Protein 1L3W (pdb70)

B-factor: mean 65.39, std 27.81, range [5.0, 100.0]

Radius of gyration: 65.73 Å; Cα contacts (8 Å, |Δi|>4): 1291; chains: 1; bounding box: 173×69×125 Å

Structure (mmCIF, N/CA/C/O backbone):
data_1L3W
#
_entry.id   1L3W
#
_cell.length_a   127.166
_cell.length_b   75.135
_cell.length_c   129.813
_cell.angle_alpha   90.00
_cell.angle_beta   105.50
_cell.angle_gamma   90.00
#
_symmetry.space_group_name_H-M   'C 1 2 1'
#
loop_
_entity.id
_entity.type
_entity.pdbx_description
1 polymer EP-cadherin
2 non-polymer 2-acetamido-2-deoxy-beta-D-glucopyranose
3 non-polymer 2-acetamido-2-deoxy-alpha-D-glucopyranose
4 non-polymer 'CALCIUM ION'
5 water water
#
loop_
_atom_site.group_PDB
_atom_site.id
_atom_site.type_symbol
_atom_site.label_atom_id
_atom_site.label_alt_id
_atom_site.label_comp_id
_atom_site.label_asym_id
_atom_site.label_entity_id
_atom_site.label_seq_id
_atom_site.pdbx_PDB_ins_code
_atom_site.Cartn_x
_atom_site.Cartn_y
_atom_site.Cartn_z
_atom_site.occupancy
_atom_site.B_iso_or_equiv
_atom_site.auth_seq_id
_atom_site.auth_comp_id
_atom_site.auth_asym_id
_atom_site.auth_atom_id
_atom_site.pdbx_PDB_model_num
ATOM 1 N N . ASP A 1 7 ? 6.064 -27.499 0.065 1.00 19.44 1 ASP A N 1
ATOM 2 C CA . ASP A 1 7 ? 4.953 -26.703 -0.529 1.00 19.44 1 ASP A CA 1
ATOM 3 C C . ASP A 1 7 ? 5.373 -25.398 -1.185 1.00 19.44 1 ASP A C 1
ATOM 4 O O . ASP A 1 7 ? 6.548 -25.091 -1.415 1.00 19.44 1 ASP A O 1
ATOM 9 N N . TRP A 1 8 ? 4.318 -24.647 -1.439 1.00 36.37 2 TRP A N 1
ATOM 10 C CA . TRP A 1 8 ? 4.266 -23.319 -1.986 1.00 36.37 2 TRP A CA 1
ATOM 11 C C . TRP A 1 8 ? 4.037 -22.640 -0.645 1.00 36.37 2 TRP A C 1
ATOM 12 O O . TRP A 1 8 ? 2.896 -22.517 -0.209 1.00 36.37 2 TRP A O 1
ATOM 23 N N . VAL A 1 9 ? 5.088 -22.230 0.047 1.00 65.65 3 VAL A N 1
ATOM 24 C CA . VAL A 1 9 ? 4.822 -21.621 1.331 1.00 65.65 3 VAL A CA 1
ATOM 25 C C . VAL A 1 9 ? 4.377 -20.197 1.264 1.00 65.65 3 VAL A C 1
ATOM 26 O O . VAL A 1 9 ? 3.686 -19.805 0.346 1.00 65.65 3 VAL A O 1
ATOM 30 N N . ILE A 1 10 ? 4.813 -19.414 2.226 1.00 39.28 4 ILE A N 1
ATOM 31 C CA . ILE A 1 10 ? 4.370 -18.057 2.300 1.00 39.28 4 ILE A CA 1
ATOM 32 C C . ILE A 1 10 ? 5.515 -17.252 2.883 1.00 39.28 4 ILE A C 1
ATOM 33 O O . ILE A 1 10 ? 5.880 -17.426 4.046 1.00 39.28 4 ILE A O 1
ATOM 38 N N . PRO A 1 11 ? 6.080 -16.335 2.080 1.00 5.93 5 PRO A N 1
ATOM 39 C CA . PRO A 1 11 ? 7.214 -15.473 2.423 1.00 5.93 5 PRO A CA 1
ATOM 40 C C . PRO A 1 11 ? 7.109 -14.689 3.715 1.00 5.93 5 PRO A C 1
ATOM 41 O O . PRO A 1 11 ? 6.034 -14.320 4.147 1.00 5.93 5 PRO A O 1
ATOM 45 N N . PRO A 1 12 ? 8.245 -14.424 4.348 1.00 23.74 6 PRO A N 1
ATOM 46 C CA . PRO A 1 12 ? 8.295 -13.668 5.594 1.00 23.74 6 PRO A CA 1
ATOM 47 C C . PRO A 1 12 ? 7.789 -12.281 5.281 1.00 23.74 6 PRO A C 1
ATOM 48 O O . PRO A 1 12 ? 7.904 -11.813 4.147 1.00 23.74 6 PRO A O 1
ATOM 52 N N . ILE A 1 13 ? 7.239 -11.614 6.280 1.00 16.38 7 ILE A N 1
ATOM 53 C CA . ILE A 1 13 ? 6.722 -10.292 6.041 1.00 16.38 7 ILE A CA 1
ATOM 54 C C . ILE A 1 13 ? 7.502 -9.211 6.749 1.00 16.38 7 ILE A C 1
ATOM 55 O O . ILE A 1 13 ? 7.480 -9.107 7.979 1.00 16.38 7 ILE A O 1
ATOM 60 N N . LYS A 1 14 ? 8.198 -8.416 5.943 1.00 13.93 8 LYS A N 1
ATOM 61 C CA . LYS A 1 14 ? 8.978 -7.276 6.410 1.00 13.93 8 LYS A CA 1
ATOM 62 C C . LYS A 1 14 ? 7.985 -6.162 6.786 1.00 13.93 8 LYS A C 1
ATOM 63 O O . LYS A 1 14 ? 6.990 -5.918 6.083 1.00 13.93 8 LYS A O 1
ATOM 69 N N . VAL A 1 15 ? 8.266 -5.506 7.907 1.00 14.38 9 VAL A N 1
ATOM 70 C CA . VAL A 1 15 ? 7.423 -4.429 8.436 1.00 14.38 9 VAL A CA 1
ATOM 71 C C . VAL A 1 15 ? 8.341 -3.363 8.988 1.00 14.38 9 VAL A C 1
ATOM 72 O O . VAL A 1 15 ? 9.315 -3.697 9.654 1.00 14.38 9 VAL A O 1
ATOM 76 N N . SER A 1 16 ? 8.055 -2.090 8.733 1.00 38.64 10 SER A N 1
ATOM 77 C CA . SER A 1 16 ? 8.944 -1.067 9.278 1.00 38.64 10 SER A CA 1
ATOM 78 C C . SER A 1 16 ? 8.663 -0.820 10.755 1.00 38.64 10 SER A C 1
ATOM 79 O O . SER A 1 16 ? 7.631 -1.199 11.281 1.00 38.64 10 SER A O 1
ATOM 82 N N . GLU A 1 17 ? 9.598 -0.170 11.415 1.00 30.09 11 GLU A N 1
ATOM 83 C CA . GLU A 1 17 ? 9.491 0.095 12.827 1.00 30.09 11 GLU A CA 1
ATOM 84 C C . GLU A 1 17 ? 8.992 1.497 13.037 1.00 30.09 11 GLU A C 1
ATOM 85 O O . GLU A 1 17 ? 9.212 2.365 12.202 1.00 30.09 11 GLU A O 1
ATOM 91 N N . ASN A 1 18 ? 8.309 1.724 14.150 1.00 34.69 12 ASN A N 1
ATOM 92 C CA . ASN A 1 18 ? 7.829 3.063 14.442 1.00 34.69 12 ASN A CA 1
ATOM 93 C C . ASN A 1 18 ? 7.063 3.518 13.229 1.00 34.69 12 ASN A C 1
ATOM 94 O O . ASN A 1 18 ? 7.289 4.601 12.676 1.00 34.69 12 ASN A O 1
ATOM 99 N N . GLU A 1 19 ? 6.169 2.640 12.802 1.00 53.14 13 GLU A N 1
ATOM 100 C CA . GLU A 1 19 ? 5.300 2.903 11.680 1.00 53.14 13 GLU A CA 1
ATOM 101 C C . GLU A 1 19 ? 4.231 3.863 12.213 1.00 53.14 13 GLU A C 1
ATOM 102 O O . GLU A 1 19 ? 3.992 3.932 13.419 1.00 53.14 13 GLU A O 1
ATOM 108 N N . ARG A 1 20 ? 3.585 4.608 11.331 1.00 49.80 14 ARG A N 1
ATOM 109 C CA . ARG A 1 20 ? 2.584 5.542 11.808 1.00 49.80 14 ARG A CA 1
ATOM 110 C C . ARG A 1 20 ? 1.664 6.088 10.725 1.00 49.80 14 ARG A C 1
ATOM 111 O O . ARG A 1 20 ? 2.091 6.773 9.789 1.00 49.80 14 ARG A O 1
ATOM 119 N N . GLY A 1 21 ? 0.389 5.771 10.880 1.00 75.77 15 GLY A N 1
ATOM 120 C CA . GLY A 1 21 ? -0.627 6.208 9.951 1.00 75.77 15 GLY A CA 1
ATOM 121 C C . GLY A 1 21 ? -1.938 5.857 10.615 1.00 75.77 15 GLY A C 1
ATOM 122 O O . GLY A 1 21 ? -2.019 5.868 11.845 1.00 75.77 15 GLY A O 1
ATOM 123 N N . PRO A 1 22 ? -2.982 5.536 9.848 1.00 71.19 16 PRO A N 1
ATOM 124 C CA . PRO A 1 22 ? -4.261 5.191 10.479 1.00 71.19 16 PRO A CA 1
ATOM 125 C C . PRO A 1 22 ? -4.299 3.725 10.828 1.00 71.19 16 PRO A C 1
ATOM 126 O O . PRO A 1 22 ? -4.162 2.852 9.964 1.00 71.19 16 PRO A O 1
ATOM 130 N N . PHE A 1 23 ? -4.512 3.377 12.067 1.00 50.08 17 PHE A N 1
ATOM 131 C CA . PHE A 1 23 ? -4.433 1.907 12.174 1.00 50.08 17 PHE A CA 1
ATOM 132 C C . PHE A 1 23 ? -5.905 1.328 11.944 1.00 50.08 17 PHE A C 1
ATOM 133 O O . PHE A 1 23 ? -6.750 2.029 12.331 1.00 50.08 17 PHE A O 1
ATOM 141 N N . PRO A 1 24 ? -6.204 0.098 11.479 1.00 42.51 18 PRO A N 1
ATOM 142 C CA . PRO A 1 24 ? -5.331 -0.978 11.057 1.00 42.51 18 PRO A CA 1
ATOM 143 C C . PRO A 1 24 ? -4.516 -0.867 9.759 1.00 42.51 18 PRO A C 1
ATOM 144 O O . PRO A 1 24 ? -4.892 -0.090 8.877 1.00 42.51 18 PRO A O 1
ATOM 148 N N . LYS A 1 25 ? -3.801 -1.975 9.522 1.00 28.72 19 LYS A N 1
ATOM 149 C CA . LYS A 1 25 ? -3.019 -2.089 8.363 1.00 28.72 19 LYS A CA 1
ATOM 150 C C . LYS A 1 25 ? -3.051 -3.551 8.027 1.00 28.72 19 LYS A C 1
ATOM 151 O O . LYS A 1 25 ? -2.702 -4.424 8.840 1.00 28.72 19 LYS A O 1
ATOM 157 N N . ARG A 1 26 ? -3.589 -3.791 6.850 1.00 32.95 20 ARG A N 1
ATOM 158 C CA . ARG A 1 26 ? -3.701 -5.113 6.320 1.00 32.95 20 ARG A CA 1
ATOM 159 C C . ARG A 1 26 ? -2.305 -5.505 5.879 1.00 32.95 20 ARG A C 1
ATOM 160 O O . ARG A 1 26 ? -1.583 -4.726 5.232 1.00 32.95 20 ARG A O 1
ATOM 168 N N . LEU A 1 27 ? -1.924 -6.718 6.234 1.00 22.18 21 LEU A N 1
ATOM 169 C CA . LEU A 1 27 ? -0.642 -7.238 5.825 1.00 22.18 21 LEU A CA 1
ATOM 170 C C . LEU A 1 27 ? -0.869 -8.163 4.643 1.00 22.18 21 LEU A C 1
ATOM 171 O O . LEU A 1 27 ? -0.348 -7.927 3.542 1.00 22.18 21 LEU A O 1
ATOM 176 N N . VAL A 1 28 ? -1.652 -9.216 4.888 1.00 42.18 22 VAL A N 1
ATOM 177 C CA . VAL A 1 28 ? -1.972 -10.199 3.864 1.00 42.18 22 VAL A CA 1
ATOM 178 C C . VAL A 1 28 ? -3.285 -10.938 4.137 1.00 42.18 22 VAL A C 1
ATOM 179 O O . VAL A 1 28 ? -3.815 -10.898 5.246 1.00 42.18 22 VAL A O 1
ATOM 183 N N . GLN A 1 29 ? -3.781 -11.623 3.111 1.00 24.30 23 GLN A N 1
ATOM 184 C CA . GLN A 1 29 ? -5.022 -12.381 3.179 1.00 24.30 23 GLN A CA 1
ATOM 185 C C . GLN A 1 29 ? -4.843 -13.854 2.820 1.00 24.30 23 GLN A C 1
ATOM 186 O O . GLN A 1 29 ? -4.250 -14.195 1.787 1.00 24.30 23 GLN A O 1
ATOM 192 N N . ILE A 1 30 ? -5.385 -14.720 3.674 1.00 31.41 24 ILE A N 1
ATOM 193 C CA . ILE A 1 30 ? -5.290 -16.160 3.470 1.00 31.41 24 ILE A CA 1
ATOM 194 C C . ILE A 1 30 ? -6.632 -16.831 3.226 1.00 31.41 24 ILE A C 1
ATOM 195 O O . ILE A 1 30 ? -7.653 -16.416 3.778 1.00 31.41 24 ILE A O 1
ATOM 200 N N . LYS A 1 31 ? -6.622 -17.877 2.403 1.00 38.04 25 LYS A N 1
ATOM 201 C CA . LYS A 1 31 ? -7.845 -18.602 2.084 1.00 38.04 25 LYS A CA 1
ATOM 202 C C . LYS A 1 31 ? -7.664 -20.119 2.114 1.00 38.04 25 LYS A C 1
ATOM 203 O O . LYS A 1 31 ? -6.674 -20.638 1.609 1.00 38.04 25 LYS A O 1
ATOM 205 N N . SER A 1 32 ? -8.601 -20.825 2.739 1.00 46.03 26 SER A N 1
ATOM 206 C CA . SER A 1 32 ? -8.560 -22.277 2.744 1.00 46.03 26 SER A CA 1
ATOM 207 C C . SER A 1 32 ? -9.478 -22.555 1.567 1.00 46.03 26 SER A C 1
ATOM 208 O O . SER A 1 32 ? -10.481 -21.861 1.415 1.00 46.03 26 SER A O 1
ATOM 211 N N . ASN A 1 33 ? -9.153 -23.532 0.728 1.00 44.75 27 ASN A N 1
ATOM 212 C CA . ASN A 1 33 ? -10.002 -23.799 -0.434 1.00 44.75 27 ASN A CA 1
ATOM 213 C C . ASN A 1 33 ? -10.993 -24.899 -0.119 1.00 44.75 27 ASN A C 1
ATOM 214 O O . ASN A 1 33 ? -11.898 -25.224 -0.893 1.00 44.75 27 ASN A O 1
ATOM 219 N N . LYS A 1 34 ? -10.793 -25.479 1.045 1.00 31.28 28 LYS A N 1
ATOM 220 C CA . LYS A 1 34 ? -11.636 -26.550 1.501 1.00 31.28 28 LYS A CA 1
ATOM 221 C C . LYS A 1 34 ? -12.933 -25.931 2.009 1.00 31.28 28 LYS A C 1
ATOM 222 O O . LYS A 1 34 ? -13.637 -26.524 2.824 1.00 31.28 28 LYS A O 1
ATOM 228 N N . ASP A 1 35 ? -13.251 -24.738 1.516 1.00 39.31 29 ASP A N 1
ATOM 229 C CA . ASP A 1 35 ? -14.453 -24.036 1.953 1.00 39.31 29 ASP A CA 1
ATOM 230 C C . ASP A 1 35 ? -15.674 -24.325 1.094 1.00 39.31 29 ASP A C 1
ATOM 231 O O . ASP A 1 35 ? -16.742 -23.746 1.320 1.00 39.31 29 ASP A O 1
ATOM 236 N N . ARG A 1 36 ? -15.519 -25.192 0.096 1.00 42.34 30 ARG A N 1
ATOM 237 C CA . ARG A 1 36 ? -16.644 -25.544 -0.754 1.00 42.34 30 ARG A CA 1
ATOM 238 C C . ARG A 1 36 ? -17.751 -26.124 0.120 1.00 42.34 30 ARG A C 1
ATOM 239 O O . ARG A 1 36 ? -18.928 -25.926 -0.146 1.00 42.34 30 ARG A O 1
ATOM 241 N N . PHE A 1 37 ? -17.359 -26.822 1.184 1.00 71.55 31 PHE A N 1
ATOM 242 C CA . PHE A 1 37 ? -18.327 -27.476 2.051 1.00 71.55 31 PHE A CA 1
ATOM 243 C C . PHE A 1 37 ? -19.009 -26.724 3.174 1.00 71.55 31 PHE A C 1
ATOM 244 O O . PHE A 1 37 ? -20.217 -26.789 3.304 1.00 71.55 31 PHE A O 1
ATOM 246 N N . ASN A 1 38 ? -18.274 -26.043 4.023 1.00 78.95 32 ASN A N 1
ATOM 247 C CA . ASN A 1 38 ? -18.976 -25.309 5.063 1.00 78.95 32 ASN A CA 1
ATOM 248 C C . ASN A 1 38 ? -18.353 -23.953 5.219 1.00 78.95 32 ASN A C 1
ATOM 249 O O . ASN A 1 38 ? -17.557 -23.531 4.386 1.00 78.95 32 ASN A O 1
ATOM 251 N N . LYS A 1 39 ? -18.740 -23.248 6.267 1.00 85.86 33 LYS A N 1
ATOM 252 C CA . LYS A 1 39 ? -18.147 -21.955 6.464 1.00 85.86 33 LYS A CA 1
ATOM 253 C C . LYS A 1 39 ? -16.868 -22.255 7.240 1.00 85.86 33 LYS A C 1
ATOM 254 O O . LYS A 1 39 ? -16.856 -23.143 8.102 1.00 85.86 33 LYS A O 1
ATOM 256 N N . VAL A 1 40 ? -15.786 -21.560 6.894 1.00 29.39 34 VAL A N 1
ATOM 257 C CA . VAL A 1 40 ? -14.503 -21.745 7.568 1.00 29.39 34 VAL A CA 1
ATOM 258 C C . VAL A 1 40 ? -14.197 -20.570 8.507 1.00 29.39 34 VAL A C 1
ATOM 259 O O . VAL A 1 40 ? -14.394 -19.409 8.144 1.00 29.39 34 VAL A O 1
ATOM 263 N N . TYR A 1 41 ? -13.701 -20.870 9.705 1.00 24.20 35 TYR A N 1
ATOM 264 C CA . TYR A 1 41 ? -13.388 -19.830 10.681 1.00 24.20 35 TYR A CA 1
ATOM 265 C C . TYR A 1 41 ? -11.877 -19.611 10.872 1.00 24.20 35 TYR A C 1
ATOM 266 O O . TYR A 1 41 ? -11.174 -20.459 11.438 1.00 24.20 35 TYR A O 1
ATOM 275 N N . TYR A 1 42 ? -11.392 -18.456 10.417 1.00 35.76 36 TYR A N 1
ATOM 276 C CA . TYR A 1 42 ? -9.977 -18.121 10.519 1.00 35.76 36 TYR A CA 1
ATOM 277 C C . TYR A 1 42 ? -9.574 -17.490 11.839 1.00 35.76 36 TYR A C 1
ATOM 278 O O . TYR A 1 42 ? -10.144 -16.486 12.270 1.00 35.76 36 TYR A O 1
ATOM 287 N N . SER A 1 43 ? -8.570 -18.098 12.459 1.00 28.27 37 SER A N 1
ATOM 288 C CA . SER A 1 43 ? -8.023 -17.636 13.721 1.00 28.27 37 SER A CA 1
ATOM 289 C C . SER A 1 43 ? -6.500 -17.663 13.562 1.00 28.27 37 SER A C 1
ATOM 290 O O . SER A 1 43 ? -5.994 -17.980 12.487 1.00 28.27 37 SER A O 1
ATOM 293 N N . ILE A 1 44 ? -5.769 -17.334 14.624 1.00 62.77 38 ILE A N 1
ATOM 294 C CA . ILE A 1 44 ? -4.313 -17.339 14.562 1.00 62.77 38 ILE A CA 1
ATOM 295 C C . ILE A 1 44 ? -3.707 -17.281 15.970 1.00 62.77 38 ILE A C 1
ATOM 296 O O . ILE A 1 44 ? -4.262 -16.637 16.862 1.00 62.77 38 ILE A O 1
ATOM 301 N N . THR A 1 45 ? -2.562 -17.942 16.160 1.00 41.36 39 THR A N 1
ATOM 302 C CA . THR A 1 45 ? -1.922 -18.032 17.477 1.00 41.36 39 THR A CA 1
ATOM 303 C C . THR A 1 45 ? -0.411 -17.773 17.591 1.00 41.36 39 THR A C 1
ATOM 304 O O . THR A 1 45 ? 0.336 -17.946 16.628 1.00 41.36 39 THR A O 1
ATOM 308 N N . GLY A 1 46 ? 0.030 -17.392 18.792 1.00 20.31 40 GLY A N 1
ATOM 309 C CA . GLY A 1 46 ? 1.447 -17.147 19.039 1.00 20.31 40 GLY A CA 1
ATOM 310 C C . GLY A 1 46 ? 1.758 -15.932 19.905 1.00 20.31 40 GLY A C 1
ATOM 311 O O . GLY A 1 46 ? 0.849 -15.307 20.470 1.00 20.31 40 GLY A O 1
ATOM 312 N N . GLN A 1 47 ? 3.047 -15.610 20.045 1.00 33.34 41 GLN A N 1
ATOM 313 C CA . GLN A 1 47 ? 3.449 -14.431 20.805 1.00 33.34 41 GLN A CA 1
ATOM 314 C C . GLN A 1 47 ? 3.119 -13.248 19.910 1.00 33.34 41 GLN A C 1
ATOM 315 O O . GLN A 1 47 ? 3.430 -13.253 18.711 1.00 33.34 41 GLN A O 1
ATOM 321 N N . GLY A 1 48 ? 2.492 -12.227 20.479 1.00 32.62 42 GLY A N 1
ATOM 322 C CA . GLY A 1 48 ? 2.113 -11.086 19.664 1.00 32.62 42 GLY A CA 1
ATOM 323 C C . GLY A 1 48 ? 0.702 -11.320 19.182 1.00 32.62 42 GLY A C 1
ATOM 324 O O . GLY A 1 48 ? 0.025 -10.410 18.708 1.00 32.62 42 GLY A O 1
ATOM 325 N N . ALA A 1 49 ? 0.259 -12.567 19.313 1.00 29.43 43 ALA A N 1
ATOM 326 C CA . ALA A 1 49 ? -1.094 -12.960 18.919 1.00 29.43 43 ALA A CA 1
ATOM 327 C C . ALA A 1 49 ? -1.921 -13.091 20.174 1.00 29.43 43 ALA A C 1
ATOM 328 O O . ALA A 1 49 ? -2.376 -12.097 20.732 1.00 29.43 43 ALA A O 1
ATOM 330 N N . ASP A 1 50 ? -2.116 -14.330 20.610 1.00 44.96 44 ASP A N 1
ATOM 331 C CA . ASP A 1 50 ? -2.874 -14.590 21.825 1.00 44.96 44 ASP A CA 1
ATOM 332 C C . ASP A 1 50 ? -1.898 -14.686 22.991 1.00 44.96 44 ASP A C 1
ATOM 333 O O . ASP A 1 50 ? -2.277 -14.583 24.153 1.00 44.96 44 ASP A O 1
ATOM 338 N N . ASN A 1 51 ? -0.624 -14.882 22.659 1.00 49.76 45 ASN A N 1
ATOM 339 C CA . ASN A 1 51 ? 0.431 -14.981 23.670 1.00 49.76 45 ASN A CA 1
ATOM 340 C C . ASN A 1 51 ? 1.097 -13.623 23.842 1.00 49.76 45 ASN A C 1
ATOM 341 O O . ASN A 1 51 ? 1.148 -12.825 22.903 1.00 49.76 45 ASN A O 1
ATOM 346 N N . PRO A 1 52 ? 1.640 -13.355 25.034 1.00 38.79 46 PRO A N 1
ATOM 347 C CA . PRO A 1 52 ? 2.311 -12.079 25.363 1.00 38.79 46 PRO A CA 1
ATOM 348 C C . PRO A 1 52 ? 3.315 -11.652 24.284 1.00 38.79 46 PRO A C 1
ATOM 349 O O . PRO A 1 52 ? 4.218 -12.430 23.914 1.00 38.79 46 PRO A O 1
ATOM 353 N N . PRO A 1 53 ? 3.248 -10.436 23.732 1.00 52.69 47 PRO A N 1
ATOM 354 C CA . PRO A 1 53 ? 2.402 -9.247 23.635 1.00 52.69 47 PRO A CA 1
ATOM 355 C C . PRO A 1 53 ? 1.079 -9.670 23.019 1.00 52.69 47 PRO A C 1
ATOM 356 O O . PRO A 1 53 ? 0.997 -9.918 21.813 1.00 52.69 47 PRO A O 1
ATOM 360 N N . GLN A 1 54 ? 0.037 -9.742 23.816 1.00 43.68 48 GLN A N 1
ATOM 361 C CA . GLN A 1 54 ? -1.199 -10.083 23.189 1.00 43.68 48 GLN A CA 1
ATOM 362 C C . GLN A 1 54 ? -1.825 -8.927 22.374 1.00 43.68 48 GLN A C 1
ATOM 363 O O . GLN A 1 54 ? -1.754 -7.746 22.752 1.00 43.68 48 GLN A O 1
ATOM 369 N N . GLY A 1 55 ? -2.374 -9.293 21.215 1.00 35.82 49 GLY A N 1
ATOM 370 C CA . GLY A 1 55 ? -3.081 -8.344 20.372 1.00 35.82 49 GLY A CA 1
ATOM 371 C C . GLY A 1 55 ? -2.362 -7.394 19.440 1.00 35.82 49 GLY A C 1
ATOM 372 O O . GLY A 1 55 ? -2.901 -6.329 19.117 1.00 35.82 49 GLY A O 1
ATOM 373 N N . VAL A 1 56 ? -1.164 -7.753 18.994 1.00 19.02 50 VAL A N 1
ATOM 374 C CA . VAL A 1 56 ? -0.461 -6.877 18.075 1.00 19.02 50 VAL A CA 1
ATOM 375 C C . VAL A 1 56 ? -0.985 -7.175 16.691 1.00 19.02 50 VAL A C 1
ATOM 376 O O . VAL A 1 56 ? -1.070 -6.296 15.832 1.00 19.02 50 VAL A O 1
ATOM 380 N N . PHE A 1 57 ? -1.329 -8.438 16.483 1.00 39.40 51 PHE A N 1
ATOM 381 C CA . PHE A 1 57 ? -1.857 -8.876 15.209 1.00 39.40 51 PHE A CA 1
ATOM 382 C C . PHE A 1 57 ? -3.136 -9.644 15.467 1.00 39.40 51 PHE A C 1
ATOM 383 O O . PHE A 1 57 ? -3.258 -10.322 16.491 1.00 39.40 51 PHE A O 1
ATOM 391 N N . ARG A 1 58 ? -4.085 -9.525 14.541 1.00 44.85 52 ARG A N 1
ATOM 392 C CA . ARG A 1 58 ? -5.359 -10.225 14.634 1.00 44.85 52 ARG A CA 1
ATOM 393 C C . ARG A 1 58 ? -5.889 -10.464 13.235 1.00 44.85 52 ARG A C 1
ATOM 394 O O . ARG A 1 58 ? -5.580 -9.715 12.309 1.00 44.85 52 ARG A O 1
ATOM 402 N N . ILE A 1 59 ? -6.697 -11.507 13.090 1.00 54.69 53 ILE A N 1
ATOM 403 C CA . ILE A 1 59 ? -7.243 -11.844 11.796 1.00 54.69 53 ILE A CA 1
ATOM 404 C C . ILE A 1 59 ? -8.766 -11.853 11.782 1.00 54.69 53 ILE A C 1
ATOM 405 O O . ILE A 1 59 ? -9.407 -12.165 12.787 1.00 54.69 53 ILE A O 1
ATOM 410 N N . GLU A 1 60 ? -9.329 -11.498 10.629 1.00 37.90 54 GLU A N 1
ATOM 411 C CA . GLU A 1 60 ? -10.772 -11.445 10.434 1.00 37.90 54 GLU A CA 1
ATOM 412 C C . GLU A 1 60 ? -11.310 -12.829 10.103 1.00 37.90 54 GLU A C 1
ATOM 413 O O . GLU A 1 60 ? -11.294 -13.264 8.943 1.00 37.90 54 GLU A O 1
ATOM 419 N N . TRP A 1 61 ? -11.791 -13.510 11.138 1.00 60.58 55 TRP A N 1
ATOM 420 C CA . TRP A 1 61 ? -12.315 -14.855 11.016 1.00 60.58 55 TRP A CA 1
ATOM 421 C C . TRP A 1 61 ? -13.047 -15.163 9.734 1.00 60.58 55 TRP A C 1
ATOM 422 O O . TRP A 1 61 ? -13.021 -16.303 9.280 1.00 60.58 55 TRP A O 1
ATOM 433 N N . GLU A 1 62 ? -13.704 -14.176 9.138 1.00 49.68 56 GLU A N 1
ATOM 434 C CA . GLU A 1 62 ? -14.441 -14.479 7.921 1.00 49.68 56 GLU A CA 1
ATOM 435 C C . GLU A 1 62 ? -13.801 -14.121 6.584 1.00 49.68 56 GLU A C 1
ATOM 436 O O . GLU A 1 62 ? -14.149 -14.714 5.563 1.00 49.68 56 GLU A O 1
ATOM 442 N N . THR A 1 63 ? -12.876 -13.169 6.565 1.00 31.71 57 THR A N 1
ATOM 443 C CA . THR A 1 63 ? -12.242 -12.796 5.297 1.00 31.71 57 THR A CA 1
ATOM 444 C C . THR A 1 63 ? -10.894 -13.471 5.129 1.00 31.71 57 THR A C 1
ATOM 445 O O . THR A 1 63 ? -10.549 -13.973 4.051 1.00 31.71 57 THR A O 1
ATOM 449 N N . GLY A 1 64 ? -10.136 -13.481 6.216 1.00 61.83 58 GLY A N 1
ATOM 450 C CA . GLY A 1 64 ? -8.825 -14.087 6.183 1.00 61.83 58 GLY A CA 1
ATOM 451 C C . GLY A 1 64 ? -7.746 -13.031 6.076 1.00 61.83 58 GLY A C 1
ATOM 452 O O . GLY A 1 64 ? -6.645 -13.304 5.588 1.00 61.83 58 GLY A O 1
ATOM 453 N N . TRP A 1 65 ? -8.062 -11.819 6.524 1.00 34.79 59 TRP A N 1
ATOM 454 C CA . TRP A 1 65 ? -7.089 -10.739 6.493 1.00 34.79 59 TRP A CA 1
ATOM 455 C C . TRP A 1 65 ? -6.277 -10.683 7.780 1.00 34.79 59 TRP A C 1
ATOM 456 O O . TRP A 1 65 ? -6.785 -10.934 8.868 1.00 34.79 59 TRP A O 1
ATOM 467 N N . MET A 1 66 ? -5.000 -10.353 7.632 1.00 38.26 60 MET A N 1
ATOM 468 C CA . MET A 1 66 ? -4.114 -10.240 8.771 1.00 38.26 60 MET A CA 1
ATOM 469 C C . MET A 1 66 ? -3.707 -8.786 8.906 1.00 38.26 60 MET A C 1
ATOM 470 O O . MET A 1 66 ? -3.391 -8.121 7.921 1.00 38.26 60 MET A O 1
ATOM 475 N N . LEU A 1 67 ? -3.700 -8.301 10.138 1.00 33.91 61 LEU A N 1
ATOM 476 C CA . LEU A 1 67 ? -3.375 -6.914 10.375 1.00 33.91 61 LEU A CA 1
ATOM 477 C C . LEU A 1 67 ? -2.409 -6.661 11.513 1.00 33.91 61 LEU A C 1
ATOM 478 O O . LEU A 1 67 ? -2.254 -7.465 12.438 1.00 33.91 61 LEU A O 1
ATOM 483 N N . VAL A 1 68 ? -1.771 -5.503 11.431 1.00 38.42 62 VAL A N 1
ATOM 484 C CA . VAL A 1 68 ? -0.880 -5.038 12.469 1.00 38.42 62 VAL A CA 1
ATOM 485 C C . VAL A 1 68 ? -1.812 -4.003 13.096 1.00 38.42 62 VAL A C 1
ATOM 486 O O . VAL A 1 68 ? -2.443 -3.193 12.394 1.00 38.42 62 VAL A O 1
ATOM 490 N N . THR A 1 69 ? -1.935 -4.060 14.411 1.00 31.13 63 THR A N 1
ATOM 491 C CA . THR A 1 69 ? -2.826 -3.156 15.096 1.00 31.13 63 THR A CA 1
ATOM 492 C C . THR A 1 69 ? -2.175 -1.871 15.616 1.00 31.13 63 THR A C 1
ATOM 493 O O . THR A 1 69 ? -2.850 -0.856 15.753 1.00 31.13 63 THR A O 1
ATOM 497 N N . ARG A 1 70 ? -0.872 -1.895 15.888 1.00 61.46 64 ARG A N 1
ATOM 498 C CA . ARG A 1 70 ? -0.209 -0.698 16.401 1.00 61.46 64 ARG A CA 1
ATOM 499 C C . ARG A 1 70 ? 1.258 -0.652 16.022 1.00 61.46 64 ARG A C 1
ATOM 500 O O . ARG A 1 70 ? 1.804 -1.631 15.535 1.00 61.46 64 ARG A O 1
ATOM 508 N N . PRO A 1 71 ? 1.918 0.492 16.258 1.00 59.31 65 PRO A N 1
ATOM 509 C CA . PRO A 1 71 ? 3.341 0.689 15.950 1.00 59.31 65 PRO A CA 1
ATOM 510 C C . PRO A 1 71 ? 4.250 -0.296 16.703 1.00 59.31 65 PRO A C 1
ATOM 511 O O . PRO A 1 71 ? 3.859 -0.849 17.739 1.00 59.31 65 PRO A O 1
ATOM 515 N N . LEU A 1 72 ? 5.465 -0.496 16.190 1.00 41.57 66 LEU A N 1
ATOM 516 C CA . LEU A 1 72 ? 6.413 -1.416 16.817 1.00 41.57 66 LEU A CA 1
ATOM 517 C C . LEU A 1 72 ? 7.837 -0.863 16.919 1.00 41.57 66 LEU A C 1
ATOM 518 O O . LEU A 1 72 ? 8.204 0.070 16.210 1.00 41.57 66 LEU A O 1
ATOM 523 N N . ASP A 1 73 ? 8.625 -1.444 17.818 1.00 43.86 67 ASP A N 1
ATOM 524 C CA . ASP A 1 73 ? 10.024 -1.056 17.996 1.00 43.86 67 ASP A CA 1
ATOM 525 C C . ASP A 1 73 ? 10.860 -2.334 17.932 1.00 43.86 67 ASP A C 1
ATOM 526 O O . ASP A 1 73 ? 10.796 -3.168 18.839 1.00 43.86 67 ASP A O 1
ATOM 531 N N . ARG A 1 74 ? 11.640 -2.483 16.863 1.00 51.56 68 ARG A N 1
ATOM 532 C CA . ARG A 1 74 ? 12.478 -3.662 16.683 1.00 51.56 68 ARG A CA 1
ATOM 533 C C . ARG A 1 74 ? 13.389 -3.804 17.865 1.00 51.56 68 ARG A C 1
ATOM 534 O O . ARG A 1 74 ? 13.771 -4.911 18.235 1.00 51.56 68 ARG A O 1
ATOM 542 N N . GLU A 1 75 ? 13.756 -2.665 18.437 1.00 33.88 69 GLU A N 1
ATOM 543 C CA . GLU A 1 75 ? 14.635 -2.656 19.589 1.00 33.88 69 GLU A CA 1
ATOM 544 C C . GLU A 1 75 ? 14.044 -3.502 20.718 1.00 33.88 69 GLU A C 1
ATOM 545 O O . GLU A 1 75 ? 14.786 -4.083 21.509 1.00 33.88 69 GLU A O 1
ATOM 551 N N . GLU A 1 76 ? 12.711 -3.581 20.764 1.00 47.54 70 GLU A N 1
ATOM 552 C CA . GLU A 1 76 ? 11.978 -4.359 21.773 1.00 47.54 70 GLU A CA 1
ATOM 553 C C . GLU A 1 76 ? 11.911 -5.811 21.307 1.00 47.54 70 GLU A C 1
ATOM 554 O O . GLU A 1 76 ? 12.459 -6.702 21.952 1.00 47.54 70 GLU A O 1
ATOM 560 N N . TYR A 1 77 ? 11.224 -6.040 20.190 1.00 14.05 71 TYR A N 1
ATOM 561 C CA . TYR A 1 77 ? 11.120 -7.369 19.579 1.00 14.05 71 TYR A CA 1
ATOM 562 C C . TYR A 1 77 ? 11.415 -7.152 18.086 1.00 14.05 71 TYR A C 1
ATOM 563 O O . TYR A 1 77 ? 10.745 -6.367 17.432 1.00 14.05 71 TYR A O 1
ATOM 572 N N . ASP A 1 78 ? 12.426 -7.831 17.557 1.00 40.57 72 ASP A N 1
ATOM 573 C CA . ASP A 1 78 ? 12.795 -7.660 16.154 1.00 40.57 72 ASP A CA 1
ATOM 574 C C . ASP A 1 78 ? 12.199 -8.707 15.210 1.00 40.57 72 ASP A C 1
ATOM 575 O O . ASP A 1 78 ? 12.497 -8.708 14.009 1.00 40.57 72 ASP A O 1
ATOM 580 N N . LYS A 1 79 ? 11.359 -9.592 15.735 1.00 37.65 73 LYS A N 1
ATOM 581 C CA . LYS A 1 79 ? 10.774 -10.630 14.899 1.00 37.65 73 LYS A CA 1
ATOM 582 C C . LYS A 1 79 ? 9.663 -11.356 15.626 1.00 37.65 73 LYS A C 1
ATOM 583 O O . LYS A 1 79 ? 9.666 -11.430 16.855 1.00 37.65 73 LYS A O 1
ATOM 589 N N . TYR A 1 80 ? 8.726 -11.890 14.842 1.00 29.09 74 TYR A N 1
ATOM 590 C CA . TYR A 1 80 ? 7.577 -12.634 15.348 1.00 29.09 74 TYR A CA 1
ATOM 591 C C . TYR A 1 80 ? 7.320 -13.862 14.490 1.00 29.09 74 TYR A C 1
ATOM 592 O O . TYR A 1 80 ? 7.608 -13.880 13.302 1.00 29.09 74 TYR A O 1
ATOM 601 N N . VAL A 1 81 ? 6.770 -14.893 15.103 1.00 39.40 75 VAL A N 1
ATOM 602 C CA . VAL A 1 81 ? 6.453 -16.110 14.383 1.00 39.40 75 VAL A CA 1
ATOM 603 C C . VAL A 1 81 ? 5.054 -16.444 14.825 1.00 39.40 75 VAL A C 1
ATOM 604 O O . VAL A 1 81 ? 4.766 -16.429 16.026 1.00 39.40 75 VAL A O 1
ATOM 608 N N . LEU A 1 82 ? 4.193 -16.751 13.858 1.00 40.06 76 LEU A N 1
ATOM 609 C CA . LEU A 1 82 ? 2.805 -17.044 14.162 1.00 40.06 76 LEU A CA 1
ATOM 610 C C . LEU A 1 82 ? 2.242 -18.285 13.489 1.00 40.06 76 LEU A C 1
ATOM 611 O O . LEU A 1 82 ? 2.754 -18.736 12.468 1.00 40.06 76 LEU A O 1
ATOM 616 N N . SER A 1 83 ? 1.186 -18.830 14.084 1.00 20.88 77 SER A N 1
ATOM 617 C CA . SER A 1 83 ? 0.520 -20.015 13.550 1.00 20.88 77 SER A CA 1
ATOM 618 C C . SER A 1 83 ? -0.957 -19.715 13.209 1.00 20.88 77 SER A C 1
ATOM 619 O O . SER A 1 83 ? -1.731 -19.259 14.059 1.00 20.88 77 SER A O 1
ATOM 622 N N . SER A 1 84 ? -1.338 -19.996 11.963 1.00 36.94 78 SER A N 1
ATOM 623 C CA . SER A 1 84 ? -2.692 -19.734 11.465 1.00 36.94 78 SER A CA 1
ATOM 624 C C . SER A 1 84 ? -3.589 -20.970 11.341 1.00 36.94 78 SER A C 1
ATOM 625 O O . SER A 1 84 ? -3.135 -22.047 10.953 1.00 36.94 78 SER A O 1
ATOM 628 N N . HIS A 1 85 ? -4.877 -20.790 11.629 1.00 37.44 79 HIS A N 1
ATOM 629 C CA . HIS A 1 85 ? -5.835 -21.893 11.600 1.00 37.44 79 HIS A CA 1
ATOM 630 C C . HIS A 1 85 ? -7.128 -21.663 10.812 1.00 37.44 79 HIS A C 1
ATOM 631 O O . HIS A 1 85 ? -7.508 -20.532 10.498 1.00 37.44 79 HIS A O 1
ATOM 638 N N . ALA A 1 86 ? -7.813 -22.764 10.518 1.00 58.13 80 ALA A N 1
ATOM 639 C CA . ALA A 1 86 ? -9.079 -22.730 9.789 1.00 58.13 80 ALA A CA 1
ATOM 640 C C . ALA A 1 86 ? -9.964 -23.941 10.138 1.00 58.13 80 ALA A C 1
ATOM 641 O O . ALA A 1 86 ? -9.679 -25.072 9.734 1.00 58.13 80 ALA A O 1
ATOM 643 N N . VAL A 1 87 ? -11.029 -23.700 10.903 1.00 32.86 81 VAL A N 1
ATOM 644 C CA . VAL A 1 87 ? -11.961 -24.761 11.281 1.00 32.86 81 VAL A CA 1
ATOM 645 C C . VAL A 1 87 ? -13.309 -24.549 10.612 1.00 32.86 81 VAL A C 1
ATOM 646 O O . VAL A 1 87 ? -13.628 -23.450 10.163 1.00 32.86 81 VAL A O 1
ATOM 650 N N . SER A 1 88 ? -14.098 -25.619 10.576 1.00 47.13 82 SER A N 1
ATOM 651 C CA . SER A 1 88 ? -15.428 -25.617 9.981 1.00 47.13 82 SER A CA 1
ATOM 652 C C . SER A 1 88 ? -16.463 -25.203 11.009 1.00 47.13 82 SER A C 1
ATOM 653 O O . SER A 1 88 ? -16.212 -25.262 12.211 1.00 47.13 82 SER A O 1
ATOM 656 N N . GLU A 1 89 ? -17.635 -24.793 10.542 1.00 22.28 83 GLU A N 1
ATOM 657 C CA . GLU A 1 89 ? -18.673 -24.409 11.474 1.00 22.28 83 GLU A CA 1
ATOM 658 C C . GLU A 1 89 ? -18.994 -25.621 12.331 1.00 22.28 83 GLU A C 1
ATOM 659 O O . GLU A 1 89 ? -19.145 -25.516 13.548 1.00 22.28 83 GLU A O 1
ATOM 665 N N . ASN A 1 90 ? -19.080 -26.788 11.705 1.00 60.42 84 ASN A N 1
ATOM 666 C CA . ASN A 1 90 ? -19.382 -27.979 12.478 1.00 60.42 84 ASN A CA 1
ATOM 667 C C . ASN A 1 90 ? -18.381 -28.096 13.616 1.00 60.42 84 ASN A C 1
ATOM 668 O O . ASN A 1 90 ? -18.716 -28.590 14.690 1.00 60.42 84 ASN A O 1
ATOM 673 N N . GLY A 1 91 ? -17.157 -27.628 13.385 1.00 29.60 85 GLY A N 1
ATOM 674 C CA . GLY A 1 91 ? -16.141 -27.674 14.427 1.00 29.60 85 GLY A CA 1
ATOM 675 C C . GLY A 1 91 ? -14.837 -28.398 14.128 1.00 29.60 85 GLY A C 1
ATOM 676 O O . GLY A 1 91 ? -13.958 -28.483 14.984 1.00 29.60 85 GLY A O 1
ATOM 677 N N . SER A 1 92 ? -14.679 -28.926 12.925 1.00 46.48 86 SER A N 1
ATOM 678 C CA . SER A 1 92 ? -13.444 -29.625 12.631 1.00 46.48 86 SER A CA 1
ATOM 679 C C . SER A 1 92 ? -12.433 -28.806 11.854 1.00 46.48 86 SER A C 1
ATOM 680 O O . SER A 1 92 ? -12.782 -27.994 11.000 1.00 46.48 86 SER A O 1
ATOM 683 N N . PRO A 1 93 ? -11.155 -28.984 12.182 1.00 33.44 87 PRO A N 1
ATOM 684 C CA . PRO A 1 93 ? -10.056 -28.288 11.522 1.00 33.44 87 PRO A CA 1
ATOM 685 C C . PRO A 1 93 ? -10.011 -28.833 10.103 1.00 33.44 87 PRO A C 1
ATOM 686 O O . PRO A 1 93 ? -10.376 -29.991 9.871 1.00 33.44 87 PRO A O 1
ATOM 690 N N . VAL A 1 94 ? -9.565 -28.017 9.157 1.00 58.27 88 VAL A N 1
ATOM 691 C CA . VAL A 1 94 ? -9.527 -28.445 7.765 1.00 58.27 88 VAL A CA 1
ATOM 692 C C . VAL A 1 94 ? -8.129 -28.528 7.193 1.00 58.27 88 VAL A C 1
ATOM 693 O O . VAL A 1 94 ? -7.817 -29.432 6.424 1.00 58.27 88 VAL A O 1
ATOM 697 N N . GLU A 1 95 ? -7.295 -27.566 7.565 1.00 30.60 89 GLU A N 1
ATOM 698 C CA . GLU A 1 95 ? -5.926 -27.506 7.079 1.00 30.60 89 GLU A CA 1
ATOM 699 C C . GLU A 1 95 ? -4.924 -27.582 8.211 1.00 30.60 89 GLU A C 1
ATOM 700 O O . GLU A 1 95 ? -5.140 -27.033 9.295 1.00 30.60 89 GLU A O 1
ATOM 706 N N . GLU A 1 96 ? -3.829 -28.284 7.956 1.00 50.56 90 GLU A N 1
ATOM 707 C CA . GLU A 1 96 ? -2.774 -28.396 8.935 1.00 50.56 90 GLU A CA 1
ATOM 708 C C . GLU A 1 96 ? -2.428 -26.930 9.088 1.00 50.56 90 GLU A C 1
ATOM 709 O O . GLU A 1 96 ? -2.321 -26.221 8.090 1.00 50.56 90 GLU A O 1
ATOM 715 N N . PRO A 1 97 ? -2.284 -26.442 10.327 1.00 26.47 91 PRO A N 1
ATOM 716 C CA . PRO A 1 97 ? -1.950 -25.031 10.544 1.00 26.47 91 PRO A CA 1
ATOM 717 C C . PRO A 1 97 ? -0.858 -24.476 9.617 1.00 26.47 91 PRO A C 1
ATOM 718 O O . PRO A 1 97 ? -0.304 -25.203 8.793 1.00 26.47 91 PRO A O 1
ATOM 722 N N . MET A 1 98 ? -0.561 -23.186 9.733 1.00 50.62 92 MET A N 1
ATOM 723 C CA . MET A 1 98 ? 0.481 -22.605 8.900 1.00 50.62 92 MET A CA 1
ATOM 724 C C . MET A 1 98 ? 1.341 -21.566 9.610 1.00 50.62 92 MET A C 1
ATOM 725 O O . MET A 1 98 ? 0.841 -20.564 10.100 1.00 50.62 92 MET A O 1
ATOM 730 N N . GLU A 1 99 ? 2.643 -21.824 9.655 1.00 49.62 93 GLU A N 1
ATOM 731 C CA . GLU A 1 99 ? 3.611 -20.936 10.284 1.00 49.62 93 GLU A CA 1
ATOM 732 C C . GLU A 1 99 ? 3.661 -19.594 9.553 1.00 49.62 93 GLU A C 1
ATOM 733 O O . GLU A 1 99 ? 3.530 -19.543 8.331 1.00 49.62 93 GLU A O 1
ATOM 739 N N . ILE A 1 100 ? 3.861 -18.513 10.302 1.00 50.78 94 ILE A N 1
ATOM 740 C CA . ILE A 1 100 ? 3.927 -17.172 9.722 1.00 50.78 94 ILE A CA 1
ATOM 741 C C . ILE A 1 100 ? 5.022 -16.316 10.346 1.00 50.78 94 ILE A C 1
ATOM 742 O O . ILE A 1 100 ? 5.124 -16.217 11.569 1.00 50.78 94 ILE A O 1
ATOM 747 N N . THR A 1 101 ? 5.819 -15.667 9.502 1.00 30.52 95 THR A N 1
ATOM 748 C CA . THR A 1 101 ? 6.914 -14.856 10.008 1.00 30.52 95 THR A CA 1
ATOM 749 C C . THR A 1 101 ? 6.938 -13.393 9.609 1.00 30.52 95 THR A C 1
ATOM 750 O O . THR A 1 101 ? 6.617 -13.024 8.477 1.00 30.52 95 THR A O 1
ATOM 754 N N . ILE A 1 102 ? 7.356 -12.567 10.561 1.00 29.14 96 ILE A N 1
ATOM 755 C CA . ILE A 1 102 ? 7.455 -11.128 10.356 1.00 29.14 96 ILE A CA 1
ATOM 756 C C . ILE A 1 102 ? 8.778 -10.589 10.871 1.00 29.14 96 ILE A C 1
ATOM 757 O O . ILE A 1 102 ? 9.135 -10.807 12.028 1.00 29.14 96 ILE A O 1
ATOM 762 N N . ASN A 1 103 ? 9.493 -9.873 10.008 1.00 36.33 97 ASN A N 1
ATOM 763 C CA . ASN A 1 103 ? 10.772 -9.275 10.387 1.00 36.33 97 ASN A CA 1
ATOM 764 C C . ASN A 1 103 ? 10.603 -7.770 10.522 1.00 36.33 97 ASN A C 1
ATOM 765 O O . ASN A 1 103 ? 10.009 -7.124 9.647 1.00 36.33 97 ASN A O 1
ATOM 770 N N . VAL A 1 104 ? 11.126 -7.215 11.615 1.00 12.76 98 VAL A N 1
ATOM 771 C CA . VAL A 1 104 ? 11.009 -5.780 11.864 1.00 12.76 98 VAL A CA 1
ATOM 772 C C . VAL A 1 104 ? 12.277 -4.999 11.491 1.00 12.76 98 VAL A C 1
ATOM 773 O O . VAL A 1 104 ? 13.301 -5.065 12.183 1.00 12.76 98 VAL A O 1
ATOM 777 N N . ILE A 1 105 ? 12.177 -4.261 10.382 1.00 22.61 99 ILE A N 1
ATOM 778 C CA . ILE A 1 105 ? 13.270 -3.470 9.814 1.00 22.61 99 ILE A CA 1
ATOM 779 C C . ILE A 1 105 ? 13.645 -2.243 10.645 1.00 22.61 99 ILE A C 1
ATOM 780 O O . ILE A 1 105 ? 12.788 -1.439 11.018 1.00 22.61 99 ILE A O 1
ATOM 785 N N . ASP A 1 106 ? 14.939 -2.113 10.919 1.00 42.87 100 ASP A N 1
ATOM 786 C CA . ASP A 1 106 ? 15.464 -1.028 11.743 1.00 42.87 100 ASP A CA 1
ATOM 787 C C . ASP A 1 106 ? 15.286 0.372 11.195 1.00 42.87 100 ASP A C 1
ATOM 788 O O . ASP A 1 106 ? 15.246 0.593 9.978 1.00 42.87 100 ASP A O 1
ATOM 793 N N . GLN A 1 107 ? 15.175 1.309 12.133 1.00 43.44 101 GLN A N 1
ATOM 794 C CA . GLN A 1 107 ? 15.063 2.720 11.826 1.00 43.44 101 GLN A CA 1
ATOM 795 C C . GLN A 1 107 ? 15.909 3.488 12.823 1.00 43.44 101 GLN A C 1
ATOM 796 O O . GLN A 1 107 ? 16.025 3.111 13.993 1.00 43.44 101 GLN A O 1
ATOM 802 N N . ASN A 1 108 ? 16.516 4.559 12.332 1.00 33.54 102 ASN A N 1
ATOM 803 C CA . ASN A 1 108 ? 17.391 5.384 13.138 1.00 33.54 102 ASN A CA 1
ATOM 804 C C . ASN A 1 108 ? 16.664 6.120 14.262 1.00 33.54 102 ASN A C 1
ATOM 805 O O . ASN A 1 108 ? 16.450 7.327 14.199 1.00 33.54 102 ASN A O 1
ATOM 810 N N . ASP A 1 109 ? 16.291 5.389 15.300 1.00 73.47 103 ASP A N 1
ATOM 811 C CA . ASP A 1 109 ? 15.577 5.989 16.413 1.00 73.47 103 ASP A CA 1
ATOM 812 C C . ASP A 1 109 ? 16.493 6.130 17.611 1.00 73.47 103 ASP A C 1
ATOM 813 O O . ASP A 1 109 ? 16.133 6.733 18.627 1.00 73.47 103 ASP A O 1
ATOM 818 N N . ASN A 1 110 ? 17.699 5.599 17.478 1.00 47.47 104 ASN A N 1
ATOM 819 C CA . ASN A 1 110 ? 18.630 5.637 18.588 1.00 47.47 104 ASN A CA 1
ATOM 820 C C . ASN A 1 110 ? 19.881 6.504 18.511 1.00 47.47 104 ASN A C 1
ATOM 821 O O . ASN A 1 110 ? 20.679 6.402 17.582 1.00 47.47 104 ASN A O 1
ATOM 826 N N . ARG A 1 111 ? 20.030 7.351 19.525 1.00 90.24 105 ARG A N 1
ATOM 827 C CA . ARG A 1 111 ? 21.179 8.232 19.656 1.00 90.24 105 ARG A CA 1
ATOM 828 C C . ARG A 1 111 ? 22.273 7.398 20.320 1.00 90.24 105 ARG A C 1
ATOM 829 O O . ARG A 1 111 ? 21.984 6.506 21.121 1.00 90.24 105 ARG A O 1
ATOM 837 N N . PRO A 1 112 ? 23.544 7.660 19.986 1.00 46.96 106 PRO A N 1
ATOM 838 C CA . PRO A 1 112 ? 24.611 6.869 20.611 1.00 46.96 106 PRO A CA 1
ATOM 839 C C . PRO A 1 112 ? 24.851 7.230 22.090 1.00 46.96 106 PRO A C 1
ATOM 840 O O . PRO A 1 112 ? 24.168 8.102 22.639 1.00 46.96 106 PRO A O 1
ATOM 844 N N . LYS A 1 113 ? 25.807 6.558 22.733 1.00 33.48 107 LYS A N 1
ATOM 845 C CA . LYS A 1 113 ? 26.124 6.827 24.144 1.00 33.48 107 LYS A CA 1
ATOM 846 C C . LYS A 1 113 ? 27.547 6.396 24.520 1.00 33.48 107 LYS A C 1
ATOM 847 O O . LYS A 1 113 ? 27.989 5.296 24.184 1.00 33.48 107 LYS A O 1
ATOM 849 N N . PHE A 1 114 ? 28.261 7.267 25.222 1.00 20.77 108 PHE A N 1
ATOM 850 C CA . PHE A 1 114 ? 29.627 6.949 25.613 1.00 20.77 108 PHE A CA 1
ATOM 851 C C . PHE A 1 114 ? 29.735 5.823 26.651 1.00 20.77 108 PHE A C 1
ATOM 852 O O . PHE A 1 114 ? 28.930 5.728 27.578 1.00 20.77 108 PHE A O 1
ATOM 860 N N . THR A 1 115 ? 30.744 4.976 26.481 1.00 39.25 109 THR A N 1
ATOM 861 C CA . THR A 1 115 ? 30.985 3.864 27.389 1.00 39.25 109 THR A CA 1
ATOM 862 C C . THR A 1 115 ? 30.964 4.327 28.837 1.00 39.25 109 THR A C 1
ATOM 863 O O . THR A 1 115 ? 30.248 3.759 29.663 1.00 39.25 109 THR A O 1
ATOM 867 N N . GLN A 1 116 ? 31.758 5.352 29.138 1.00 43.40 110 GLN A N 1
ATOM 868 C CA . GLN A 1 116 ? 31.825 5.913 30.482 1.00 43.40 110 GLN A CA 1
ATOM 869 C C . GLN A 1 116 ? 31.281 7.330 30.413 1.00 43.40 110 GLN A C 1
ATOM 870 O O . GLN A 1 116 ? 30.994 7.838 29.332 1.00 43.40 110 GLN A O 1
ATOM 876 N N . ASP A 1 117 ? 31.142 7.978 31.560 1.00 61.72 111 ASP A N 1
ATOM 877 C CA . ASP A 1 117 ? 30.637 9.340 31.555 1.00 61.72 111 ASP A CA 1
ATOM 878 C C . ASP A 1 117 ? 31.827 10.298 31.465 1.00 61.72 111 ASP A C 1
ATOM 879 O O . ASP A 1 117 ? 31.676 11.467 31.092 1.00 61.72 111 ASP A O 1
ATOM 884 N N . VAL A 1 118 ? 33.009 9.773 31.794 1.00 55.83 112 VAL A N 1
ATOM 885 C CA . VAL A 1 118 ? 34.264 10.525 31.764 1.00 55.83 112 VAL A CA 1
ATOM 886 C C . VAL A 1 118 ? 35.468 9.589 31.704 1.00 55.83 112 VAL A C 1
ATOM 887 O O . VAL A 1 118 ? 35.586 8.655 32.502 1.00 55.83 112 VAL A O 1
ATOM 891 N N . PHE A 1 119 ? 36.360 9.852 30.757 1.00 29.70 113 PHE A N 1
ATOM 892 C CA . PHE A 1 119 ? 37.566 9.051 30.586 1.00 29.70 113 PHE A CA 1
ATOM 893 C C . PHE A 1 119 ? 38.750 9.898 31.044 1.00 29.70 113 PHE A C 1
ATOM 894 O O . PHE A 1 119 ? 38.736 11.11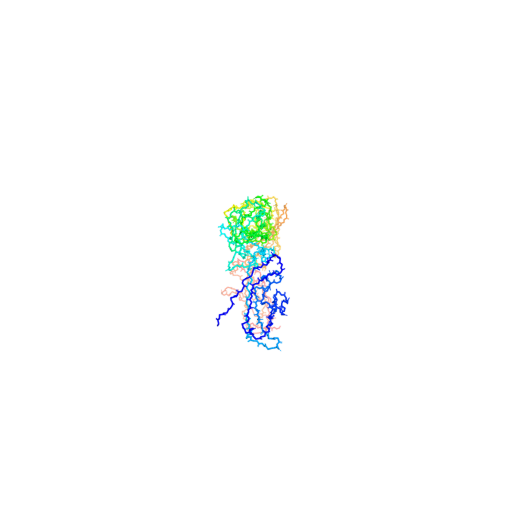8 30.889 1.00 29.70 113 PHE A O 1
ATOM 902 N N . ARG A 1 120 ? 39.773 9.267 31.612 1.00 37.80 114 ARG A N 1
ATOM 903 C CA . ARG A 1 120 ? 40.950 10.006 32.061 1.00 37.80 114 ARG A CA 1
ATOM 904 C C . ARG A 1 120 ? 42.220 9.518 31.356 1.00 37.80 114 ARG A C 1
ATOM 905 O O . ARG A 1 120 ? 42.291 8.384 30.875 1.00 37.80 114 ARG A O 1
ATOM 913 N N . GLY A 1 121 ? 43.222 10.388 31.286 1.00 74.20 115 GLY A N 1
ATOM 914 C CA . GLY A 1 121 ? 44.463 10.010 30.638 1.00 74.20 115 GLY A CA 1
ATOM 915 C C . GLY A 1 121 ? 45.677 10.746 31.167 1.00 74.20 115 GLY A C 1
ATOM 916 O O . GLY A 1 121 ? 45.546 11.707 31.929 1.00 74.20 115 GLY A O 1
ATOM 917 N N . SER A 1 122 ? 46.861 10.287 30.760 1.00 44.58 116 SER A N 1
ATOM 918 C CA . SER A 1 122 ? 48.113 10.903 31.184 1.00 44.58 116 SER A CA 1
ATOM 919 C C . SER A 1 122 ? 49.271 10.590 30.241 1.00 44.58 116 SER A C 1
ATOM 920 O O . SER A 1 122 ? 49.360 9.491 29.677 1.00 44.58 116 SER A O 1
ATOM 923 N N . VAL A 1 123 ? 50.153 11.577 30.091 1.00 41.71 117 VAL A N 1
ATOM 924 C CA . VAL A 1 123 ? 51.334 11.474 29.239 1.00 41.71 117 VAL A CA 1
ATOM 925 C C . VAL A 1 123 ? 52.437 12.355 29.801 1.00 41.71 117 VAL A C 1
ATOM 926 O O . VAL A 1 123 ? 52.151 13.301 30.526 1.00 41.71 117 VAL A O 1
ATOM 930 N N . ARG A 1 124 ? 53.690 12.058 29.458 1.00 36.53 118 ARG A N 1
ATOM 931 C CA . ARG A 1 124 ? 54.806 12.863 29.944 1.00 36.53 118 ARG A CA 1
ATOM 932 C C . ARG A 1 124 ? 55.118 14.038 29.034 1.00 36.53 118 ARG A C 1
ATOM 933 O O . ARG A 1 124 ? 55.066 13.927 27.810 1.00 36.53 118 ARG A O 1
ATOM 941 N N . GLU A 1 125 ? 55.481 15.154 29.654 1.00 44.06 119 GLU A N 1
ATOM 942 C CA . GLU A 1 125 ? 55.761 16.394 28.943 1.00 44.06 119 GLU A CA 1
ATOM 943 C C . GLU A 1 125 ? 56.808 16.380 27.823 1.00 44.06 119 GLU A C 1
ATOM 944 O O . GLU A 1 125 ? 56.641 17.054 26.802 1.00 44.06 119 GLU A O 1
ATOM 950 N N . GLY A 1 126 ? 57.875 15.614 27.974 1.00 54.54 120 GLY A N 1
ATOM 951 C CA . GLY A 1 126 ? 58.887 15.647 26.933 1.00 54.54 120 GLY A CA 1
ATOM 952 C C . GLY A 1 126 ? 58.772 14.770 25.698 1.00 54.54 120 GLY A C 1
ATOM 953 O O . GLY A 1 126 ? 59.659 14.830 24.841 1.00 54.54 120 GLY A O 1
ATOM 954 N N . VAL A 1 127 ? 57.695 13.992 25.577 1.00 44.70 121 VAL A N 1
ATOM 955 C CA . VAL A 1 127 ? 57.539 13.065 24.449 1.00 44.70 121 VAL A CA 1
ATOM 956 C C . VAL A 1 127 ? 57.345 13.673 23.057 1.00 44.70 121 VAL A C 1
ATOM 957 O O . VAL A 1 127 ? 56.989 14.848 22.910 1.00 44.70 121 VAL A O 1
ATOM 961 N N . GLN A 1 128 ? 57.580 12.841 22.041 1.00 41.87 122 GLN A N 1
ATOM 962 C CA . GLN A 1 128 ? 57.494 13.245 20.640 1.00 41.87 122 GLN A CA 1
ATOM 963 C C . GLN A 1 128 ? 56.152 13.161 19.933 1.00 41.87 122 GLN A C 1
ATOM 964 O O . GLN A 1 128 ? 55.355 12.269 20.200 1.00 41.87 122 GLN A O 1
ATOM 970 N N . PRO A 1 129 ? 55.906 14.082 18.984 1.00 59.68 123 PRO A N 1
ATOM 971 C CA . PRO A 1 129 ? 54.654 14.114 18.224 1.00 59.68 123 PRO A CA 1
ATOM 972 C C . PRO A 1 129 ? 54.427 12.777 17.519 1.00 59.68 123 PRO A C 1
ATOM 973 O O . PRO A 1 129 ? 55.356 12.222 16.921 1.00 59.68 123 PRO A O 1
ATOM 977 N N . GLY A 1 130 ? 53.194 12.268 17.607 1.00 64.98 124 GLY A N 1
ATOM 978 C CA . 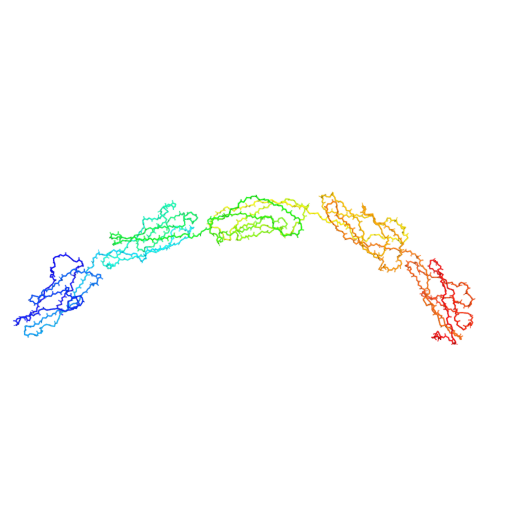GLY A 1 130 ? 52.839 10.990 17.001 1.00 64.98 124 GLY A CA 1
ATOM 979 C C . GLY A 1 130 ? 52.791 9.894 18.053 1.00 64.98 124 GLY A C 1
ATOM 980 O O . GLY A 1 130 ? 52.995 8.717 17.759 1.00 64.98 124 GLY A O 1
ATOM 981 N N . THR A 1 131 ? 52.505 10.292 19.286 1.00 55.29 125 THR A N 1
ATOM 982 C CA . THR A 1 131 ? 52.466 9.371 20.412 1.00 55.29 125 THR A CA 1
ATOM 983 C C . THR A 1 131 ? 51.065 9.114 20.953 1.00 55.29 125 THR A C 1
ATOM 984 O O . THR A 1 131 ? 50.347 10.045 21.331 1.00 55.29 125 THR A O 1
ATOM 988 N N . GLN A 1 132 ? 50.698 7.840 21.014 1.00 37.57 126 GLN A N 1
ATOM 989 C CA . GLN A 1 132 ? 49.381 7.435 21.490 1.00 37.57 126 GLN A CA 1
ATOM 990 C C . GLN A 1 132 ? 49.159 7.653 22.987 1.00 37.57 126 GLN A C 1
ATOM 991 O O . GLN A 1 132 ? 49.910 7.144 23.809 1.00 37.57 126 GLN A O 1
ATOM 997 N N . VAL A 1 133 ? 48.108 8.396 23.325 1.00 46.68 127 VAL A N 1
ATOM 998 C CA . VAL A 1 133 ? 47.775 8.692 24.719 1.00 46.68 127 VAL A CA 1
ATOM 999 C C . VAL A 1 133 ? 46.626 7.850 25.314 1.00 46.68 127 VAL A C 1
ATOM 1000 O O . VAL A 1 133 ? 46.861 6.800 25.922 1.00 46.68 127 VAL A O 1
ATOM 1004 N N . MET A 1 134 ? 45.392 8.323 25.130 1.00 47.71 128 MET A N 1
ATOM 1005 C CA . MET A 1 134 ? 44.196 7.665 25.645 1.00 47.71 128 MET A CA 1
ATOM 1006 C C . MET A 1 134 ? 43.478 6.754 24.661 1.00 47.71 128 MET A C 1
ATOM 1007 O O . MET A 1 134 ? 44.038 6.297 23.663 1.00 47.71 128 MET A O 1
ATOM 1012 N N . ALA A 1 135 ? 42.214 6.511 24.985 1.00 64.73 129 ALA A N 1
ATOM 1013 C CA . ALA A 1 135 ? 41.312 5.673 24.212 1.00 64.73 129 ALA A CA 1
ATOM 1014 C C . ALA A 1 135 ? 39.883 5.918 24.735 1.00 64.73 129 ALA A C 1
ATOM 1015 O O . ALA A 1 135 ? 39.640 5.934 25.947 1.00 64.73 129 ALA A O 1
ATOM 1017 N N . VAL A 1 136 ? 38.940 6.102 23.819 1.00 47.76 130 VAL A N 1
ATOM 1018 C CA . VAL A 1 136 ? 37.559 6.373 24.198 1.00 47.76 130 VAL A CA 1
ATOM 1019 C C . VAL A 1 136 ? 36.512 5.486 23.489 1.00 47.76 130 VAL A C 1
ATOM 1020 O O . VAL A 1 136 ? 36.688 5.119 22.324 1.00 47.76 130 VAL A O 1
ATOM 1024 N N . SER A 1 137 ? 35.426 5.156 24.205 1.00 49.85 131 SER A N 1
ATOM 1025 C CA . SER A 1 137 ? 34.354 4.299 23.680 1.00 49.85 131 SER A CA 1
ATOM 1026 C C . SER A 1 137 ? 32.940 4.903 23.741 1.00 49.85 131 SER A C 1
ATOM 1027 O O . SER A 1 137 ? 32.683 5.889 24.448 1.00 49.85 131 SER A O 1
ATOM 1030 N N . ALA A 1 138 ? 32.031 4.278 22.991 1.00 55.69 132 ALA A N 1
ATOM 1031 C CA . ALA A 1 138 ? 30.625 4.689 22.913 1.00 55.69 132 ALA A CA 1
ATOM 1032 C C . ALA A 1 138 ? 29.861 3.741 21.979 1.00 55.69 132 ALA A C 1
ATOM 1033 O O . ALA A 1 138 ? 30.479 3.026 21.187 1.00 55.69 132 ALA A O 1
ATOM 1035 N N . THR A 1 139 ? 28.528 3.741 22.068 1.00 87.05 133 THR A N 1
ATOM 1036 C CA . THR A 1 139 ? 27.690 2.859 21.237 1.00 87.05 133 THR A CA 1
ATOM 1037 C C . THR A 1 139 ? 26.318 3.386 20.806 1.00 87.05 133 THR A C 1
ATOM 1038 O O . THR A 1 139 ? 25.771 4.312 21.402 1.00 87.05 133 THR A O 1
ATOM 1042 N N . ASP A 1 140 ? 25.771 2.750 19.771 1.00 47.42 134 ASP A N 1
ATOM 1043 C CA . ASP A 1 140 ? 24.452 3.066 19.226 1.00 47.42 134 ASP A CA 1
ATOM 1044 C C . ASP A 1 140 ? 23.751 1.713 19.233 1.00 47.42 134 ASP A C 1
ATOM 1045 O O . ASP A 1 140 ? 24.393 0.709 18.912 1.00 47.42 134 ASP A O 1
ATOM 1050 N N . GLU A 1 141 ? 22.460 1.668 19.590 1.00 26.03 135 GLU A N 1
ATOM 1051 C CA . GLU A 1 141 ? 21.727 0.392 19.626 1.00 26.03 135 GLU A CA 1
ATOM 1052 C C . GLU A 1 141 ? 21.046 -0.051 18.327 1.00 26.03 135 GLU A C 1
ATOM 1053 O O . GLU A 1 141 ? 20.690 -1.229 18.198 1.00 26.03 135 GLU A O 1
ATOM 1059 N N . ASP A 1 142 ? 20.863 0.877 17.376 1.00 14.14 136 ASP A N 1
ATOM 1060 C CA . ASP A 1 142 ? 20.237 0.563 16.071 1.00 14.14 136 ASP A CA 1
ATOM 1061 C C . ASP A 1 142 ? 21.111 -0.396 15.271 1.00 14.14 136 ASP A C 1
ATOM 1062 O O . ASP A 1 142 ? 22.206 -0.738 15.698 1.00 14.14 136 ASP A O 1
ATOM 1067 N N . ASP A 1 143 ? 20.635 -0.840 14.115 1.00 49.52 137 ASP A N 1
ATOM 1068 C CA . ASP A 1 143 ? 21.438 -1.764 13.330 1.00 49.52 137 ASP A CA 1
ATOM 1069 C C . ASP A 1 143 ? 22.776 -1.148 12.949 1.00 49.52 137 ASP A C 1
ATOM 1070 O O . ASP A 1 143 ? 22.913 0.069 12.887 1.00 49.52 137 ASP A O 1
ATOM 1075 N N . ASN A 1 144 ? 23.745 -2.013 12.674 1.00 29.01 138 ASN A N 1
ATOM 1076 C CA . ASN A 1 144 ? 25.108 -1.625 12.298 1.00 29.01 138 ASN A CA 1
ATOM 1077 C C . ASN A 1 144 ? 25.725 -2.786 11.523 1.00 29.01 138 ASN A C 1
ATOM 1078 O O . ASN A 1 144 ? 26.915 -3.063 11.633 1.00 29.01 138 ASN A O 1
ATOM 1083 N N . ILE A 1 145 ? 24.893 -3.476 10.757 1.00 97.18 139 ILE A N 1
ATOM 1084 C CA . ILE A 1 145 ? 25.359 -4.618 9.996 1.00 97.18 139 ILE A CA 1
ATOM 1085 C C . ILE A 1 145 ? 24.744 -4.613 8.603 1.00 97.18 139 ILE A C 1
ATOM 1086 O O . ILE A 1 145 ? 25.064 -5.456 7.767 1.00 97.18 139 ILE A O 1
ATOM 1091 N N . ASP A 1 146 ? 23.861 -3.652 8.363 1.00 54.03 140 ASP A N 1
ATOM 1092 C CA . ASP A 1 146 ? 23.193 -3.513 7.075 1.00 54.03 140 ASP A CA 1
ATOM 1093 C C . ASP A 1 146 ? 22.863 -2.045 6.844 1.00 54.03 140 ASP A C 1
ATOM 1094 O O . ASP A 1 146 ? 22.435 -1.650 5.752 1.00 54.03 140 ASP A O 1
ATOM 1099 N N . SER A 1 147 ? 23.073 -1.245 7.890 1.00 53.09 141 SER A N 1
ATOM 1100 C CA . SER A 1 147 ? 22.827 0.196 7.852 1.00 53.09 141 SER A CA 1
ATOM 1101 C C . SER A 1 147 ? 23.984 0.893 8.547 1.00 53.09 141 SER A C 1
ATOM 1102 O O . SER A 1 147 ? 24.942 0.250 8.979 1.00 53.09 141 SER A O 1
ATOM 1105 N N . LEU A 1 148 ? 23.873 2.212 8.660 1.00 72.99 142 LEU A N 1
ATOM 1106 C CA . LEU A 1 148 ? 24.885 3.017 9.327 1.00 72.99 142 LEU A CA 1
ATOM 1107 C C . LEU A 1 148 ? 24.216 3.594 10.560 1.00 72.99 142 LEU A C 1
ATOM 1108 O O . LEU A 1 148 ? 24.795 4.418 11.268 1.00 72.99 142 LEU A O 1
ATOM 1113 N N . ASN A 1 149 ? 22.980 3.156 10.795 1.00 41.22 143 ASN A N 1
ATOM 1114 C CA . ASN A 1 149 ? 22.183 3.600 11.936 1.00 41.22 143 ASN A CA 1
ATOM 1115 C C . ASN A 1 149 ? 22.911 3.319 13.239 1.00 41.22 143 ASN A C 1
ATOM 1116 O O . ASN A 1 149 ? 22.508 3.803 14.293 1.00 41.22 143 ASN A O 1
ATOM 1121 N N . GLY A 1 150 ? 23.979 2.527 13.166 1.00 31.26 144 GLY A N 1
ATOM 1122 C CA . GLY A 1 150 ? 24.711 2.180 14.370 1.00 31.26 144 GLY A CA 1
ATOM 1123 C C . GLY A 1 150 ? 26.227 2.257 14.337 1.00 31.26 144 GLY A C 1
ATOM 1124 O O . GLY A 1 150 ? 26.878 1.696 15.226 1.00 31.26 144 GLY A O 1
ATOM 1125 N N . VAL A 1 151 ? 26.793 2.923 13.328 1.00 48.24 145 VAL A N 1
ATOM 1126 C CA . VAL A 1 151 ? 28.248 3.073 13.243 1.00 48.24 145 VAL A CA 1
ATOM 1127 C C . VAL A 1 151 ? 28.594 4.521 13.549 1.00 48.24 145 VAL A C 1
ATOM 1128 O O . VAL A 1 151 ? 28.002 5.459 13.005 1.00 48.24 145 VAL A O 1
ATOM 1132 N N . LEU A 1 152 ? 29.561 4.693 14.433 1.00 37.06 146 LEU A N 1
ATOM 1133 C CA . LEU A 1 152 ? 29.949 6.021 14.844 1.00 37.06 146 LEU A CA 1
ATOM 1134 C C . LEU A 1 152 ? 31.246 6.530 14.239 1.00 37.06 146 LEU A C 1
ATOM 1135 O O . LEU A 1 152 ? 32.048 5.784 13.665 1.00 37.06 146 LEU A O 1
ATOM 1140 N N . SER A 1 153 ? 31.423 7.835 14.380 1.00 34.80 147 SER A N 1
ATOM 1141 C CA . SER A 1 153 ? 32.610 8.512 13.909 1.00 34.80 147 SER A CA 1
ATOM 1142 C C . SER A 1 153 ? 32.981 9.443 15.052 1.00 34.80 147 SER A C 1
ATOM 1143 O O . SER A 1 153 ? 32.171 10.272 15.481 1.00 34.80 147 SER A O 1
ATOM 1146 N N . TYR A 1 154 ? 34.203 9.291 15.550 1.00 30.42 148 TYR A N 1
ATOM 1147 C CA . TYR A 1 154 ? 34.680 10.092 16.671 1.00 30.42 148 TYR A CA 1
ATOM 1148 C C . TYR A 1 154 ? 35.359 11.408 16.271 1.00 30.42 148 TYR A C 1
ATOM 1149 O O . TYR A 1 154 ? 35.900 11.535 15.168 1.00 30.42 148 TYR A O 1
ATOM 1158 N N . SER A 1 155 ? 35.335 12.380 17.187 1.00 54.80 149 SER A N 1
ATOM 1159 C CA . SER A 1 155 ? 35.940 13.691 16.957 1.00 54.80 149 SER A CA 1
ATOM 1160 C C . SER A 1 155 ? 36.166 14.476 18.247 1.00 54.80 149 SER A C 1
ATOM 1161 O O . SER A 1 155 ? 35.717 14.068 19.317 1.00 54.80 149 SER A O 1
ATOM 1164 N N . ILE A 1 156 ? 36.853 15.609 18.128 1.00 23.14 150 ILE A N 1
ATOM 1165 C CA . ILE A 1 156 ? 37.160 16.476 19.268 1.00 23.14 150 ILE A CA 1
ATOM 1166 C C . ILE A 1 156 ? 36.826 17.908 18.886 1.00 23.14 150 ILE A C 1
ATOM 1167 O O . ILE A 1 156 ? 37.011 18.295 17.733 1.00 23.14 150 ILE A O 1
ATOM 1172 N N . LEU A 1 157 ? 36.364 18.706 19.842 1.00 33.46 151 LEU A N 1
ATOM 1173 C CA . LEU A 1 157 ? 36.027 20.088 19.525 1.00 33.46 151 LEU A CA 1
ATOM 1174 C C . LEU A 1 157 ? 36.339 21.180 20.545 1.00 33.46 151 LEU A C 1
ATOM 1175 O O . LEU A 1 157 ? 35.850 22.303 20.405 1.00 33.46 151 LEU A O 1
ATOM 1180 N N . LYS A 1 158 ? 37.140 20.873 21.561 1.00 49.01 152 LYS A N 1
ATOM 1181 C CA . LYS A 1 158 ? 37.501 21.889 22.540 1.00 49.01 152 LYS A CA 1
ATOM 1182 C C . LYS A 1 158 ? 38.422 21.377 23.640 1.00 49.01 152 LYS A C 1
ATOM 1183 O O . LYS A 1 158 ? 37.976 20.685 24.548 1.00 49.01 152 LYS A O 1
ATOM 1189 N N . GLN A 1 159 ? 39.708 21.708 23.548 1.00 52.78 153 GLN A N 1
ATOM 1190 C CA . GLN A 1 159 ? 40.681 21.315 24.567 1.00 52.78 153 GLN A CA 1
ATOM 1191 C C . GLN A 1 159 ? 40.798 22.554 25.442 1.00 52.78 153 GLN A C 1
ATOM 1192 O O . GLN A 1 159 ? 40.940 23.652 24.902 1.00 52.78 153 GLN A O 1
ATOM 1198 N N . ASP A 1 160 ? 40.730 22.446 26.768 1.00 55.86 154 ASP A N 1
ATOM 1199 C CA . ASP A 1 160 ? 40.844 23.706 27.470 1.00 55.86 154 ASP A CA 1
ATOM 1200 C C . ASP A 1 160 ? 42.283 24.245 27.495 1.00 55.86 154 ASP A C 1
ATOM 1201 O O . ASP A 1 160 ? 43.142 23.654 26.829 1.00 55.86 154 ASP A O 1
ATOM 1206 N N . PRO A 1 161 ? 42.605 25.254 28.347 1.00 51.03 155 PRO A N 1
ATOM 1207 C CA . PRO A 1 161 ? 43.979 25.698 28.222 1.00 51.03 155 PRO A CA 1
ATOM 1208 C C . PRO A 1 161 ? 44.354 25.683 26.769 1.00 51.03 155 PRO A C 1
ATOM 1209 O O . PRO A 1 161 ? 45.217 24.945 26.297 1.00 51.03 155 PRO A O 1
ATOM 1213 N N . GLU A 1 162 ? 43.593 26.513 26.066 1.00 24.29 156 GLU A N 1
ATOM 1214 C CA . GLU A 1 162 ? 43.711 26.746 24.634 1.00 24.29 156 GLU A CA 1
ATOM 1215 C C . GLU A 1 162 ? 45.087 27.369 24.434 1.00 24.29 156 GLU A C 1
ATOM 1216 O O . GLU A 1 162 ? 45.321 28.127 23.483 1.00 24.29 156 GLU A O 1
ATOM 1222 N N . GLU A 1 163 ? 45.989 27.043 25.351 1.00 70.73 157 GLU A N 1
ATOM 1223 C CA . GLU A 1 163 ? 47.339 27.599 25.369 1.00 70.73 157 GLU A CA 1
ATOM 1224 C C . GLU A 1 163 ? 48.279 26.471 25.720 1.00 70.73 157 GLU A C 1
ATOM 1225 O O . GLU A 1 163 ? 47.906 25.548 26.438 1.00 70.73 157 GLU A O 1
ATOM 1231 N N . PRO A 1 164 ? 49.494 26.463 25.148 1.00 43.10 158 PRO A N 1
ATOM 1232 C CA . PRO A 1 164 ? 50.345 27.251 24.249 1.00 43.10 158 PRO A CA 1
ATOM 1233 C C . PRO A 1 164 ? 49.683 27.516 22.888 1.00 43.10 158 PRO A C 1
ATOM 1234 O O . PRO A 1 164 ? 49.696 28.626 22.358 1.00 43.10 158 PRO A O 1
ATOM 1238 N N . ILE A 1 165 ? 49.090 26.458 22.347 1.00 86.77 159 ILE A N 1
ATOM 1239 C CA . ILE A 1 165 ? 48.413 26.463 21.077 1.00 86.77 159 ILE A CA 1
ATOM 1240 C C . ILE A 1 165 ? 47.222 25.598 21.391 1.00 86.77 159 ILE A C 1
ATOM 1241 O O . ILE A 1 165 ? 47.136 24.993 22.459 1.00 86.77 159 ILE A O 1
ATOM 1246 N N . PRO A 1 166 ? 46.274 25.549 20.473 1.00 38.12 160 PRO A N 1
ATOM 1247 C CA . PRO A 1 166 ? 45.115 24.720 20.758 1.00 38.12 160 PRO A CA 1
ATOM 1248 C C . PRO A 1 166 ? 44.948 23.448 19.915 1.00 38.12 160 PRO A C 1
ATOM 1249 O O . PRO A 1 166 ? 43.818 23.021 19.708 1.00 38.12 160 PRO A O 1
ATOM 1253 N N . ASN A 1 167 ? 46.030 22.845 19.419 1.00 38.98 161 ASN A N 1
ATOM 1254 C CA . ASN A 1 167 ? 45.889 21.607 18.643 1.00 38.98 161 ASN A CA 1
ATOM 1255 C C . ASN A 1 167 ? 46.913 20.564 19.058 1.00 38.98 161 ASN A C 1
ATOM 1256 O O . ASN A 1 167 ? 47.630 20.006 18.217 1.00 38.98 161 ASN A O 1
ATOM 1261 N N . LEU A 1 168 ? 46.996 20.295 20.351 1.00 5.00 162 LEU A N 1
ATOM 1262 C CA . LEU A 1 168 ? 47.955 19.306 20.813 1.00 5.00 162 LEU A CA 1
ATOM 1263 C C . LEU A 1 168 ? 47.604 17.866 20.398 1.00 5.00 162 LEU A C 1
ATOM 1264 O O . LEU A 1 168 ? 48.496 17.008 20.282 1.00 5.00 162 LEU A O 1
ATOM 1269 N N . PHE A 1 169 ? 46.316 17.598 20.163 1.00 30.88 163 PHE A N 1
ATOM 1270 C CA . PHE A 1 169 ? 45.903 16.243 19.799 1.00 30.88 163 PHE A CA 1
ATOM 1271 C C . PHE A 1 169 ? 44.891 16.075 18.676 1.00 30.88 163 PHE A C 1
ATOM 1272 O O . PHE A 1 169 ? 44.313 17.033 18.160 1.00 30.88 163 PHE A O 1
ATOM 1280 N N . THR A 1 170 ? 44.700 14.807 18.320 1.00 33.71 164 THR A N 1
ATOM 1281 C CA . THR A 1 170 ? 43.764 14.385 17.292 1.00 33.71 164 THR A CA 1
ATOM 1282 C C . THR A 1 170 ? 43.236 13.049 17.782 1.00 33.71 164 THR A C 1
ATOM 1283 O O . THR A 1 170 ? 43.796 12.449 18.705 1.00 33.71 164 THR A O 1
ATOM 1287 N N . ILE A 1 171 ? 42.169 12.587 17.145 1.00 49.45 165 ILE A N 1
ATOM 1288 C CA . ILE A 1 171 ? 41.559 11.322 17.492 1.00 49.45 165 ILE A CA 1
ATOM 1289 C C . ILE A 1 171 ? 41.280 10.544 16.206 1.00 49.45 165 ILE A C 1
ATOM 1290 O O . ILE A 1 171 ? 40.950 11.131 15.178 1.00 49.45 165 ILE A O 1
ATOM 1295 N N . ASN A 1 172 ? 41.448 9.229 16.255 1.00 19.53 166 ASN A N 1
ATOM 1296 C CA . ASN A 1 172 ? 41.184 8.383 15.097 1.00 19.53 166 ASN A CA 1
ATOM 1297 C C . ASN A 1 172 ? 39.658 8.266 14.988 1.00 19.53 166 ASN A C 1
ATOM 1298 O O . ASN A 1 172 ? 39.019 7.660 15.849 1.00 19.53 166 ASN A O 1
ATOM 1303 N N . ARG A 1 173 ? 39.073 8.836 13.936 1.00 25.75 167 ARG 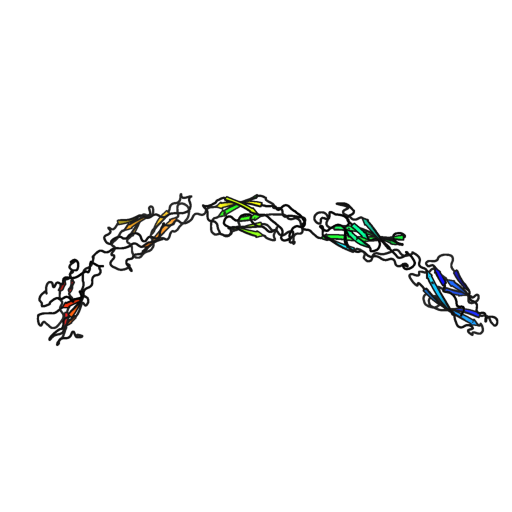A N 1
ATOM 1304 C CA . ARG A 1 173 ? 37.609 8.814 13.754 1.00 25.75 167 ARG A CA 1
ATOM 1305 C C . ARG A 1 173 ? 36.931 7.451 13.867 1.00 25.75 167 ARG A C 1
ATOM 1306 O O . ARG A 1 173 ? 35.828 7.351 14.400 1.00 25.75 167 ARG A O 1
ATOM 1308 N N . GLU A 1 174 ? 37.587 6.412 13.359 1.00 48.44 168 GLU A N 1
ATOM 1309 C CA . GLU A 1 174 ? 37.042 5.062 13.397 1.00 48.44 168 GLU A CA 1
ATOM 1310 C C . GLU A 1 174 ? 37.245 4.360 14.745 1.00 48.44 168 GLU A C 1
ATOM 1311 O O . GLU A 1 174 ? 36.302 3.791 15.303 1.00 48.44 168 GLU A O 1
ATOM 1317 N N . THR A 1 175 ? 38.464 4.415 15.280 1.00 16.05 169 THR A N 1
ATOM 1318 C CA . THR A 1 175 ? 38.769 3.754 16.553 1.00 16.05 169 THR A CA 1
ATOM 1319 C C . THR A 1 175 ? 38.571 4.585 17.818 1.00 16.05 169 THR A C 1
ATOM 1320 O O . THR A 1 175 ? 38.426 4.032 18.904 1.00 16.05 169 THR A O 1
ATOM 1324 N N . GLY A 1 176 ? 38.594 5.904 17.686 1.00 47.05 170 GLY A N 1
ATOM 1325 C CA . GLY A 1 176 ? 38.414 6.755 18.845 1.00 47.05 170 GLY A CA 1
ATOM 1326 C C . GLY A 1 176 ? 39.662 6.913 19.687 1.00 47.05 170 GLY A C 1
ATOM 1327 O O . GLY A 1 176 ? 39.570 7.389 20.815 1.00 47.05 170 GLY A O 1
ATOM 1328 N N . VAL A 1 177 ? 40.821 6.522 19.156 1.00 33.46 171 VAL A N 1
ATOM 1329 C CA . VAL A 1 177 ? 42.078 6.648 19.897 1.00 33.46 171 VAL A CA 1
ATOM 1330 C C . VAL A 1 177 ? 42.645 8.042 19.724 1.00 33.46 171 VAL A C 1
ATOM 1331 O O . VAL A 1 177 ? 42.550 8.629 18.644 1.00 33.46 171 VAL A O 1
ATOM 1335 N N . ILE A 1 178 ? 43.268 8.560 20.773 1.00 33.80 172 ILE A N 1
ATOM 1336 C CA . ILE A 1 178 ? 43.843 9.890 20.696 1.00 33.80 172 ILE A CA 1
ATOM 1337 C C . ILE A 1 178 ? 45.364 9.855 20.711 1.00 33.80 172 ILE A C 1
ATOM 1338 O O . ILE A 1 178 ? 45.973 8.975 21.328 1.00 33.80 172 ILE A O 1
ATOM 1343 N N . SER A 1 179 ? 45.973 10.806 20.011 1.00 20.85 173 SER A N 1
ATOM 1344 C CA . SER A 1 179 ? 47.425 10.890 19.968 1.00 20.85 173 SER A CA 1
ATOM 1345 C C . SER A 1 179 ? 47.937 12.333 20.048 1.00 20.85 173 SER A C 1
ATOM 1346 O O . SER A 1 179 ? 47.201 13.292 19.777 1.00 20.85 173 SER A O 1
ATOM 1349 N N . LEU A 1 180 ? 49.196 12.476 20.456 1.00 16.96 174 LEU A N 1
ATOM 1350 C CA . LEU A 1 180 ? 49.814 13.788 20.531 1.00 16.96 174 LEU A CA 1
ATOM 1351 C C . LEU A 1 180 ? 50.219 14.139 19.126 1.00 16.96 174 LEU A C 1
ATOM 1352 O O . LEU A 1 180 ? 50.938 13.385 18.465 1.00 16.96 174 LEU A O 1
ATOM 1357 N N . ILE A 1 181 ? 49.777 15.305 18.684 1.00 22.20 175 ILE A N 1
ATOM 1358 C CA . ILE A 1 181 ? 50.060 15.756 17.341 1.00 22.20 175 ILE A CA 1
ATOM 1359 C C . ILE A 1 181 ? 51.067 16.921 17.335 1.00 22.20 175 ILE A C 1
ATOM 1360 O O . ILE A 1 181 ? 51.994 16.952 16.516 1.00 22.20 175 ILE A O 1
ATOM 1365 N N . GLY A 1 182 ? 50.895 17.858 18.270 1.00 25.33 176 GLY A N 1
ATOM 1366 C CA . GLY A 1 182 ? 51.780 19.014 18.361 1.00 25.33 176 GLY A CA 1
ATOM 1367 C C . GLY A 1 182 ? 52.979 18.858 19.288 1.00 25.33 176 GLY A C 1
ATOM 1368 O O . GLY A 1 182 ? 53.348 17.734 19.629 1.00 25.33 176 GLY A O 1
ATOM 1369 N N . THR A 1 183 ? 53.575 19.987 19.687 1.00 44.66 177 THR A N 1
ATOM 1370 C CA . THR A 1 183 ? 54.754 20.019 20.574 1.00 44.66 177 THR A CA 1
ATOM 1371 C C . THR A 1 183 ? 54.795 21.248 21.491 1.00 44.66 177 THR A C 1
ATOM 1372 O O . THR A 1 183 ? 54.595 22.372 21.035 1.00 44.66 177 THR A O 1
ATOM 1376 N N . GLY A 1 184 ? 55.092 21.048 22.769 1.00 67.13 178 GLY A N 1
ATOM 1377 C CA . GLY A 1 184 ? 55.175 22.184 23.673 1.00 67.13 178 GLY A CA 1
ATOM 1378 C C . GLY A 1 184 ? 54.646 21.896 25.060 1.00 67.13 178 GLY A C 1
ATOM 1379 O O . GLY A 1 184 ? 54.362 22.807 25.829 1.00 67.13 178 GLY A O 1
ATOM 1380 N N . LEU A 1 185 ? 54.536 20.614 25.382 1.00 22.58 179 LEU A N 1
ATOM 1381 C CA . LEU A 1 185 ? 54.013 20.159 26.659 1.00 22.58 179 LEU A CA 1
ATOM 1382 C C . LEU A 1 185 ? 54.887 20.470 27.836 1.00 22.58 179 LEU A C 1
ATOM 1383 O O . LEU A 1 185 ? 56.066 20.126 27.855 1.00 22.58 179 LEU A O 1
ATOM 1388 N N . ASP A 1 186 ? 54.314 21.104 28.841 1.00 28.13 180 ASP A N 1
ATOM 1389 C CA . ASP A 1 186 ? 55.109 21.406 30.001 1.00 28.13 180 ASP A CA 1
ATOM 1390 C C . ASP A 1 186 ? 54.275 21.228 31.218 1.00 28.13 180 ASP A C 1
ATOM 1391 O O . ASP A 1 186 ? 53.241 21.877 31.356 1.00 28.13 180 ASP A O 1
ATOM 1396 N N . ARG A 1 187 ? 54.715 20.332 32.091 1.00 27.77 181 ARG A N 1
ATOM 1397 C CA . ARG A 1 187 ? 54.003 20.094 33.333 1.00 27.77 181 ARG A CA 1
ATOM 1398 C C . ARG A 1 187 ? 54.120 21.363 34.154 1.00 27.77 181 ARG A C 1
ATOM 1399 O O . ARG A 1 187 ? 53.168 21.813 34.792 1.00 27.77 181 ARG A O 1
ATOM 1407 N N . GLU A 1 188 ? 55.304 21.949 34.116 1.00 40.56 182 GLU A N 1
ATOM 1408 C CA . GLU A 1 188 ? 55.562 23.135 34.888 1.00 40.56 182 GLU A CA 1
ATOM 1409 C C . GLU A 1 188 ? 54.641 24.350 34.649 1.00 40.56 182 GLU A C 1
ATOM 1410 O O . GLU A 1 188 ? 54.441 25.138 35.569 1.00 40.56 182 GLU A O 1
ATOM 1416 N N . LYS A 1 189 ? 54.057 24.493 33.456 1.00 45.10 183 LYS A N 1
ATOM 1417 C CA . LYS A 1 189 ? 53.153 25.625 33.164 1.00 45.10 183 LYS A CA 1
ATOM 1418 C C . LYS A 1 189 ? 51.675 25.243 32.998 1.00 45.10 183 LYS A C 1
ATOM 1419 O O . LYS A 1 189 ? 50.790 25.937 33.502 1.00 45.10 183 LYS A O 1
ATOM 1425 N N . PHE A 1 190 ? 51.421 24.165 32.252 1.00 62.04 184 PHE A N 1
ATOM 1426 C CA . PHE A 1 190 ? 50.064 23.663 31.974 1.00 62.04 184 PHE A CA 1
ATOM 1427 C C . PHE A 1 190 ? 50.107 22.147 32.118 1.00 62.04 184 PHE A C 1
ATOM 1428 O O . PHE A 1 190 ? 50.460 21.444 31.172 1.00 62.04 184 PHE A O 1
ATOM 1436 N N . PRO A 1 191 ? 49.731 21.623 33.293 1.00 34.01 185 PRO A N 1
ATOM 1437 C CA . PRO A 1 191 ? 49.744 20.178 33.552 1.00 34.01 185 PRO A CA 1
ATOM 1438 C C . PRO A 1 191 ? 48.528 19.313 33.232 1.00 34.01 185 PRO A C 1
ATOM 1439 O O . PRO A 1 191 ? 48.665 18.091 33.166 1.00 34.01 185 PRO A O 1
ATOM 1443 N N . GLU A 1 192 ? 47.347 19.904 33.045 1.00 40.39 186 GLU A N 1
ATOM 1444 C CA . GLU A 1 192 ? 46.170 19.071 32.781 1.00 40.39 186 GLU A CA 1
ATOM 1445 C C . GLU A 1 192 ? 45.107 19.602 31.831 1.00 40.39 186 GLU A C 1
ATOM 1446 O O . GLU A 1 192 ? 44.390 20.528 32.178 1.00 40.39 186 GLU A O 1
ATOM 1452 N N . TYR A 1 193 ? 44.969 18.968 30.666 1.00 35.43 187 TYR A N 1
ATOM 1453 C CA . TYR A 1 193 ? 43.992 19.396 29.673 1.00 35.43 187 TYR A CA 1
ATOM 1454 C C . TYR A 1 193 ? 42.665 18.687 29.767 1.00 35.43 187 TYR A C 1
ATOM 1455 O O . TYR A 1 193 ? 42.583 17.520 30.142 1.00 35.43 187 TYR A O 1
ATOM 1464 N N . THR A 1 194 ? 41.620 19.404 29.392 1.00 41.53 188 THR A N 1
ATOM 1465 C CA . THR A 1 194 ? 40.285 18.879 29.441 1.00 41.53 188 THR A CA 1
ATOM 1466 C C . THR A 1 194 ? 39.661 19.140 28.073 1.00 41.53 188 THR A C 1
ATOM 1467 O O . THR A 1 194 ? 39.358 20.277 27.729 1.00 41.53 188 THR A O 1
ATOM 1471 N N . LEU A 1 195 ? 39.502 18.074 27.301 1.00 33.22 189 LEU A N 1
ATOM 1472 C CA . LEU A 1 195 ? 38.948 18.198 25.974 1.00 33.22 189 LEU A CA 1
ATOM 1473 C C . LEU A 1 195 ? 37.600 17.509 25.801 1.00 33.22 189 LEU A C 1
ATOM 1474 O O . LEU A 1 195 ? 37.335 16.460 26.393 1.00 33.22 189 LEU A O 1
ATOM 1479 N N . THR A 1 196 ? 36.764 18.110 24.959 1.00 35.61 190 THR A N 1
ATOM 1480 C CA . THR A 1 196 ? 35.423 17.617 24.693 1.00 35.61 190 THR A CA 1
ATOM 1481 C C . THR A 1 196 ? 35.331 16.808 23.397 1.00 35.61 190 THR A C 1
ATOM 1482 O O . THR A 1 196 ? 35.730 17.266 22.318 1.00 35.61 190 THR A O 1
ATOM 1486 N N . VAL A 1 197 ? 34.784 15.604 23.518 1.00 36.50 191 VAL A N 1
ATOM 1487 C CA . VAL A 1 197 ? 34.628 14.725 22.371 1.00 36.50 191 VAL A CA 1
ATOM 1488 C C . VAL A 1 197 ? 33.158 14.493 22.010 1.00 36.50 191 VAL A C 1
ATOM 1489 O O . VAL A 1 197 ? 32.254 14.696 22.829 1.00 36.50 191 VAL A O 1
ATOM 1493 N N . GLN A 1 198 ? 32.953 14.048 20.772 1.00 41.43 192 GLN A N 1
ATOM 1494 C CA . GLN A 1 198 ? 31.634 13.777 20.220 1.00 41.43 192 GLN A CA 1
ATOM 1495 C C . GLN A 1 198 ? 31.674 12.542 19.301 1.00 41.43 192 GLN A C 1
ATOM 1496 O O . GLN A 1 198 ? 32.684 12.267 18.645 1.00 41.43 192 GLN A O 1
ATOM 1502 N N . ALA A 1 199 ? 30.563 11.809 19.262 1.00 35.22 193 ALA A N 1
ATOM 1503 C CA . ALA A 1 199 ? 30.433 10.621 18.415 1.00 35.22 193 ALA A CA 1
ATOM 1504 C C . ALA A 1 199 ? 29.176 10.746 17.552 1.00 35.22 193 ALA A C 1
ATOM 1505 O O . ALA A 1 199 ? 28.141 11.260 18.005 1.00 35.22 193 ALA A O 1
ATOM 1507 N N . THR A 1 200 ? 29.246 10.275 16.312 1.00 40.89 194 THR A N 1
ATOM 1508 C CA . THR A 1 200 ? 28.082 10.427 15.462 1.00 40.89 194 THR A CA 1
ATOM 1509 C C . THR A 1 200 ? 27.578 9.259 14.623 1.00 40.89 194 THR A C 1
ATOM 1510 O O . THR A 1 200 ? 28.328 8.375 14.188 1.00 40.89 194 THR A O 1
ATOM 1514 N N . ASP A 1 201 ? 26.265 9.310 14.412 1.00 29.08 195 ASP A N 1
ATOM 1515 C CA . ASP A 1 201 ? 25.496 8.352 13.647 1.00 29.08 195 ASP A CA 1
ATOM 1516 C C . ASP A 1 201 ? 25.926 8.372 12.198 1.00 29.08 195 ASP A C 1
ATOM 1517 O O . ASP A 1 201 ? 26.367 9.399 11.696 1.00 29.08 195 ASP A O 1
ATOM 1522 N N . LEU A 1 202 ? 25.801 7.231 11.534 1.00 34.61 196 LEU A N 1
ATOM 1523 C CA . LEU A 1 202 ? 26.113 7.129 10.112 1.00 34.61 196 LEU A CA 1
ATOM 1524 C C . LEU A 1 202 ? 27.484 7.652 9.716 1.00 34.61 196 LEU A C 1
ATOM 1525 O O . LEU A 1 202 ? 27.610 8.369 8.720 1.00 34.61 196 LEU A O 1
ATOM 1530 N N . GLU A 1 203 ? 28.508 7.293 10.481 1.00 51.29 197 GLU A N 1
ATOM 1531 C CA . GLU A 1 203 ? 29.850 7.756 10.178 1.00 51.29 197 GLU A CA 1
ATOM 1532 C C . GLU A 1 203 ? 29.837 9.273 10.145 1.00 51.29 197 GLU A C 1
ATOM 1533 O O . GLU A 1 203 ? 29.999 9.891 9.088 1.00 51.29 197 GLU A O 1
ATOM 1539 N N . GLY A 1 204 ? 29.612 9.860 11.312 1.00 30.30 198 GLY A N 1
ATOM 1540 C CA . GLY A 1 204 ? 29.599 11.304 11.438 1.00 30.30 198 GLY A CA 1
ATOM 1541 C C . GLY A 1 204 ? 28.430 12.041 10.831 1.00 30.30 198 GLY A C 1
ATOM 1542 O O . GLY A 1 204 ? 28.354 13.259 10.962 1.00 30.30 198 GLY A O 1
ATOM 1543 N N . ALA A 1 205 ? 27.509 11.323 10.197 1.00 38.97 199 ALA A N 1
ATOM 1544 C CA . ALA A 1 205 ? 26.364 11.957 9.545 1.00 38.97 199 ALA A CA 1
ATOM 1545 C C . ALA A 1 205 ? 25.081 12.158 10.361 1.00 38.97 199 ALA A C 1
ATOM 1546 O O . ALA A 1 205 ? 24.431 13.202 10.261 1.00 38.97 199 ALA A O 1
ATOM 1548 N N . GLY A 1 206 ? 24.716 11.165 11.159 1.00 21.32 200 GLY A N 1
ATOM 1549 C CA . GLY A 1 206 ? 23.488 11.261 11.919 1.00 21.32 200 GLY A CA 1
ATOM 1550 C C . GLY A 1 206 ? 23.407 12.171 13.126 1.00 21.32 200 GLY A C 1
ATOM 1551 O O . GLY A 1 206 ? 23.477 13.398 13.029 1.00 21.32 200 GLY A O 1
ATOM 1552 N N . LEU A 1 207 ? 23.235 11.543 14.280 1.00 47.59 201 LEU A N 1
ATOM 1553 C CA . LEU A 1 207 ? 23.096 12.256 15.533 1.00 47.59 201 LEU A CA 1
ATOM 1554 C C . LEU A 1 207 ? 24.389 12.210 16.317 1.00 47.59 201 LEU A C 1
ATOM 1555 O O . LEU A 1 207 ? 25.204 11.315 16.128 1.00 47.59 201 LEU A O 1
ATOM 1560 N N . SER A 1 208 ? 24.562 13.164 17.219 1.00 45.81 202 SER A N 1
ATOM 1561 C CA . SER A 1 208 ? 25.791 13.248 17.984 1.00 45.81 202 SER A CA 1
ATOM 1562 C C . SER A 1 208 ? 25.592 13.451 19.480 1.00 45.81 202 SER A C 1
ATOM 1563 O O . SER A 1 208 ? 24.507 13.831 19.930 1.00 45.81 202 SER A O 1
ATOM 1566 N N . VAL A 1 209 ? 26.660 13.201 20.239 1.00 81.91 203 VAL A N 1
ATOM 1567 C CA . VAL A 1 209 ? 26.640 13.331 21.695 1.00 81.91 203 VAL A CA 1
ATOM 1568 C C . VAL A 1 209 ? 27.998 13.760 22.224 1.00 81.91 203 VAL A C 1
ATOM 1569 O O . VAL A 1 209 ? 28.964 13.803 21.472 1.00 81.91 203 VAL A O 1
ATOM 1573 N N . GLU A 1 210 ? 28.081 14.053 23.523 1.00 13.20 204 GLU A N 1
ATOM 1574 C CA . GLU A 1 210 ? 29.352 14.459 24.090 1.00 13.20 204 GLU A CA 1
ATOM 1575 C C . GLU A 1 210 ? 29.834 13.660 25.250 1.00 13.20 204 GLU A C 1
ATOM 1576 O O . GLU A 1 210 ? 29.088 12.962 25.949 1.00 13.20 204 GLU A O 1
ATOM 1582 N N . GLY A 1 211 ? 31.136 13.792 25.424 1.00 76.12 205 GLY A N 1
ATOM 1583 C CA . GLY A 1 211 ? 31.832 13.145 26.497 1.00 76.12 205 GLY A CA 1
ATOM 1584 C C . GLY A 1 211 ? 32.810 14.159 27.044 1.00 76.12 205 GLY A C 1
ATOM 1585 O O . GLY A 1 211 ? 32.687 15.368 26.821 1.00 76.12 205 GLY A O 1
ATOM 1586 N N . LYS A 1 212 ? 33.795 13.646 27.760 1.00 47.98 206 LYS A N 1
ATOM 1587 C CA . LYS A 1 212 ? 34.819 14.464 28.365 1.00 47.98 206 LYS A CA 1
ATOM 1588 C C . LYS A 1 212 ? 35.955 13.523 28.700 1.00 47.98 206 LYS A C 1
ATOM 1589 O O . LYS A 1 212 ? 35.738 12.465 29.303 1.00 47.98 206 LYS A O 1
ATOM 1595 N N . ALA A 1 213 ? 37.156 13.911 28.278 1.00 49.92 207 ALA A N 1
ATOM 1596 C CA . ALA A 1 213 ? 38.373 13.157 28.534 1.00 49.92 207 ALA A CA 1
ATOM 1597 C C . ALA A 1 213 ? 39.326 14.159 29.143 1.00 49.92 207 ALA A C 1
ATOM 1598 O O . ALA A 1 213 ? 39.412 15.294 28.678 1.00 49.92 207 ALA A O 1
ATOM 1600 N N . ILE A 1 214 ? 40.031 13.749 30.191 1.00 27.71 208 ILE A N 1
ATOM 1601 C CA . ILE A 1 214 ? 40.962 14.641 30.863 1.00 27.71 208 ILE A CA 1
ATOM 1602 C C . ILE A 1 214 ? 42.339 14.037 30.967 1.00 27.71 208 ILE A C 1
ATOM 1603 O O . ILE A 1 214 ? 42.525 12.932 31.483 1.00 27.71 208 ILE A O 1
ATOM 1608 N N . ILE A 1 215 ? 43.312 14.798 30.495 1.00 40.74 209 ILE A N 1
ATOM 1609 C CA . ILE A 1 215 ? 44.681 14.333 30.477 1.00 40.74 209 ILE A CA 1
ATOM 1610 C C . ILE A 1 215 ? 45.636 15.070 31.392 1.00 40.74 209 ILE A C 1
ATOM 1611 O O . ILE A 1 215 ? 45.756 16.290 31.353 1.00 40.74 209 ILE A O 1
ATOM 1616 N N . GLN A 1 216 ? 46.315 14.304 32.227 1.00 30.54 210 GLN A N 1
ATOM 1617 C CA . GLN A 1 216 ? 47.306 14.862 33.112 1.00 30.54 210 GLN A CA 1
ATOM 1618 C C . GLN A 1 216 ? 48.647 14.598 32.426 1.00 30.54 210 GLN A C 1
ATOM 1619 O O . GLN A 1 216 ? 48.803 13.633 31.669 1.00 30.54 210 GLN A O 1
ATOM 1622 N N . ILE A 1 217 ? 49.605 15.476 32.690 1.00 51.06 211 ILE A N 1
ATOM 1623 C CA . ILE A 1 217 ? 50.923 15.396 32.091 1.00 51.06 211 ILE A CA 1
ATOM 1624 C C . ILE A 1 217 ? 52.029 14.999 33.073 1.00 51.06 211 ILE A C 1
ATOM 1625 O O . ILE A 1 217 ? 52.361 15.770 33.968 1.00 51.06 211 ILE A O 1
ATOM 1630 N N . THR A 1 218 ? 52.589 13.799 32.897 1.00 55.33 212 THR A N 1
ATOM 1631 C CA . THR A 1 218 ? 53.673 13.294 33.749 1.00 55.33 212 THR A CA 1
ATOM 1632 C C . THR A 1 218 ? 54.790 14.348 33.805 1.00 55.33 212 THR A C 1
ATOM 1633 O O . THR A 1 218 ? 54.704 15.372 33.134 1.00 55.33 212 THR A O 1
ATOM 1637 N N . ASP A 1 219 ? 55.839 14.113 34.590 1.00 43.06 213 ASP A N 1
ATOM 1638 C CA . ASP A 1 219 ? 56.899 15.111 34.706 1.00 43.06 213 ASP A CA 1
ATOM 1639 C C . ASP A 1 219 ? 58.166 14.749 33.960 1.00 43.06 213 ASP A C 1
ATOM 1640 O O . ASP A 1 219 ? 58.416 13.583 33.660 1.00 43.06 213 ASP A O 1
ATOM 1645 N N . ALA A 1 220 ? 58.960 15.776 33.672 1.00 30.46 214 ALA A N 1
ATOM 1646 C CA . ALA A 1 220 ? 60.232 15.609 32.992 1.00 30.46 214 ALA A CA 1
ATOM 1647 C C . ALA A 1 220 ? 61.274 16.510 33.644 1.00 30.46 214 ALA A C 1
ATOM 1648 O O . ALA A 1 220 ? 60.938 17.505 34.287 1.00 30.46 214 ALA A O 1
ATOM 1650 N N . ASN A 1 221 ? 62.541 16.148 33.473 1.00 34.32 215 ASN A N 1
ATOM 1651 C CA . ASN A 1 221 ? 63.655 16.901 34.037 1.00 34.32 215 ASN A CA 1
ATOM 1652 C C . ASN A 1 221 ? 63.960 18.118 33.157 1.00 34.32 215 ASN A C 1
ATOM 1653 O O . ASN A 1 221 ? 65.101 18.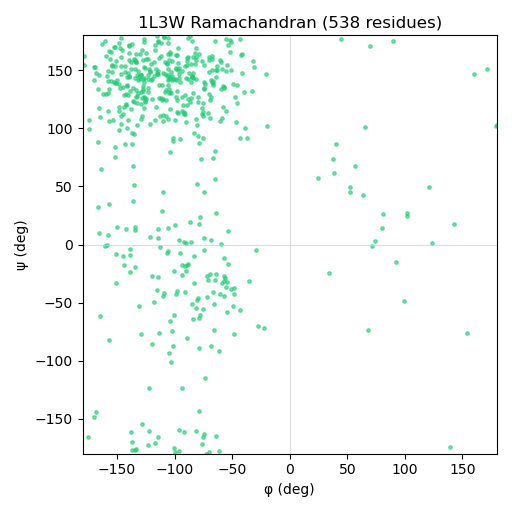346 32.740 1.00 34.32 215 ASN A O 1
ATOM 1658 N N . ASP A 1 222 ? 62.916 18.893 32.884 1.00 48.25 216 ASP A N 1
ATOM 1659 C CA . ASP A 1 222 ? 63.057 20.082 32.072 1.00 48.25 216 ASP A CA 1
ATOM 1660 C C . ASP A 1 222 ? 63.951 21.054 32.820 1.00 48.25 216 ASP A C 1
ATOM 1661 O O . ASP A 1 222 ? 64.680 21.818 32.211 1.00 48.25 216 ASP A O 1
ATOM 1666 N N . ASN A 1 223 ? 63.921 21.020 34.144 1.00 65.32 217 ASN A N 1
ATOM 1667 C CA . ASN A 1 223 ? 64.693 21.996 34.895 1.00 65.32 217 ASN A CA 1
ATOM 1668 C C . ASN A 1 223 ? 65.974 21.616 35.615 1.00 65.32 217 ASN A C 1
ATOM 1669 O O . ASN A 1 223 ? 66.168 20.485 36.050 1.00 65.32 217 ASN A O 1
ATOM 1674 N N . ALA A 1 224 ? 66.848 22.609 35.731 1.00 45.71 218 ALA A N 1
ATOM 1675 C CA . ALA A 1 224 ? 68.117 22.466 36.414 1.00 45.71 218 ALA A CA 1
ATOM 1676 C C . ALA A 1 224 ? 67.981 23.152 37.779 1.00 45.71 218 ALA A C 1
ATOM 1677 O O . ALA A 1 224 ? 67.051 23.928 38.006 1.00 45.71 218 ALA A O 1
ATOM 1679 N N . PRO A 1 225 ? 68.902 22.867 38.710 1.00 51.97 219 PRO A N 1
ATOM 1680 C CA . PRO A 1 225 ? 68.875 23.466 40.051 1.00 51.97 219 PRO A CA 1
ATOM 1681 C C . PRO A 1 225 ? 69.497 24.879 40.071 1.00 51.97 219 PRO A C 1
ATOM 1682 O O . PRO A 1 225 ? 70.495 25.125 39.386 1.00 51.97 219 PRO A O 1
ATOM 1686 N N . ILE A 1 226 ? 68.920 25.797 40.853 1.00 52.27 220 ILE A N 1
ATOM 1687 C CA . ILE A 1 226 ? 69.441 27.168 40.962 1.00 52.27 220 ILE A CA 1
ATOM 1688 C C . ILE A 1 226 ? 69.639 27.649 42.412 1.00 52.27 220 ILE A C 1
ATOM 1689 O O . ILE A 1 226 ? 68.685 27.718 43.176 1.00 52.27 220 ILE A O 1
ATOM 1694 N N . PHE A 1 227 ? 70.871 28.020 42.764 1.00 71.63 221 PHE A N 1
ATOM 1695 C CA . PHE A 1 227 ? 71.292 28.462 44.118 1.00 71.63 221 PHE A CA 1
ATOM 1696 C C . PHE A 1 227 ? 70.690 29.642 44.866 1.00 71.63 221 PHE A C 1
ATOM 1697 O O . PHE A 1 227 ? 70.921 30.731 44.315 1.00 71.63 221 PHE A O 1
ATOM 1705 N N . ASP A 1 228 ? 70.023 29.664 46.049 1.00 93.67 222 ASP A N 1
ATOM 1706 C CA . ASP A 1 228 ? 69.832 31.102 46.160 1.00 93.67 222 ASP A CA 1
ATOM 1707 C C . ASP A 1 228 ? 70.912 32.192 46.535 1.00 93.67 222 ASP A C 1
ATOM 1708 O O . ASP A 1 228 ? 70.524 33.253 46.915 1.00 93.67 222 ASP A O 1
ATOM 1713 N N . PRO A 1 229 ? 72.111 31.742 46.863 1.00 64.61 223 PRO A N 1
ATOM 1714 C CA . PRO A 1 229 ? 72.980 32.931 46.998 1.00 64.61 223 PRO A CA 1
ATOM 1715 C C . PRO A 1 229 ? 73.792 32.399 45.861 1.00 64.61 223 PRO A C 1
ATOM 1716 O O . PRO A 1 229 ? 73.567 31.248 45.505 1.00 64.61 223 PRO A O 1
ATOM 1720 N N . LYS A 1 230 ? 74.735 33.155 45.337 1.00 96.78 224 LYS A N 1
ATOM 1721 C CA . LYS A 1 230 ? 75.631 32.657 44.266 1.00 96.78 224 LYS A CA 1
ATOM 1722 C C . LYS A 1 230 ? 77.044 32.602 44.849 1.00 96.78 224 LYS A C 1
ATOM 1723 O O . LYS A 1 230 ? 77.887 31.794 44.439 1.00 96.78 224 LYS A O 1
ATOM 1725 N N . THR A 1 231 ? 77.276 33.484 45.822 1.00 79.04 225 THR A N 1
ATOM 1726 C CA . THR A 1 231 ? 78.551 33.609 46.547 1.00 79.04 225 THR A CA 1
ATOM 1727 C C . THR A 1 231 ? 78.350 33.811 48.076 1.00 79.04 225 THR A C 1
ATOM 1728 O O . THR A 1 231 ? 77.783 34.816 48.498 1.00 79.04 225 THR A O 1
ATOM 1732 N N . TYR A 1 232 ? 78.824 32.867 48.898 1.00 66.38 226 TYR A N 1
ATOM 1733 C CA . TYR A 1 232 ? 78.684 32.947 50.373 1.00 66.38 226 TYR A CA 1
ATOM 1734 C C . TYR A 1 232 ? 80.008 33.217 51.090 1.00 66.38 226 TYR A C 1
ATOM 1735 O O . TYR A 1 232 ? 81.058 33.312 50.452 1.00 66.38 226 TYR A O 1
ATOM 1744 N N . THR A 1 233 ? 79.943 33.326 52.427 1.00 92.05 227 THR A N 1
ATOM 1745 C CA . THR A 1 233 ? 81.146 33.458 53.271 1.00 92.05 227 THR A CA 1
ATOM 1746 C C . THR A 1 233 ? 80.927 32.954 54.695 1.00 92.05 227 THR A C 1
ATOM 1747 O O . THR A 1 233 ? 79.824 32.959 55.212 1.00 92.05 227 THR A O 1
ATOM 1751 N N . ALA A 1 234 ? 81.972 32.431 55.310 1.00 97.69 228 ALA A N 1
ATOM 1752 C CA . ALA A 1 234 ? 81.826 31.929 56.664 1.00 97.69 228 ALA A CA 1
ATOM 1753 C C . ALA A 1 234 ? 83.186 31.965 57.298 1.00 97.69 228 ALA A C 1
ATOM 1754 O O . ALA A 1 234 ? 84.197 32.024 56.601 1.00 97.69 228 ALA A O 1
ATOM 1756 N N . LEU A 1 235 ? 83.196 31.947 58.624 1.00 61.31 229 LEU A N 1
ATOM 1757 C CA . LEU A 1 235 ? 84.427 31.988 59.400 1.00 61.31 229 LEU A CA 1
ATOM 1758 C C . LEU A 1 235 ? 84.681 30.637 60.028 1.00 61.31 229 LEU A C 1
ATOM 1759 O O . LEU A 1 235 ? 83.751 29.871 60.243 1.00 61.31 229 LEU A O 1
ATOM 1764 N N . VAL A 1 236 ? 85.935 30.353 60.353 1.00 87.30 230 VAL A N 1
ATOM 1765 C CA . VAL A 1 236 ? 86.260 29.065 60.940 1.00 87.30 230 VAL A CA 1
ATOM 1766 C C . VAL A 1 236 ? 87.512 29.055 61.798 1.00 87.30 230 VAL A C 1
ATOM 1767 O O . VAL A 1 236 ? 88.373 29.910 61.668 1.00 87.30 230 VAL A O 1
ATOM 1771 N N . PRO A 1 237 ? 87.566 28.130 62.758 1.00 77.52 231 PRO A N 1
ATOM 1772 C CA . PRO A 1 237 ? 88.593 27.793 63.753 1.00 77.52 231 PRO A CA 1
ATOM 1773 C C . PRO A 1 237 ? 89.459 26.609 63.343 1.00 77.52 231 PRO A C 1
ATOM 1774 O O . PRO A 1 237 ? 88.981 25.604 62.812 1.00 77.52 231 PRO A O 1
ATOM 1778 N N . GLU A 1 238 ? 90.732 26.746 63.671 1.00 50.49 232 GLU A N 1
ATOM 1779 C CA . GLU A 1 238 ? 91.780 25.788 63.377 1.00 50.49 232 GLU A CA 1
ATOM 1780 C C . GLU A 1 238 ? 91.604 24.338 63.825 1.00 50.49 232 GLU A C 1
ATOM 1781 O O . GLU A 1 238 ? 91.607 23.427 62.994 1.00 50.49 232 GLU A O 1
ATOM 1787 N N . ASN A 1 239 ? 91.421 24.136 65.134 1.00 100.00 233 ASN A N 1
ATOM 1788 C CA . ASN A 1 239 ? 91.424 22.776 65.684 1.00 100.00 233 ASN A CA 1
ATOM 1789 C C . ASN A 1 239 ? 90.603 22.110 66.808 1.00 100.00 233 ASN A C 1
ATOM 1790 O O . ASN A 1 239 ? 91.091 22.048 67.932 1.00 100.00 233 ASN A O 1
ATOM 1795 N N . GLU A 1 240 ? 89.420 21.572 66.563 1.00 100.00 234 GLU A N 1
ATOM 1796 C CA . GLU A 1 240 ? 88.715 20.815 67.628 1.00 100.00 234 GLU A CA 1
ATOM 1797 C C . GLU A 1 240 ? 88.472 19.682 66.681 1.00 100.00 234 GLU A C 1
ATOM 1798 O O . GLU A 1 240 ? 88.841 18.496 66.850 1.00 100.00 234 GLU A O 1
ATOM 1804 N N . ILE A 1 241 ? 87.904 20.269 65.640 1.00 79.99 235 ILE A N 1
ATOM 1805 C CA . ILE A 1 241 ? 87.347 19.944 64.364 1.00 79.99 235 ILE A CA 1
ATOM 1806 C C . ILE A 1 241 ? 87.298 18.915 63.246 1.00 79.99 235 ILE A C 1
ATOM 1807 O O . ILE A 1 241 ? 88.248 18.259 62.784 1.00 79.99 235 ILE A O 1
ATOM 1812 N N . GLY A 1 242 ? 86.051 18.999 62.788 1.00 79.43 236 GLY A N 1
ATOM 1813 C CA . GLY A 1 242 ? 85.362 18.305 61.725 1.00 79.43 236 GLY A CA 1
ATOM 1814 C C . GLY A 1 242 ? 84.108 19.097 62.088 1.00 79.43 236 GLY A C 1
ATOM 1815 O O . GLY A 1 242 ? 83.473 18.792 63.092 1.00 79.43 236 GLY A O 1
ATOM 1816 N N . PHE A 1 243 ? 83.758 20.135 61.335 1.00 58.29 237 PHE A N 1
ATOM 1817 C CA . PHE A 1 243 ? 82.611 20.955 61.728 1.00 58.29 237 PHE A CA 1
ATOM 1818 C C . PHE A 1 243 ? 81.917 21.788 60.627 1.00 58.29 237 PHE A C 1
ATOM 1819 O O . PHE A 1 243 ? 82.551 22.235 59.665 1.00 58.29 237 PHE A O 1
ATOM 1827 N N . GLU A 1 244 ? 80.608 21.990 60.803 1.00 67.73 238 GLU A N 1
ATOM 1828 C CA . GLU A 1 244 ? 79.732 22.728 59.878 1.00 67.73 238 GLU A CA 1
ATOM 1829 C C . GLU A 1 244 ? 80.086 24.185 59.575 1.00 67.73 238 GLU A C 1
ATOM 1830 O O . GLU A 1 244 ? 79.890 25.066 60.411 1.00 67.73 238 GLU A O 1
ATOM 1836 N N . VAL A 1 245 ? 80.556 24.439 58.359 1.00 86.37 239 VAL A N 1
ATOM 1837 C CA . VAL A 1 245 ? 80.930 25.790 57.948 1.00 86.37 239 VAL A CA 1
ATOM 1838 C C . VAL A 1 245 ? 79.744 26.684 57.558 1.00 86.37 239 VAL A C 1
ATOM 1839 O O . VAL A 1 245 ? 79.487 27.704 58.206 1.00 86.37 239 VAL A O 1
ATOM 1843 N N . GLN A 1 246 ? 79.034 26.300 56.501 1.00 64.31 240 GLN A N 1
ATOM 1844 C CA . GLN A 1 246 ? 77.881 27.057 56.016 1.00 64.31 240 GLN A CA 1
ATOM 1845 C C . GLN A 1 246 ? 76.937 26.134 55.268 1.00 64.31 240 GLN A C 1
ATOM 1846 O O . GLN A 1 246 ? 77.360 25.107 54.729 1.00 64.31 240 GLN A O 1
ATOM 1852 N N . ARG A 1 247 ? 75.662 26.512 55.239 1.00 73.22 241 ARG A N 1
ATOM 1853 C CA . ARG A 1 247 ? 74.638 25.753 54.523 1.00 73.22 241 ARG A CA 1
ATOM 1854 C C . ARG A 1 247 ? 74.263 26.536 53.268 1.00 73.22 241 ARG A C 1
ATOM 1855 O O . ARG A 1 247 ? 74.429 27.757 53.228 1.00 73.22 241 ARG A O 1
ATOM 1863 N N . LEU A 1 248 ? 73.765 25.847 52.244 1.00 98.26 242 LEU A N 1
ATOM 1864 C CA . LEU A 1 248 ? 73.404 26.524 51.001 1.00 98.26 242 LEU A CA 1
ATOM 1865 C C . LEU A 1 248 ? 71.969 26.277 50.519 1.00 98.26 242 LEU A C 1
ATOM 1866 O O . LEU A 1 248 ? 71.384 25.231 50.793 1.00 98.26 242 LEU A O 1
ATOM 1871 N N . SER A 1 249 ? 71.419 27.248 49.786 1.00 99.56 243 SER A N 1
ATOM 1872 C CA . SER A 1 249 ? 70.043 27.180 49.292 1.00 99.56 243 SER A CA 1
ATOM 1873 C C . SER A 1 249 ? 69.940 27.101 47.773 1.00 99.56 243 SER A C 1
ATOM 1874 O O . SER A 1 249 ? 70.783 27.654 47.069 1.00 99.56 243 SER A O 1
ATOM 1877 N N . VAL A 1 250 ? 68.891 26.430 47.284 1.00 100.00 244 VAL A N 1
ATOM 1878 C CA . VAL A 1 250 ? 68.657 26.238 45.844 1.00 100.00 244 VAL A CA 1
ATOM 1879 C C . VAL A 1 250 ? 67.183 25.958 45.486 1.00 100.00 244 VAL A C 1
ATOM 1880 O O . VAL A 1 250 ? 66.372 25.665 46.365 1.00 100.00 244 VAL A O 1
ATOM 1884 N N . THR A 1 251 ? 66.849 26.044 44.194 1.00 71.24 245 THR A N 1
ATOM 1885 C CA . THR A 1 251 ? 65.492 25.748 43.737 1.00 71.24 245 THR A CA 1
ATOM 1886 C C . THR A 1 251 ? 65.344 25.143 42.333 1.00 71.24 245 THR A C 1
ATOM 1887 O O . THR A 1 251 ? 65.384 25.857 41.330 1.00 71.24 245 THR A O 1
ATOM 1891 N N . ASP A 1 252 ? 65.193 23.814 42.282 1.00 85.43 246 ASP A N 1
ATOM 1892 C CA . ASP A 1 252 ? 64.976 23.060 41.034 1.00 85.43 246 ASP A CA 1
ATOM 1893 C C . ASP A 1 252 ? 63.463 23.193 40.931 1.00 85.43 246 ASP A C 1
ATOM 1894 O O . ASP A 1 252 ? 62.798 23.382 41.950 1.00 85.43 246 ASP A O 1
ATOM 1899 N N . LEU A 1 253 ? 62.907 23.091 39.730 1.00 48.55 247 LEU A N 1
ATOM 1900 C CA . LEU A 1 253 ? 61.462 23.253 39.585 1.00 48.55 247 LEU A CA 1
ATOM 1901 C C . LEU A 1 253 ? 60.621 22.061 39.191 1.00 48.55 247 LEU A C 1
ATOM 1902 O O . LEU A 1 253 ? 59.404 22.179 39.085 1.00 48.55 247 LEU A O 1
ATOM 1907 N N . ASP A 1 254 ? 61.245 20.922 38.945 1.00 22.15 248 ASP A N 1
ATOM 1908 C CA . ASP A 1 254 ? 60.468 19.752 38.574 1.00 22.15 248 ASP A CA 1
ATOM 1909 C C . ASP A 1 254 ? 59.782 19.238 39.859 1.00 22.15 248 ASP A C 1
ATOM 1910 O O . ASP A 1 254 ? 59.706 19.980 40.842 1.00 22.15 248 ASP A O 1
ATOM 1915 N N . MET A 1 255 ? 59.293 17.997 39.867 1.00 41.84 249 MET A N 1
ATOM 1916 C CA . MET A 1 255 ? 58.556 17.435 41.023 1.00 41.84 249 MET A CA 1
ATOM 1917 C C . MET A 1 255 ? 59.301 16.979 42.304 1.00 41.84 249 MET A C 1
ATOM 1918 O O . MET A 1 255 ? 59.978 15.954 42.313 1.00 41.84 249 MET A O 1
ATOM 1923 N N . PRO A 1 256 ? 59.114 17.719 43.416 1.00 34.03 250 PRO A N 1
ATOM 1924 C CA . PRO A 1 256 ? 59.653 17.593 44.780 1.00 34.03 250 PRO A CA 1
ATOM 1925 C C . PRO A 1 256 ? 60.190 16.285 45.351 1.00 34.03 250 PRO A C 1
ATOM 1926 O O . PRO A 1 256 ? 61.385 16.161 45.557 1.00 34.03 250 PRO A O 1
ATOM 1930 N N . GLY A 1 257 ? 59.340 15.317 45.646 1.00 38.52 251 GLY A N 1
ATOM 1931 C CA . GLY A 1 257 ? 59.876 14.089 46.209 1.00 38.52 251 GLY A CA 1
ATOM 1932 C C . GLY A 1 257 ? 60.712 13.295 45.216 1.00 38.52 251 GLY A C 1
ATOM 1933 O O . GLY A 1 257 ? 61.218 12.204 45.529 1.00 38.52 251 GLY A O 1
ATOM 1934 N N . THR A 1 258 ? 60.885 13.871 44.026 1.00 38.93 252 THR A N 1
ATOM 1935 C CA . THR A 1 258 ? 61.587 13.223 42.918 1.00 38.93 252 THR A CA 1
ATOM 1936 C C . THR A 1 258 ? 63.060 13.545 42.676 1.00 38.93 252 THR A C 1
ATOM 1937 O O . THR A 1 258 ? 63.530 14.644 42.970 1.00 38.93 252 THR A O 1
ATOM 1941 N N . PRO A 1 259 ? 63.804 12.560 42.137 1.00 55.71 253 PRO A N 1
ATOM 1942 C CA . PRO A 1 259 ? 65.224 12.569 41.774 1.00 55.71 253 PRO A CA 1
ATOM 1943 C C . PRO A 1 259 ? 65.542 13.647 40.729 1.00 55.71 253 PRO A C 1
ATOM 1944 O O . PRO A 1 259 ? 66.681 13.785 40.277 1.00 55.71 253 PRO A O 1
ATOM 1948 N N . ALA A 1 260 ? 64.518 14.390 40.337 1.00 24.40 254 ALA A N 1
ATOM 1949 C CA . ALA A 1 260 ? 64.665 15.475 39.393 1.00 24.40 254 ALA A CA 1
ATOM 1950 C C . ALA A 1 260 ? 64.538 16.703 40.282 1.00 24.40 254 ALA A C 1
ATOM 1951 O O . ALA A 1 260 ? 64.354 17.821 39.803 1.00 24.40 254 ALA A O 1
ATOM 1953 N N . TRP A 1 261 ? 64.633 16.468 41.585 1.00 50.57 255 TRP A N 1
ATOM 1954 C CA . TRP A 1 261 ? 64.528 17.527 42.563 1.00 50.57 255 TRP A CA 1
ATOM 1955 C C . TRP A 1 261 ? 65.569 17.351 43.680 1.00 50.57 255 TRP A C 1
ATOM 1956 O O . TRP A 1 261 ? 65.756 18.244 44.511 1.00 50.57 255 TRP A O 1
ATOM 1967 N N . GLN A 1 262 ? 66.260 16.217 43.711 1.00 30.53 256 GLN A N 1
ATOM 1968 C CA . GLN A 1 262 ? 67.287 16.012 44.727 1.00 30.53 256 GLN A CA 1
ATOM 1969 C C . GLN A 1 262 ? 68.637 16.499 44.188 1.00 30.53 256 GLN A C 1
ATOM 1970 O O . GLN A 1 262 ? 69.063 16.120 43.085 1.00 30.53 256 GLN A O 1
ATOM 1972 N N . ALA A 1 263 ? 69.291 17.346 44.984 1.00 51.81 257 ALA A N 1
ATOM 1973 C CA . ALA A 1 263 ? 70.581 17.945 44.648 1.00 51.81 257 ALA A CA 1
ATOM 1974 C C . ALA A 1 263 ? 71.775 17.075 45.000 1.00 51.81 257 ALA A C 1
ATOM 1975 O O . ALA A 1 263 ? 71.765 16.353 45.998 1.00 51.81 257 ALA A O 1
ATOM 1977 N N . VAL A 1 264 ? 72.801 17.151 44.162 1.00 61.44 258 VAL A N 1
ATOM 1978 C CA . VAL A 1 264 ? 74.046 16.418 44.363 1.00 61.44 258 VAL A CA 1
ATOM 1979 C C . VAL A 1 264 ? 75.153 17.433 44.173 1.00 61.44 258 VAL A C 1
ATOM 1980 O O . VAL A 1 264 ? 75.162 18.168 43.184 1.00 61.44 258 VAL A O 1
ATOM 1984 N N . TYR A 1 265 ? 76.087 17.481 45.113 1.00 34.37 259 TYR A N 1
ATOM 1985 C CA . TYR A 1 265 ? 77.169 18.440 44.990 1.00 34.37 259 TYR A CA 1
ATOM 1986 C C . TYR A 1 265 ? 78.565 17.876 44.796 1.00 34.37 259 TYR A C 1
ATOM 1987 O O . TYR A 1 265 ? 78.764 16.694 44.479 1.00 34.37 259 TYR A O 1
ATOM 1996 N N . LYS A 1 266 ? 79.526 18.768 44.999 1.00 60.64 260 LYS A N 1
ATOM 1997 C CA . LYS A 1 266 ? 80.930 18.453 44.873 1.00 60.64 260 LYS A CA 1
ATOM 1998 C C . LYS A 1 266 ? 81.675 19.750 44.686 1.00 60.64 260 LYS A C 1
ATOM 1999 O O . LYS A 1 266 ? 81.160 20.692 44.080 1.00 60.64 260 LYS A O 1
ATOM 2005 N N . ILE A 1 267 ? 82.889 19.790 45.218 1.00 45.08 261 ILE A N 1
ATOM 2006 C CA . ILE A 1 267 ? 83.741 20.954 45.095 1.00 45.08 261 ILE A CA 1
ATOM 2007 C C . ILE A 1 267 ? 84.482 20.687 43.810 1.00 45.08 261 ILE A C 1
ATOM 2008 O O . ILE A 1 267 ? 84.550 19.544 43.366 1.00 45.08 261 ILE A O 1
ATOM 2012 N N . ARG A 1 268 ? 85.044 21.722 43.211 1.00 38.01 262 ARG A N 1
ATOM 2013 C CA . ARG A 1 268 ? 85.803 21.517 41.994 1.00 38.01 262 ARG A CA 1
ATOM 2014 C C . ARG A 1 268 ? 87.214 21.041 42.398 1.00 38.01 262 ARG A C 1
ATOM 2015 O O . ARG A 1 268 ? 87.685 19.975 41.980 1.00 38.01 262 ARG A O 1
ATOM 2023 N N . VAL A 1 269 ? 87.868 21.824 43.250 1.00 65.62 263 VAL A N 1
ATOM 2024 C CA . VAL A 1 269 ? 89.214 21.506 43.706 1.00 65.62 263 VAL A CA 1
ATOM 2025 C C . VAL A 1 269 ? 89.306 21.466 45.235 1.00 65.62 263 VAL A C 1
ATOM 2026 O O . VAL A 1 269 ? 88.977 22.440 45.908 1.00 65.62 263 VAL A O 1
ATOM 2030 N N . ASN A 1 270 ? 89.755 20.334 45.774 1.00 46.25 264 ASN A N 1
ATOM 2031 C CA . ASN A 1 270 ? 89.895 20.142 47.225 1.00 46.25 264 ASN A CA 1
ATOM 2032 C C . ASN A 1 270 ? 91.372 20.308 47.611 1.00 46.25 264 ASN A C 1
ATOM 2033 O O . ASN A 1 270 ? 92.122 19.334 47.634 1.00 46.25 264 ASN A O 1
ATOM 2038 N N . GLU A 1 271 ? 91.770 21.541 47.921 1.00 67.93 265 GLU A N 1
ATOM 2039 C CA . GLU A 1 271 ? 93.152 21.885 48.283 1.00 67.93 265 GLU A CA 1
ATOM 2040 C C . GLU A 1 271 ? 94.001 20.799 48.924 1.00 67.93 265 GLU A C 1
ATOM 2041 O O . GLU A 1 271 ? 94.961 20.332 48.330 1.00 67.93 265 GLU A O 1
ATOM 2047 N N . GLY A 1 272 ? 93.678 20.450 50.162 1.00 19.19 266 GLY A N 1
ATOM 2048 C CA . GLY A 1 272 ? 94.415 19.412 50.858 1.00 19.19 266 GLY A CA 1
ATOM 2049 C C . GLY A 1 272 ? 93.391 18.317 51.034 1.00 19.19 266 GLY A C 1
ATOM 2050 O O . GLY A 1 272 ? 93.555 17.364 51.794 1.00 19.19 266 GLY A O 1
ATOM 2051 N N . GLY A 1 273 ? 92.298 18.472 50.308 1.00 37.94 267 GLY A N 1
ATOM 2052 C CA . GLY A 1 273 ? 91.249 17.487 50.392 1.00 37.94 267 GLY A CA 1
ATOM 2053 C C . GLY A 1 273 ? 90.706 17.502 51.794 1.00 37.94 267 GLY A C 1
ATOM 2054 O O . GLY A 1 273 ? 90.465 16.463 52.399 1.00 37.94 267 GLY A O 1
ATOM 2055 N N . PHE A 1 274 ? 90.522 18.698 52.328 1.00 41.92 268 PHE A N 1
ATOM 2056 C CA . PHE A 1 274 ? 90.000 18.790 53.670 1.00 41.92 268 PHE A CA 1
ATOM 2057 C C . PHE A 1 274 ? 88.590 19.324 53.753 1.00 41.92 268 PHE A C 1
ATOM 2058 O O . PHE A 1 274 ? 88.282 20.160 54.607 1.00 41.92 268 PHE A O 1
ATOM 2066 N N . PHE A 1 275 ? 87.727 18.821 52.881 1.00 78.21 269 PHE A N 1
ATOM 2067 C CA . PHE A 1 275 ? 86.347 19.250 52.881 1.00 78.21 269 PHE A CA 1
ATOM 2068 C C . PHE A 1 275 ? 85.417 18.210 52.369 1.00 78.21 269 PHE A C 1
ATOM 2069 O O . PHE A 1 275 ? 85.703 17.502 51.401 1.00 78.21 269 PHE A O 1
ATOM 2077 N N . ASN A 1 276 ? 84.291 18.120 53.047 1.00 66.00 270 ASN A N 1
ATOM 2078 C CA . ASN A 1 276 ? 83.276 17.213 52.628 1.00 66.00 270 ASN A CA 1
ATOM 2079 C C . ASN A 1 276 ? 81.959 17.953 52.599 1.00 66.00 270 ASN A C 1
ATOM 2080 O O . ASN A 1 276 ? 81.759 18.878 53.376 1.00 66.00 270 ASN A O 1
ATOM 2085 N N . ILE A 1 277 ? 81.055 17.558 51.714 1.00 45.55 271 ILE A N 1
ATOM 2086 C CA . ILE A 1 277 ? 79.774 18.236 51.634 1.00 45.55 271 ILE A CA 1
ATOM 2087 C C . ILE A 1 277 ? 78.684 17.237 51.363 1.00 45.55 271 ILE A C 1
ATOM 2088 O O . ILE A 1 277 ? 78.780 16.414 50.451 1.00 45.55 271 ILE A O 1
ATOM 2093 N N . THR A 1 278 ? 77.643 17.303 52.172 1.00 82.57 272 THR A N 1
ATOM 2094 C CA . THR A 1 278 ? 76.551 16.395 51.986 1.00 82.57 272 THR A CA 1
ATOM 2095 C C . THR A 1 278 ? 75.335 17.194 51.573 1.00 82.57 272 THR A C 1
ATOM 2096 O O . THR A 1 278 ? 75.355 18.432 51.533 1.00 82.57 272 THR A O 1
ATOM 2100 N N . THR A 1 279 ? 74.277 16.461 51.268 1.00 98.63 273 THR A N 1
ATOM 2101 C CA . THR A 1 279 ? 73.029 16.995 50.795 1.00 98.63 273 THR A CA 1
ATOM 2102 C C . THR A 1 279 ? 71.947 16.627 51.822 1.00 98.63 273 THR A C 1
ATOM 2103 O O . THR A 1 279 ? 72.123 15.657 52.546 1.00 98.63 273 THR A O 1
ATOM 2107 N N . ASP A 1 280 ? 70.840 17.366 51.882 1.00 85.44 274 ASP A N 1
ATOM 2108 C CA . ASP A 1 280 ? 69.798 17.031 52.858 1.00 85.44 274 ASP A CA 1
ATOM 2109 C C . ASP A 1 280 ? 68.355 17.234 52.418 1.00 85.44 274 ASP A C 1
ATOM 2110 O O . ASP A 1 280 ? 67.988 18.319 51.985 1.00 85.44 274 ASP A O 1
ATOM 2115 N N . PRO A 1 281 ? 67.506 16.201 52.573 1.00 57.91 275 PRO A N 1
ATOM 2116 C CA . PRO A 1 281 ? 66.091 16.284 52.191 1.00 57.91 275 PRO A CA 1
ATOM 2117 C C . PRO A 1 281 ? 65.265 17.290 53.001 1.00 57.91 275 PRO A C 1
ATOM 2118 O O . PRO A 1 281 ? 64.265 16.927 53.624 1.00 57.91 275 PRO A O 1
ATOM 2122 N N . GLU A 1 282 ? 65.699 18.549 52.999 1.00 78.04 276 GLU A N 1
ATOM 2123 C CA . GLU A 1 282 ? 64.994 19.624 53.695 1.00 78.04 276 GLU A CA 1
ATOM 2124 C C . GLU A 1 282 ? 64.504 20.531 52.569 1.00 78.04 276 GLU A C 1
ATOM 2125 O O . GLU A 1 282 ? 63.324 20.537 52.227 1.00 78.04 276 GLU A O 1
ATOM 2131 N N . SER A 1 283 ? 65.415 21.308 52.008 1.00 84.78 277 SER A N 1
ATOM 2132 C CA . SER A 1 283 ? 65.127 22.140 50.850 1.00 84.78 277 SER A CA 1
ATOM 2133 C C . SER A 1 283 ? 66.430 21.746 50.191 1.00 84.78 277 SER A C 1
ATOM 2134 O O . SER A 1 283 ? 67.111 22.544 49.543 1.00 84.78 277 SER A O 1
ATOM 2137 N N . ASN A 1 284 ? 66.735 20.462 50.402 1.00 54.26 278 ASN A N 1
ATOM 2138 C CA . ASN A 1 284 ? 67.953 19.804 49.960 1.00 54.26 278 ASN A CA 1
ATOM 2139 C C . ASN A 1 284 ? 69.067 20.812 49.779 1.00 54.26 278 ASN A C 1
ATOM 2140 O O . ASN A 1 284 ? 69.663 20.974 48.708 1.00 54.26 278 ASN A O 1
ATOM 2145 N N . GLN A 1 285 ? 69.320 21.498 50.889 1.00 65.37 279 GLN A N 1
ATOM 2146 C CA . GLN A 1 285 ? 70.344 22.513 50.969 1.00 65.37 279 GLN A CA 1
ATOM 2147 C C . GLN A 1 285 ? 71.686 21.830 50.904 1.00 65.37 279 GLN A C 1
ATOM 2148 O O . GLN A 1 285 ? 71.795 20.622 51.144 1.00 65.37 279 GLN A O 1
ATOM 2154 N N . GLY A 1 286 ? 72.703 22.618 50.576 1.00 100.00 280 GLY A N 1
ATOM 2155 C CA . GLY A 1 286 ? 74.059 22.112 50.505 1.00 100.00 280 GLY A CA 1
ATOM 2156 C C . GLY A 1 286 ? 74.724 22.358 51.846 1.00 100.00 280 GLY A C 1
ATOM 2157 O O . GLY A 1 286 ? 74.939 23.503 52.252 1.00 100.00 280 GLY A O 1
ATOM 2158 N N . ILE A 1 287 ? 75.053 21.280 52.541 1.00 59.37 281 ILE A N 1
ATOM 2159 C CA . ILE A 1 287 ? 75.656 21.409 53.847 1.00 59.37 281 ILE A CA 1
ATOM 2160 C C . ILE A 1 287 ? 77.142 21.071 53.758 1.00 59.37 281 ILE A C 1
ATOM 2161 O O . ILE A 1 287 ? 77.521 19.917 53.566 1.00 59.37 281 ILE A O 1
ATOM 2166 N N . LEU A 1 288 ? 77.978 22.103 53.862 1.00 62.17 282 LEU A N 1
ATOM 2167 C CA . LEU A 1 288 ? 79.430 21.950 53.774 1.00 62.17 282 LEU A CA 1
ATOM 2168 C C . LEU A 1 288 ? 80.082 21.850 55.154 1.00 62.17 282 LEU A C 1
ATOM 2169 O O . LEU A 1 288 ? 79.629 22.475 56.113 1.00 62.17 282 LEU A O 1
ATOM 2174 N N . THR A 1 289 ? 81.159 21.072 55.241 1.00 68.38 283 THR A N 1
ATOM 2175 C CA . THR A 1 289 ? 81.888 20.895 56.493 1.00 68.38 283 THR A CA 1
ATOM 2176 C C . THR A 1 289 ? 83.387 20.711 56.291 1.00 68.38 283 THR A C 1
ATOM 2177 O O . THR A 1 289 ? 83.884 20.674 55.162 1.00 68.38 283 THR A O 1
ATOM 2181 N N . THR A 1 290 ? 84.095 20.595 57.412 1.00 66.80 284 THR A N 1
ATOM 2182 C CA . THR A 1 290 ? 85.543 20.404 57.427 1.00 66.80 284 THR A CA 1
ATOM 2183 C C . THR A 1 290 ? 85.889 18.939 57.486 1.00 66.80 284 THR A C 1
ATOM 2184 O O . THR A 1 290 ? 85.417 18.219 58.369 1.00 66.80 284 THR A O 1
ATOM 2188 N N . ALA A 1 291 ? 86.729 18.507 56.555 1.00 99.60 285 ALA A N 1
ATOM 2189 C CA . ALA A 1 291 ? 87.145 17.117 56.499 1.00 99.60 285 ALA A CA 1
ATOM 2190 C C . ALA A 1 291 ? 88.164 16.770 57.582 1.00 99.60 285 ALA A C 1
ATOM 2191 O O . ALA A 1 291 ? 87.947 15.847 58.366 1.00 99.60 285 ALA A O 1
ATOM 2193 N N . LYS A 1 292 ? 89.269 17.505 57.644 1.00 100.00 286 LYS A N 1
ATOM 2194 C CA . LYS A 1 292 ? 90.279 17.191 58.647 1.00 100.00 286 LYS A CA 1
ATOM 2195 C C . LYS A 1 292 ? 90.889 18.362 59.404 1.00 100.00 286 LYS A C 1
ATOM 2196 O O . LYS A 1 292 ? 92.080 18.639 59.269 1.00 100.00 286 LYS A O 1
ATOM 2202 N N . GLY A 1 293 ? 90.078 19.024 60.227 1.00 92.62 287 GLY A N 1
ATOM 2203 C CA . GLY A 1 293 ? 90.567 20.163 60.981 1.00 92.62 287 GLY A CA 1
ATOM 2204 C C . GLY A 1 293 ? 91.395 21.060 60.090 1.00 92.62 287 GLY A C 1
ATOM 2205 O O . GLY A 1 293 ? 91.582 20.764 58.918 1.00 92.62 287 GLY A O 1
ATOM 2206 N N . LEU A 1 294 ? 91.863 22.182 60.599 1.00 100.00 288 LEU A N 1
ATOM 2207 C CA . LEU A 1 294 ? 92.701 22.992 59.757 1.00 100.00 288 LEU A CA 1
ATOM 2208 C C . LEU A 1 294 ? 93.894 23.201 60.631 1.00 100.00 288 LEU A C 1
ATOM 2209 O O . LEU A 1 294 ? 94.164 22.415 61.538 1.00 100.00 288 LEU A O 1
ATOM 2214 N N . ASP A 1 295 ? 94.606 24.280 60.418 1.00 100.00 289 ASP A N 1
ATOM 2215 C CA . ASP A 1 295 ? 95.765 24.417 61.229 1.00 100.00 289 ASP A CA 1
ATOM 2216 C C . ASP A 1 295 ? 96.237 25.797 61.078 1.00 100.00 289 ASP A C 1
ATOM 2217 O O . ASP A 1 295 ? 97.435 26.003 61.182 1.00 100.00 289 ASP A O 1
ATOM 2222 N N . PHE A 1 296 ? 95.422 26.817 60.871 1.00 52.92 290 PHE A N 1
ATOM 2223 C CA . PHE A 1 296 ? 96.347 27.854 60.686 1.00 52.92 290 PHE A CA 1
ATOM 2224 C C . PHE A 1 296 ? 96.545 29.288 60.689 1.00 52.92 290 PHE A C 1
ATOM 2225 O O . PHE A 1 296 ? 95.721 30.200 60.817 1.00 52.92 290 PHE A O 1
ATOM 2233 N N . GLU A 1 297 ? 97.848 29.321 60.495 1.00 99.78 291 GLU A N 1
ATOM 2234 C CA . GLU A 1 297 ? 98.792 30.359 60.365 1.00 99.78 291 GLU A CA 1
ATOM 2235 C C . GLU A 1 297 ? 99.376 30.062 58.980 1.00 99.78 291 GLU A C 1
ATOM 2236 O O . GLU A 1 297 ? 100.346 30.686 58.582 1.00 99.78 291 GLU A O 1
ATOM 2242 N N . LEU A 1 298 ? 98.815 29.088 58.263 1.00 96.53 292 LEU A N 1
ATOM 2243 C CA . LEU A 1 298 ? 99.315 28.767 56.930 1.00 96.53 292 LEU A CA 1
ATOM 2244 C C . LEU A 1 298 ? 98.463 29.429 55.853 1.00 96.53 292 LEU A C 1
ATOM 2245 O O . LEU A 1 298 ? 98.992 29.944 54.868 1.00 96.53 292 LEU A O 1
ATOM 2250 N N . ARG A 1 299 ? 97.148 29.435 56.053 1.00 59.50 293 ARG A N 1
ATOM 2251 C CA . ARG A 1 299 ? 96.213 30.032 55.096 1.00 59.50 293 ARG A CA 1
ATOM 2252 C C . ARG A 1 299 ? 95.000 30.658 55.781 1.00 59.50 293 ARG A C 1
ATOM 2253 O O . ARG A 1 299 ? 94.529 30.187 56.812 1.00 59.50 293 ARG A O 1
ATOM 2261 N N . LYS A 1 300 ? 94.499 31.732 55.186 1.00 100.00 294 LYS A N 1
ATOM 2262 C CA . LYS A 1 300 ? 93.333 32.425 55.707 1.00 100.00 294 LYS A CA 1
ATOM 2263 C C . LYS A 1 300 ? 92.251 32.377 54.638 1.00 100.00 294 LYS A C 1
ATOM 2264 O O . LYS A 1 300 ? 91.056 32.405 54.937 1.00 100.00 294 LYS A O 1
ATOM 2266 N N . GLN A 1 301 ? 92.680 32.282 53.384 1.00 91.91 295 GLN A N 1
ATOM 2267 C CA . GLN A 1 301 ? 91.732 32.260 52.293 1.00 91.91 295 GLN A CA 1
ATOM 2268 C C . GLN A 1 301 ? 91.414 30.934 51.645 1.00 91.91 295 GLN A C 1
ATOM 2269 O O . GLN A 1 301 ? 92.264 30.050 51.498 1.00 91.91 295 GLN A O 1
ATOM 2275 N N . TYR A 1 302 ? 90.149 30.830 51.257 1.00 86.80 296 TYR A N 1
ATOM 2276 C CA . TYR A 1 302 ? 89.620 29.656 50.608 1.00 86.80 296 TYR A CA 1
ATOM 2277 C C . TYR A 1 302 ? 88.548 30.001 49.591 1.00 86.80 296 TYR A C 1
ATOM 2278 O O . TYR A 1 302 ? 87.416 30.331 49.938 1.00 86.80 296 TYR A O 1
ATOM 2287 N N . VAL A 1 303 ? 88.937 29.936 48.324 1.00 58.76 297 VAL A N 1
ATOM 2288 C CA . VAL A 1 303 ? 88.054 30.210 47.201 1.00 58.76 297 VAL A CA 1
ATOM 2289 C C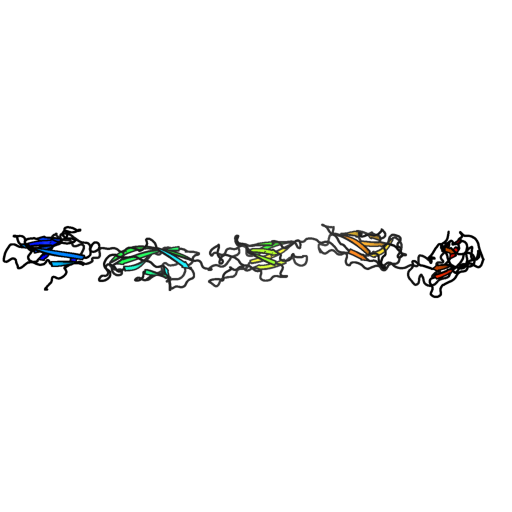 . VAL A 1 303 ? 87.812 28.877 46.513 1.00 58.76 297 VAL A C 1
ATOM 2290 O O . VAL A 1 303 ? 88.692 28.341 45.839 1.00 58.76 297 VAL A O 1
ATOM 2294 N N . LEU A 1 304 ? 86.619 28.336 46.704 1.00 69.50 298 LEU A N 1
ATOM 2295 C CA . LEU A 1 304 ? 86.256 27.062 46.107 1.00 69.50 298 LEU A CA 1
ATOM 2296 C C . LEU A 1 304 ? 84.861 27.160 45.500 1.00 69.50 298 LEU A C 1
ATOM 2297 O O . LEU A 1 304 ? 84.068 28.033 45.867 1.00 69.50 298 LEU A O 1
ATOM 2302 N N . GLN A 1 305 ? 84.569 26.268 44.562 1.00 46.46 299 GLN A N 1
ATOM 2303 C CA . GLN A 1 305 ? 83.275 26.274 43.887 1.00 46.46 299 GLN A CA 1
ATOM 2304 C C . GLN A 1 305 ? 82.568 24.916 43.910 1.00 46.46 299 GLN A C 1
ATOM 2305 O O . GLN A 1 305 ? 83.200 23.856 43.796 1.00 46.46 299 GLN A O 1
ATOM 2311 N N . ILE A 1 306 ? 81.247 24.958 44.067 1.00 55.07 300 ILE A N 1
ATOM 2312 C CA . ILE A 1 306 ? 80.452 23.741 44.085 1.00 55.07 300 ILE A CA 1
ATOM 2313 C C . ILE A 1 306 ? 79.339 23.791 43.058 1.00 55.07 300 ILE A C 1
ATOM 2314 O O . ILE A 1 306 ? 78.534 24.733 43.021 1.00 55.07 300 ILE A O 1
ATOM 2319 N N . THR A 1 307 ? 79.309 22.767 42.219 1.00 27.74 301 THR A N 1
ATOM 2320 C CA . THR A 1 307 ? 78.282 22.662 41.209 1.00 27.74 301 THR A CA 1
ATOM 2321 C C . THR A 1 307 ? 77.203 21.741 41.762 1.00 27.74 301 THR A C 1
ATOM 2322 O O . THR A 1 307 ? 77.473 20.912 42.638 1.00 27.74 301 THR A O 1
ATOM 2326 N N . VAL A 1 308 ? 75.988 21.889 41.246 1.00 32.60 302 VAL A N 1
ATOM 2327 C CA . VAL A 1 308 ? 74.869 21.083 41.697 1.00 32.60 302 VAL A CA 1
ATOM 2328 C C . VAL A 1 308 ? 74.110 20.435 40.550 1.00 32.60 302 VAL A C 1
ATOM 2329 O O . VAL A 1 308 ? 73.762 21.099 39.561 1.00 32.60 302 VAL A O 1
ATOM 2333 N N . GLU A 1 309 ? 73.865 19.136 40.698 1.00 54.58 303 GLU A N 1
ATOM 2334 C CA . GLU A 1 309 ? 73.128 18.356 39.715 1.00 54.58 303 GLU A CA 1
ATOM 2335 C C . GLU A 1 309 ? 71.933 17.723 40.401 1.00 54.58 303 GLU A C 1
ATOM 2336 O O . GLU A 1 309 ? 71.626 18.012 41.566 1.00 54.58 303 GLU A O 1
ATOM 2342 N N . ASN A 1 310 ? 71.260 16.856 39.653 1.00 49.53 304 ASN A N 1
ATOM 2343 C CA . ASN A 1 310 ? 70.110 16.106 40.142 1.00 49.53 304 ASN A CA 1
ATOM 2344 C C . ASN A 1 310 ? 70.675 14.698 40.172 1.00 49.53 304 ASN A C 1
ATOM 2345 O O . ASN A 1 310 ? 71.800 14.469 39.702 1.00 49.53 304 ASN A O 1
ATOM 2350 N N . ALA A 1 311 ? 69.911 13.759 40.713 1.00 99.82 305 ALA A N 1
ATOM 2351 C CA . ALA A 1 311 ? 70.359 12.372 40.774 1.00 99.82 305 ALA A CA 1
ATOM 2352 C C . ALA A 1 311 ? 70.326 11.740 39.376 1.00 99.82 305 ALA A C 1
ATOM 2353 O O . ALA A 1 311 ? 71.275 11.060 38.969 1.00 99.82 305 ALA A O 1
ATOM 2355 N N . GLU A 1 312 ? 69.232 11.980 38.651 1.00 62.16 306 GLU A N 1
ATOM 2356 C CA . GLU A 1 312 ? 69.048 11.454 37.302 1.00 62.16 306 GLU A CA 1
ATOM 2357 C C . GLU A 1 312 ? 69.448 12.503 36.253 1.00 62.16 306 GLU A C 1
ATOM 2358 O O . GLU A 1 312 ? 69.204 13.696 36.439 1.00 62.16 306 GLU A O 1
ATOM 2364 N N . PRO A 1 313 ? 70.052 12.064 35.129 1.00 34.16 307 PRO A N 1
ATOM 2365 C CA . PRO A 1 313 ? 70.507 12.940 34.037 1.00 34.16 307 PRO A CA 1
ATOM 2366 C C . PRO A 1 313 ? 69.425 13.897 33.571 1.00 34.16 307 PRO A C 1
ATOM 2367 O O . PRO A 1 313 ? 68.286 13.809 34.028 1.00 34.16 307 PRO A O 1
ATOM 2371 N N . PHE A 1 314 ? 69.773 14.809 32.663 1.00 66.74 308 PHE A N 1
ATOM 2372 C CA . PHE A 1 314 ? 68.784 15.754 32.163 1.00 66.74 308 PHE A CA 1
ATOM 2373 C C . PHE A 1 314 ? 68.219 15.422 30.810 1.00 66.74 308 PHE A C 1
ATOM 2374 O O . PHE A 1 314 ? 68.908 14.994 29.875 1.00 66.74 308 PHE A O 1
ATOM 2382 N N . SER A 1 315 ? 66.937 15.711 30.727 1.00 59.88 309 SER A N 1
ATOM 2383 C CA . SER A 1 315 ? 66.141 15.498 29.553 1.00 59.88 309 SER A CA 1
ATOM 2384 C C . SER A 1 315 ? 66.392 16.606 28.539 1.00 59.88 309 SER A C 1
ATOM 2385 O O . SER A 1 315 ? 65.608 16.778 27.621 1.00 59.88 309 SER A O 1
ATOM 2388 N N . VAL A 1 316 ? 67.488 17.345 28.696 1.00 53.92 310 VAL A N 1
ATOM 2389 C CA . VAL A 1 316 ? 67.805 18.462 27.797 1.00 53.92 310 VAL A CA 1
ATOM 2390 C C . VAL A 1 316 ? 69.138 19.110 28.179 1.00 53.92 310 VAL A C 1
ATOM 2391 O O . VAL A 1 316 ? 69.573 19.004 29.321 1.00 53.92 310 VAL A O 1
ATOM 2395 N N . PRO A 1 317 ? 69.827 19.749 27.218 1.00 64.44 311 PRO A N 1
ATOM 2396 C CA . PRO A 1 317 ? 71.088 20.390 27.601 1.00 64.44 311 PRO A CA 1
ATOM 2397 C C . PRO A 1 317 ? 70.680 21.517 28.516 1.00 64.44 311 PRO A C 1
ATOM 2398 O O . PRO A 1 317 ? 69.684 22.189 28.270 1.00 64.44 311 PRO A O 1
ATOM 2402 N N . LEU A 1 318 ? 71.440 21.747 29.564 1.00 45.86 312 LEU A N 1
ATOM 2403 C CA . LEU A 1 318 ? 71.057 22.797 30.479 1.00 45.86 312 LEU A CA 1
ATOM 2404 C C . LEU A 1 318 ? 72.283 23.432 31.054 1.00 45.86 312 LEU A C 1
ATOM 2405 O O . LEU A 1 318 ? 73.385 22.936 30.873 1.00 45.86 312 LEU A O 1
ATOM 2410 N N . PRO A 1 319 ? 72.111 24.560 31.739 1.00 49.58 313 PRO A N 1
ATOM 2411 C CA . PRO A 1 319 ? 73.273 25.219 32.328 1.00 49.58 313 PRO A CA 1
ATOM 2412 C C . PRO A 1 319 ? 73.571 24.704 33.746 1.00 49.58 313 PRO A C 1
ATOM 2413 O O . PRO A 1 319 ? 72.695 24.717 34.624 1.00 49.58 313 PRO A O 1
ATOM 2417 N N . THR A 1 320 ? 74.803 24.242 33.959 1.00 71.86 314 THR A N 1
ATOM 2418 C CA . THR A 1 320 ? 75.228 23.728 35.259 1.00 71.86 314 THR A CA 1
ATOM 2419 C C . THR A 1 320 ? 75.543 24.948 36.116 1.00 71.86 314 THR A C 1
ATOM 2420 O O . THR A 1 320 ? 76.362 25.769 35.710 1.00 71.86 314 THR A O 1
ATOM 2424 N N . SER A 1 321 ? 74.902 25.116 37.268 1.00 47.16 315 SER A N 1
ATOM 2425 C CA . SER A 1 321 ? 75.275 26.304 38.001 1.00 47.16 315 SER A CA 1
ATOM 2426 C C . SER A 1 321 ? 75.926 26.204 39.355 1.00 47.16 315 SER A C 1
ATOM 2427 O O . SER A 1 321 ? 75.354 25.698 40.302 1.00 47.16 315 SER A O 1
ATOM 2430 N N . THR A 1 322 ? 77.144 26.731 39.394 1.00 79.79 316 THR A N 1
ATOM 2431 C CA . THR A 1 322 ? 78.051 26.804 40.532 1.00 79.79 316 THR A CA 1
ATOM 2432 C C . THR A 1 322 ? 77.831 27.904 41.526 1.00 79.79 316 THR A C 1
ATOM 2433 O O . THR A 1 322 ? 77.260 28.962 41.251 1.00 79.79 316 THR A O 1
ATOM 2437 N N . ALA A 1 323 ? 78.383 27.635 42.689 1.00 65.82 317 ALA A N 1
ATOM 2438 C CA . ALA A 1 323 ? 78.317 28.560 43.776 1.00 65.82 317 ALA A CA 1
ATOM 2439 C C . ALA A 1 323 ? 79.775 28.778 44.176 1.00 65.82 317 ALA A C 1
ATOM 2440 O O . ALA A 1 323 ? 80.510 27.819 44.429 1.00 65.82 317 ALA A O 1
ATOM 2442 N N . THR A 1 324 ? 80.192 30.040 44.196 1.00 63.94 318 THR A N 1
ATOM 2443 C CA . THR A 1 324 ? 81.561 30.405 44.554 1.00 63.94 318 THR A CA 1
ATOM 2444 C C . THR A 1 324 ? 81.629 30.848 46.031 1.00 63.94 318 THR A C 1
ATOM 2445 O O . THR A 1 324 ? 80.917 31.770 46.432 1.00 63.94 318 THR A O 1
ATOM 2449 N N . VAL A 1 325 ? 82.490 30.211 46.832 1.00 48.08 319 VAL A N 1
ATOM 2450 C CA . VAL A 1 325 ? 82.571 30.543 48.266 1.00 48.08 319 VAL A CA 1
ATOM 2451 C C . VAL A 1 325 ? 83.902 30.796 48.977 1.00 48.08 319 VAL A C 1
ATOM 2452 O O . VAL A 1 325 ? 84.891 30.082 48.782 1.00 48.08 319 VAL A O 1
ATOM 2456 N N . THR A 1 326 ? 83.847 31.782 49.876 1.00 81.75 320 THR A N 1
ATOM 2457 C CA . THR A 1 326 ? 84.985 32.251 50.657 1.00 81.75 320 THR A CA 1
ATOM 2458 C C . THR A 1 326 ? 85.056 32.007 52.130 1.00 81.75 320 THR A C 1
ATOM 2459 O O . THR A 1 326 ? 84.194 32.436 52.891 1.00 81.75 320 THR A O 1
ATOM 2463 N N . VAL A 1 327 ? 86.154 31.383 52.529 1.00 100.00 321 VAL A N 1
ATOM 2464 C CA . VAL A 1 327 ? 86.351 31.038 53.916 1.00 100.00 321 VAL A CA 1
ATOM 2465 C C . VAL A 1 327 ? 87.510 31.731 54.611 1.00 100.00 321 VAL A C 1
ATOM 2466 O O . VAL A 1 327 ? 88.542 32.018 54.003 1.00 100.00 321 VAL A O 1
ATOM 2470 N N . THR A 1 328 ? 87.324 31.972 55.906 1.00 85.21 322 THR A N 1
ATOM 2471 C CA . THR A 1 328 ? 88.333 32.618 56.736 1.00 85.21 322 THR A CA 1
ATOM 2472 C C . THR A 1 328 ? 88.541 31.860 58.040 1.00 85.21 322 THR A C 1
ATOM 2473 O O . THR A 1 328 ? 87.589 31.602 58.783 1.00 85.21 322 THR A O 1
ATOM 2477 N N . VAL A 1 329 ? 89.799 31.536 58.322 1.00 100.00 323 VAL A N 1
ATOM 2478 C CA . VAL A 1 329 ? 90.162 30.779 59.513 1.00 100.00 323 VAL A CA 1
ATOM 2479 C C . VAL A 1 329 ? 90.517 31.634 60.732 1.00 100.00 323 VAL A C 1
ATOM 2480 O O . VAL A 1 329 ? 91.513 32.352 60.721 1.00 100.00 323 VAL A O 1
ATOM 2484 N N . GLU A 1 330 ? 89.696 31.548 61.779 1.00 100.00 324 GLU A N 1
ATOM 2485 C CA . GLU A 1 330 ? 89.917 32.278 63.029 1.00 100.00 324 GLU A CA 1
ATOM 2486 C C . GLU A 1 330 ? 91.123 31.644 63.710 1.00 100.00 324 GLU A C 1
ATOM 2487 O O . GLU A 1 330 ? 91.466 30.488 63.431 1.00 100.00 324 GLU A O 1
ATOM 2493 N N . ASP A 1 331 ? 91.764 32.379 64.612 1.00 100.00 325 ASP A N 1
ATOM 2494 C CA . ASP A 1 331 ? 92.930 31.821 65.267 1.00 100.00 325 ASP A CA 1
ATOM 2495 C C . ASP A 1 331 ? 92.763 31.385 66.713 1.00 100.00 325 ASP A C 1
ATOM 2496 O O . ASP A 1 331 ? 92.053 32.010 67.504 1.00 100.00 325 ASP A O 1
ATOM 2501 N N . VAL A 1 332 ? 93.413 30.268 67.015 1.00 100.00 326 VAL A N 1
ATOM 2502 C CA . VAL A 1 332 ? 93.456 29.723 68.353 1.00 100.00 326 VAL A CA 1
ATOM 2503 C C . VAL A 1 332 ? 94.934 29.668 68.564 1.00 100.00 326 VAL A C 1
ATOM 2504 O O . VAL A 1 332 ? 95.708 29.385 67.650 1.00 100.00 326 VAL A O 1
ATOM 2508 N N . ASN A 1 333 ? 95.319 29.904 69.797 1.00 100.00 327 ASN A N 1
ATOM 2509 C CA . ASN A 1 333 ? 96.708 30.015 70.135 1.00 100.00 327 ASN A CA 1
ATOM 2510 C C . ASN A 1 333 ? 97.209 28.794 70.912 1.00 100.00 327 ASN A C 1
ATOM 2511 O O . ASN A 1 333 ? 96.649 28.443 71.952 1.00 100.00 327 ASN A O 1
ATOM 2516 N N . GLU A 1 334 ? 98.263 28.151 70.401 1.00 100.00 328 GLU A N 1
ATOM 2517 C CA . GLU A 1 334 ? 98.809 26.951 71.030 1.00 100.00 328 GLU A CA 1
ATOM 2518 C C . GLU A 1 334 ? 100.033 27.048 71.937 1.00 100.00 328 GLU A C 1
ATOM 2519 O O . GLU A 1 334 ? 100.780 28.031 71.923 1.00 100.00 328 GLU A O 1
ATOM 2525 N N . ALA A 1 335 ? 100.210 25.985 72.709 1.00 93.54 329 ALA A N 1
ATOM 2526 C CA . ALA A 1 335 ? 101.294 25.857 73.657 1.00 93.54 329 ALA A CA 1
ATOM 2527 C C . ALA A 1 335 ? 102.684 25.945 73.042 1.00 93.54 329 ALA A C 1
ATOM 2528 O O . ALA A 1 335 ? 102.888 25.590 71.881 1.00 93.54 329 ALA A O 1
ATOM 2530 N N . PRO A 1 336 ? 103.658 26.425 73.826 1.00 43.89 330 PRO A N 1
ATOM 2531 C CA . PRO A 1 336 ? 105.045 26.563 73.391 1.00 43.89 330 PRO A CA 1
ATOM 2532 C C . PRO A 1 336 ? 105.743 25.223 73.617 1.00 43.89 330 PRO A C 1
ATOM 2533 O O . PRO A 1 336 ? 105.170 24.299 74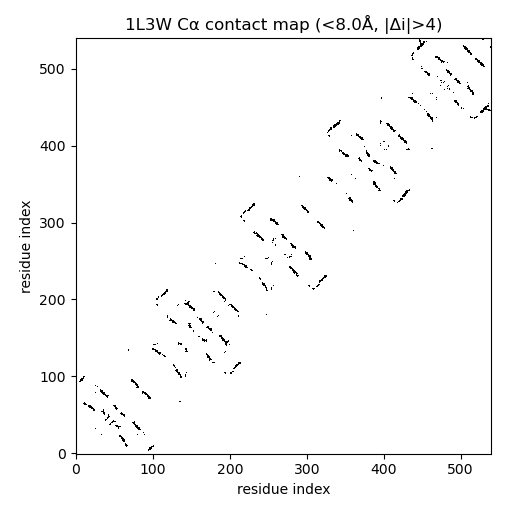.197 1.00 43.89 330 PRO A O 1
ATOM 2537 N N . PHE A 1 337 ? 106.992 25.130 73.188 1.00 76.28 331 PHE A N 1
ATOM 2538 C CA . PHE A 1 337 ? 107.737 23.893 73.349 1.00 76.28 331 PHE A CA 1
ATOM 2539 C C . PHE A 1 337 ? 109.226 24.168 73.474 1.00 76.28 331 PHE A C 1
ATOM 2540 O O . PHE A 1 337 ? 109.755 25.038 72.780 1.00 76.28 331 PHE A O 1
ATOM 2548 N N . PHE A 1 338 ? 109.902 23.456 74.374 1.00 100.00 332 PHE A N 1
ATOM 2549 C CA . PHE A 1 338 ? 111.345 23.637 74.479 1.00 100.00 332 PHE A CA 1
ATOM 2550 C C . PHE A 1 338 ? 111.712 23.054 73.139 1.00 100.00 332 PHE A C 1
ATOM 2551 O O . PHE A 1 338 ? 110.928 22.298 72.566 1.00 100.00 332 PHE A O 1
ATOM 2559 N N . VAL A 1 339 ? 112.879 23.370 72.615 1.00 82.62 333 VAL A N 1
ATOM 2560 C CA . VAL A 1 339 ? 113.186 22.765 71.348 1.00 82.62 333 VAL A CA 1
ATOM 2561 C C . VAL A 1 339 ? 113.397 21.270 71.570 1.00 82.62 333 VAL A C 1
ATOM 2562 O O . VAL A 1 339 ? 112.434 20.500 71.505 1.00 82.62 333 VAL A O 1
ATOM 2566 N N . PRO A 1 340 ? 114.626 20.836 71.903 1.00 53.31 334 PRO A N 1
ATOM 2567 C CA . PRO A 1 340 ? 114.719 19.394 72.078 1.00 53.31 334 PRO A CA 1
ATOM 2568 C C . PRO A 1 340 ? 114.264 18.860 73.408 1.00 53.31 334 PRO A C 1
ATOM 2569 O O . PRO A 1 340 ? 113.553 19.485 74.199 1.00 53.31 334 PRO A O 1
ATOM 2573 N N . ALA A 1 341 ? 114.761 17.665 73.623 1.00 97.38 335 ALA A N 1
ATOM 2574 C CA . ALA A 1 341 ? 114.517 16.877 74.785 1.00 97.38 335 ALA A CA 1
ATOM 2575 C C . ALA A 1 341 ? 115.946 16.486 74.945 1.00 97.38 335 ALA A C 1
ATOM 2576 O O . ALA A 1 341 ? 116.425 15.517 74.362 1.00 97.38 335 ALA A O 1
ATOM 2578 N N . VAL A 1 342 ? 116.588 17.276 75.783 1.00 100.00 336 VAL A N 1
ATOM 2579 C CA . VAL A 1 342 ? 118.015 17.289 76.013 1.00 100.00 336 VAL A CA 1
ATOM 2580 C C . VAL A 1 342 ? 118.944 16.340 76.797 1.00 100.00 336 VAL A C 1
ATOM 2581 O O . VAL A 1 342 ? 118.868 16.207 78.016 1.00 100.00 336 VAL A O 1
ATOM 2585 N N . SER A 1 343 ? 119.857 15.729 76.041 1.00 100.00 337 SER A N 1
ATOM 2586 C CA . SER A 1 343 ? 120.922 14.855 76.540 1.00 100.00 337 SER A CA 1
ATOM 2587 C C . SER A 1 343 ? 121.957 15.933 76.345 1.00 100.00 337 SER A C 1
ATOM 2588 O O . SER A 1 343 ? 122.673 15.949 75.350 1.00 100.00 337 SER A O 1
ATOM 2591 N N . ARG A 1 344 ? 122.029 16.867 77.273 1.00 100.00 338 ARG A N 1
ATOM 2592 C CA . ARG A 1 344 ? 122.930 17.961 77.032 1.00 100.00 338 ARG A CA 1
ATOM 2593 C C . ARG A 1 344 ? 124.264 18.019 77.713 1.00 100.00 338 ARG A C 1
ATOM 2594 O O . ARG A 1 344 ? 125.311 17.786 77.110 1.00 100.00 338 ARG A O 1
ATOM 2596 N N . VAL A 1 345 ? 124.197 18.343 78.986 1.00 87.11 339 VAL A N 1
ATOM 2597 C CA . VAL A 1 345 ? 125.362 18.587 79.791 1.00 87.11 339 VAL A CA 1
ATOM 2598 C C . VAL A 1 345 ? 126.232 17.507 80.403 1.00 87.11 339 VAL A C 1
ATOM 2599 O O . VAL A 1 345 ? 125.965 17.035 81.502 1.00 87.11 339 VAL A O 1
ATOM 2603 N N . ASP A 1 346 ? 127.285 17.123 79.691 1.00 57.60 340 ASP A N 1
ATOM 2604 C CA . ASP A 1 346 ? 128.230 16.164 80.246 1.00 57.60 340 ASP A CA 1
ATOM 2605 C C . ASP A 1 346 ? 128.979 17.082 81.234 1.00 57.60 340 ASP A C 1
ATOM 2606 O O . ASP A 1 346 ? 129.942 17.761 80.868 1.00 57.60 340 ASP A O 1
ATOM 2611 N N . VAL A 1 347 ? 128.499 17.125 82.478 1.00 89.43 341 VAL A N 1
ATOM 2612 C CA . VAL A 1 347 ? 129.072 17.978 83.529 1.00 89.43 341 VAL A CA 1
ATOM 2613 C C . VAL A 1 347 ? 129.618 17.183 84.714 1.00 89.43 341 VAL A C 1
ATOM 2614 O O . VAL A 1 347 ? 129.048 16.165 85.097 1.00 89.43 341 VAL A O 1
ATOM 2618 N N . SER A 1 348 ? 130.706 17.666 85.308 1.00 72.54 342 SER A N 1
ATOM 2619 C CA . SER A 1 348 ? 131.324 16.975 86.441 1.00 72.54 342 SER A CA 1
ATOM 2620 C C . SER A 1 348 ? 130.703 17.279 87.801 1.00 72.54 342 SER A C 1
ATOM 2621 O O . SER A 1 348 ? 130.020 18.286 87.985 1.00 72.54 342 SER A O 1
ATOM 2624 N N . GLU A 1 349 ? 130.993 16.394 88.749 1.00 100.00 343 GLU A N 1
ATOM 2625 C CA . GLU A 1 349 ? 130.504 16.452 90.126 1.00 100.00 343 GLU A CA 1
ATOM 2626 C C . GLU A 1 349 ? 130.969 17.662 90.954 1.00 100.00 343 GLU A C 1
ATOM 2627 O O . GLU A 1 349 ? 130.294 18.067 91.907 1.00 100.00 343 GLU A O 1
ATOM 2633 N N . ASP A 1 350 ? 132.117 18.232 90.585 1.00 97.19 344 ASP A N 1
ATOM 2634 C CA . ASP A 1 350 ? 132.709 19.383 91.282 1.00 97.19 344 ASP A CA 1
ATOM 2635 C C . ASP A 1 350 ? 132.012 20.723 91.022 1.00 97.19 344 ASP A C 1
ATOM 2636 O O . ASP A 1 350 ? 132.478 21.766 91.482 1.00 97.19 344 ASP A O 1
ATOM 2641 N N . LEU A 1 351 ? 130.894 20.717 90.309 1.00 52.18 345 LEU A N 1
ATOM 2642 C CA . LEU A 1 351 ? 130.252 21.987 90.018 1.00 52.18 345 LEU A CA 1
ATOM 2643 C C . LEU A 1 351 ? 129.863 22.808 91.232 1.00 52.18 345 LEU A C 1
ATOM 2644 O O . LEU A 1 351 ? 129.338 22.303 92.231 1.00 52.18 345 LEU A O 1
ATOM 2649 N N . SER A 1 352 ? 130.156 24.098 91.100 1.00 73.67 346 SER A N 1
ATOM 2650 C CA . SER A 1 352 ? 129.905 25.120 92.101 1.00 73.67 346 SER A CA 1
ATOM 2651 C C . SER A 1 352 ? 128.436 25.524 92.195 1.00 73.67 346 SER A C 1
ATOM 2652 O O . SER A 1 352 ? 127.877 26.117 91.269 1.00 73.67 346 SER A O 1
ATOM 2655 N N . ARG A 1 353 ? 127.833 25.208 93.337 1.00 56.06 347 ARG A N 1
ATOM 2656 C CA . ARG A 1 353 ? 126.432 25.506 93.617 1.00 56.06 347 ARG A CA 1
ATOM 2657 C C . ARG A 1 353 ? 126.002 26.906 93.176 1.00 56.06 347 ARG A C 1
ATOM 2658 O O . ARG A 1 353 ? 126.102 27.877 93.932 1.00 56.06 347 ARG A O 1
ATOM 2666 N N . GLY A 1 354 ? 125.510 26.982 91.942 1.00 77.86 348 GLY A N 1
ATOM 2667 C CA . GLY A 1 354 ? 125.065 28.237 91.370 1.00 77.86 348 GLY A CA 1
ATOM 2668 C C . GLY A 1 354 ? 125.859 28.536 90.114 1.00 77.86 348 GLY A C 1
ATOM 2669 O O . GLY A 1 354 ? 126.390 29.634 89.952 1.00 77.86 348 GLY A O 1
ATOM 2670 N N . GLU A 1 355 ? 125.946 27.555 89.219 1.00 68.41 349 GLU A N 1
ATOM 2671 C CA . GLU A 1 355 ? 126.691 27.717 87.975 1.00 68.41 349 GLU A CA 1
ATOM 2672 C C . GLU A 1 355 ? 125.928 27.298 86.720 1.00 68.41 349 GLU A C 1
ATOM 2673 O O . GLU A 1 355 ? 125.168 26.328 86.726 1.00 68.41 349 GLU A O 1
ATOM 2679 N N . LYS A 1 356 ? 126.158 28.039 85.639 1.00 96.06 350 LYS A N 1
ATOM 2680 C CA . LYS A 1 356 ? 125.503 27.800 84.357 1.00 96.06 350 LYS A CA 1
ATOM 2681 C C . LYS A 1 356 ? 125.680 26.389 83.804 1.00 96.06 350 LYS A C 1
ATOM 2682 O O . LYS A 1 356 ? 126.792 25.975 83.473 1.00 96.06 350 LYS A O 1
ATOM 2684 N N . ILE A 1 357 ? 124.577 25.653 83.704 1.00 42.03 351 ILE A N 1
ATOM 2685 C CA . ILE A 1 357 ? 124.608 24.301 83.153 1.00 42.03 351 ILE A CA 1
ATOM 2686 C C . ILE A 1 357 ? 124.054 24.323 81.734 1.00 42.03 351 ILE A C 1
ATOM 2687 O O . ILE A 1 357 ? 124.759 24.064 80.756 1.00 42.03 351 ILE A O 1
ATOM 2692 N N . ILE A 1 358 ? 122.768 24.633 81.642 1.00 76.49 352 ILE A N 1
ATOM 2693 C CA . ILE A 1 358 ? 122.092 24.671 80.362 1.00 76.49 352 ILE A CA 1
ATOM 2694 C C . ILE A 1 358 ? 121.260 25.908 80.148 1.00 76.49 352 ILE A C 1
ATOM 2695 O O . ILE A 1 358 ? 120.170 26.050 80.700 1.00 76.49 352 ILE A O 1
ATOM 2700 N N . SER A 1 359 ? 121.802 26.816 79.354 1.00 79.57 353 SER A N 1
ATOM 2701 C CA . SER A 1 359 ? 121.097 28.028 79.012 1.00 79.57 353 SER A CA 1
ATOM 2702 C C . SER A 1 359 ? 120.204 27.506 77.900 1.00 79.57 353 SER A C 1
ATOM 2703 O O . SER A 1 359 ? 120.689 27.181 76.821 1.00 79.57 353 SER A O 1
ATOM 2706 N N . LEU A 1 360 ? 118.910 27.388 78.175 1.00 62.92 354 LEU A N 1
ATOM 2707 C CA . LEU A 1 360 ? 117.976 26.861 77.182 1.00 62.92 354 LEU A CA 1
ATOM 2708 C C . LEU A 1 360 ? 116.900 27.831 76.723 1.00 62.92 354 LEU A C 1
ATOM 2709 O O . LEU A 1 360 ? 116.703 28.893 77.325 1.00 62.92 354 LEU A O 1
ATOM 2714 N N . VAL A 1 361 ? 116.215 27.443 75.643 1.00 83.74 355 VAL A N 1
ATOM 2715 C CA . VAL A 1 361 ? 115.122 28.220 75.059 1.00 83.74 355 VAL A CA 1
ATOM 2716 C C . VAL A 1 361 ? 114.030 27.307 74.534 1.00 83.74 355 VAL A C 1
ATOM 2717 O O . VAL A 1 361 ? 114.274 26.153 74.182 1.00 83.74 355 VAL A O 1
ATOM 2721 N N . ALA A 1 362 ? 112.823 27.847 74.490 1.00 52.51 356 ALA A N 1
ATOM 2722 C CA . ALA A 1 362 ? 111.662 27.132 73.995 1.00 52.51 356 ALA A CA 1
ATOM 2723 C C . ALA A 1 362 ? 111.019 28.024 72.936 1.00 52.51 356 ALA A C 1
ATOM 2724 O O . ALA A 1 362 ? 111.244 29.233 72.916 1.00 52.51 356 ALA A O 1
ATOM 2726 N N . GLN A 1 363 ? 110.226 27.431 72.053 1.00 67.68 357 GLN A N 1
ATOM 2727 C CA . GLN A 1 363 ? 109.554 28.198 71.012 1.00 67.68 357 GLN A CA 1
ATOM 2728 C C . GLN A 1 363 ? 108.032 28.018 71.080 1.00 67.68 357 GLN A C 1
ATOM 2729 O O . GLN A 1 363 ? 107.536 26.985 71.537 1.00 67.68 357 GLN A O 1
ATOM 2735 N N . ASP A 1 364 ? 107.302 29.042 70.637 1.00 99.71 358 ASP A N 1
ATOM 2736 C CA . ASP A 1 364 ? 105.841 29.013 70.605 1.00 99.71 358 ASP A CA 1
ATOM 2737 C C . ASP A 1 364 ? 105.376 29.373 69.195 1.00 99.71 358 ASP A C 1
ATOM 2738 O O . ASP A 1 364 ? 105.838 30.355 68.607 1.00 99.71 358 ASP A O 1
ATOM 2743 N N . PRO A 1 365 ? 104.444 28.573 68.646 1.00 92.66 359 PRO A N 1
ATOM 2744 C CA . PRO A 1 365 ? 103.822 28.665 67.318 1.00 92.66 359 PRO A CA 1
ATOM 2745 C C . PRO A 1 365 ? 103.262 30.002 66.816 1.00 92.66 359 PRO A C 1
ATOM 2746 O O . PRO A 1 365 ? 103.869 30.671 65.979 1.00 92.66 359 PRO A O 1
ATOM 2750 N N . ASP A 1 366 ? 102.093 30.369 67.322 1.00 65.53 360 ASP A N 1
ATOM 2751 C CA . ASP A 1 366 ? 101.391 31.583 66.918 1.00 65.53 360 ASP A CA 1
ATOM 2752 C C . ASP A 1 366 ? 102.177 32.863 66.647 1.00 65.53 360 ASP A C 1
ATOM 2753 O O . ASP A 1 366 ? 102.561 33.557 67.586 1.00 65.53 360 ASP A O 1
ATOM 2758 N N . LYS A 1 367 ? 102.424 33.180 65.373 1.00 71.19 361 LYS A N 1
ATOM 2759 C CA . LYS A 1 367 ? 103.087 34.443 65.074 1.00 71.19 361 LYS A CA 1
ATOM 2760 C C . LYS A 1 367 ? 101.930 35.418 65.208 1.00 71.19 361 LYS A C 1
ATOM 2761 O O . LYS A 1 367 ? 101.203 35.718 64.262 1.00 71.19 361 LYS A O 1
ATOM 2767 N N . GLN A 1 368 ? 101.763 35.854 66.438 1.00 100.00 362 GLN A N 1
ATOM 2768 C CA . GLN A 1 368 ? 100.745 36.777 66.898 1.00 100.00 362 GLN A CA 1
ATOM 2769 C C . GLN A 1 368 ? 101.566 37.077 68.127 1.00 100.00 362 GLN A C 1
ATOM 2770 O O . GLN A 1 368 ? 101.226 37.902 68.979 1.00 100.00 362 GLN A O 1
ATOM 2776 N N . GLN A 1 369 ? 102.691 36.359 68.144 1.00 100.00 363 GLN A N 1
ATOM 2777 C CA . GLN A 1 369 ? 103.694 36.368 69.192 1.00 100.00 363 GLN A CA 1
ATOM 2778 C C . GLN A 1 369 ? 103.943 37.722 69.829 1.00 100.00 363 GLN A C 1
ATOM 2779 O O . GLN A 1 369 ? 104.759 38.532 69.376 1.00 100.00 363 GLN A O 1
ATOM 2785 N N . ILE A 1 370 ? 103.180 37.916 70.895 1.00 100.00 364 ILE A N 1
ATOM 2786 C CA . ILE A 1 370 ? 103.163 39.078 71.765 1.00 100.00 364 ILE A CA 1
ATOM 2787 C C . ILE A 1 370 ? 102.404 38.392 72.889 1.00 100.00 364 ILE A C 1
ATOM 2788 O O . ILE A 1 370 ? 101.243 38.696 73.204 1.00 100.00 364 ILE A O 1
ATOM 2790 N N . GLN A 1 371 ? 103.103 37.408 73.440 1.00 100.00 365 GLN A N 1
ATOM 2791 C CA . GLN A 1 371 ? 102.617 36.537 74.480 1.00 100.00 365 GLN A CA 1
ATOM 2792 C C . GLN A 1 371 ? 103.881 35.873 75.019 1.00 100.00 365 GLN A C 1
ATOM 2793 O O . GLN A 1 371 ? 104.529 35.117 74.297 1.00 100.00 365 GLN A O 1
ATOM 2799 N N . LYS A 1 372 ? 104.313 36.182 76.227 1.00 87.39 366 LYS A N 1
ATOM 2800 C CA . LYS A 1 372 ? 105.417 35.382 76.644 1.00 87.39 366 LYS A CA 1
ATOM 2801 C C . LYS A 1 372 ? 104.995 34.379 77.667 1.00 87.39 366 LYS A C 1
ATOM 2802 O O . LYS A 1 372 ? 103.854 34.325 78.141 1.00 87.39 366 LYS A O 1
ATOM 2808 N N . LEU A 1 373 ? 105.981 33.597 78.036 1.00 89.36 367 LEU A N 1
ATOM 2809 C CA . LEU A 1 373 ? 105.798 32.514 78.940 1.00 89.36 367 LEU A CA 1
ATOM 2810 C C . LEU A 1 373 ? 106.746 32.535 80.123 1.00 89.36 367 LEU A C 1
ATOM 2811 O O . LEU A 1 373 ? 107.665 33.357 80.223 1.00 89.36 367 LEU A O 1
ATOM 2816 N N . SER A 1 374 ? 106.525 31.570 81.000 1.00 99.55 368 SER A N 1
ATOM 2817 C CA . SER A 1 374 ? 107.362 31.421 82.167 1.00 99.55 368 SER A CA 1
ATOM 2818 C C . SER A 1 374 ? 107.885 29.991 82.268 1.00 99.55 368 SER A C 1
ATOM 2819 O O . SER A 1 374 ? 107.141 29.021 82.097 1.00 99.55 368 SER A O 1
ATOM 2822 N N . TYR A 1 375 ? 109.182 29.882 82.535 1.00 77.20 369 TYR A N 1
ATOM 2823 C CA . TYR A 1 375 ? 109.843 28.594 82.654 1.00 77.20 369 TYR A CA 1
ATOM 2824 C C . TYR A 1 375 ? 109.805 28.042 84.077 1.00 77.20 369 TYR A C 1
ATOM 2825 O O . TYR A 1 375 ? 110.307 28.651 85.026 1.00 77.20 369 TYR A O 1
ATOM 2834 N N . PHE A 1 376 ? 109.197 26.872 84.203 1.00 63.17 370 PHE A N 1
ATOM 2835 C CA . PHE A 1 376 ? 109.064 26.191 85.480 1.00 63.17 370 PHE A CA 1
ATOM 2836 C C . PHE A 1 376 ? 109.724 24.834 85.346 1.00 63.17 370 PHE A C 1
ATOM 2837 O O . PHE A 1 376 ? 109.746 24.249 84.264 1.00 63.17 370 PHE A O 1
ATOM 2845 N N . ILE A 1 377 ? 110.268 24.319 86.436 1.00 92.82 371 ILE A N 1
ATOM 2846 C CA . ILE A 1 377 ? 110.858 23.000 86.352 1.00 92.82 371 ILE A CA 1
ATOM 2847 C C . ILE A 1 377 ? 109.793 22.060 86.836 1.00 92.82 371 ILE A C 1
ATOM 2848 O O . ILE A 1 377 ? 108.678 22.504 87.116 1.00 92.82 371 ILE A O 1
ATOM 2853 N N . GLY A 1 378 ? 110.096 20.772 86.913 1.00 100.00 372 GLY A N 1
ATOM 2854 C CA . GLY A 1 378 ? 109.070 19.853 87.342 1.00 100.00 372 GLY A CA 1
ATOM 2855 C C . GLY A 1 378 ? 109.436 18.454 87.772 1.00 100.00 372 GLY A C 1
ATOM 2856 O O . GLY A 1 378 ? 109.184 18.125 88.933 1.00 100.00 372 GLY A O 1
ATOM 2857 N N . ASN A 1 379 ? 110.014 17.614 86.905 1.00 100.00 373 ASN A N 1
ATOM 2858 C CA . ASN A 1 379 ? 110.267 16.266 87.406 1.00 100.00 373 ASN A CA 1
ATOM 2859 C C . ASN A 1 379 ? 111.201 16.207 88.580 1.00 100.00 373 ASN A C 1
ATOM 2860 O O . ASN A 1 379 ? 111.688 17.260 89.010 1.00 100.00 373 ASN A O 1
ATOM 2865 N N . ASP A 1 380 ? 111.549 15.020 89.090 1.00 100.00 374 ASP A N 1
ATOM 2866 C CA . ASP A 1 380 ? 112.261 15.195 90.334 1.00 100.00 374 ASP A CA 1
ATOM 2867 C C . ASP A 1 380 ? 113.144 14.452 91.340 1.00 100.00 374 ASP A C 1
ATOM 2868 O O . ASP A 1 380 ? 113.272 15.033 92.417 1.00 100.00 374 ASP A O 1
ATOM 2870 N N . PRO A 1 381 ? 113.683 13.219 91.132 1.00 100.00 375 PRO A N 1
ATOM 2871 C CA . PRO A 1 381 ? 114.412 13.090 92.407 1.00 100.00 375 PRO A CA 1
ATOM 2872 C C . PRO A 1 381 ? 115.157 14.352 92.895 1.00 100.00 375 PRO A C 1
ATOM 2873 O O . PRO A 1 381 ? 115.410 15.286 92.120 1.00 100.00 375 PRO A O 1
ATOM 2877 N N . ALA A 1 382 ? 115.520 14.374 94.168 1.00 81.92 376 ALA A N 1
ATOM 2878 C CA . ALA A 1 382 ? 115.931 15.639 94.759 1.00 81.92 376 ALA A CA 1
ATOM 2879 C C . ALA A 1 382 ? 116.877 16.777 94.408 1.00 81.92 376 ALA A C 1
ATOM 2880 O O . ALA A 1 382 ? 118.044 16.686 93.998 1.00 81.92 376 ALA A O 1
ATOM 2882 N N . ARG A 1 383 ? 116.201 17.878 94.724 1.00 100.00 377 ARG A N 1
ATOM 2883 C CA . ARG A 1 383 ? 116.521 19.282 94.658 1.00 100.00 377 ARG A CA 1
ATOM 2884 C C . ARG A 1 383 ? 117.957 19.751 94.585 1.00 100.00 377 ARG A C 1
ATOM 2885 O O . ARG A 1 383 ? 118.662 19.823 95.596 1.00 100.00 377 ARG A O 1
ATOM 2887 N N . TRP A 1 384 ? 118.355 20.111 93.369 1.00 99.93 378 TRP A N 1
ATOM 2888 C CA . TRP A 1 384 ? 119.690 20.619 93.082 1.00 99.93 378 TRP A CA 1
ATOM 2889 C C . TRP A 1 384 ? 119.541 21.897 92.299 1.00 99.93 378 TRP A C 1
ATOM 2890 O O . TRP A 1 384 ? 119.697 23.013 92.793 1.00 99.93 378 TRP A O 1
ATOM 2901 N N . LEU A 1 385 ? 119.236 21.647 91.038 1.00 83.68 379 LEU A N 1
ATOM 2902 C CA . LEU A 1 385 ? 119.054 22.599 89.969 1.00 83.68 379 LEU A CA 1
ATOM 2903 C C . LEU A 1 385 ? 118.065 23.727 90.136 1.00 83.68 379 LEU A C 1
ATOM 2904 O O . LEU A 1 385 ? 117.103 23.634 90.903 1.00 83.68 379 LEU A O 1
ATOM 2909 N N . THR A 1 386 ? 118.325 24.806 89.404 1.00 80.35 380 THR A N 1
ATOM 2910 C CA . THR A 1 386 ? 117.405 25.921 89.399 1.00 80.35 380 THR A CA 1
ATOM 2911 C C . THR A 1 386 ? 117.393 26.848 88.201 1.00 80.35 380 THR A C 1
ATOM 2912 O O . THR A 1 386 ? 118.410 27.246 87.618 1.00 80.35 380 THR A O 1
ATOM 2916 N N . VAL A 1 387 ? 116.152 27.195 87.905 1.00 87.99 381 VAL A N 1
ATOM 2917 C CA . VAL A 1 387 ? 115.714 27.997 86.794 1.00 87.99 381 VAL A CA 1
ATOM 2918 C C . VAL A 1 387 ? 115.283 29.431 87.023 1.00 87.99 381 VAL A C 1
ATOM 2919 O O . VAL A 1 387 ? 114.630 29.773 88.010 1.00 87.99 381 VAL A O 1
ATOM 2923 N N . ASN A 1 388 ? 115.643 30.258 86.060 1.00 65.22 382 ASN A N 1
ATOM 2924 C CA . ASN A 1 388 ? 115.235 31.640 86.046 1.00 65.22 382 ASN A CA 1
ATOM 2925 C C . ASN A 1 388 ? 113.991 31.410 85.194 1.00 65.22 382 ASN A C 1
ATOM 2926 O O . ASN A 1 388 ? 114.096 30.910 84.073 1.00 65.22 382 ASN A O 1
ATOM 2931 N N . LYS A 1 389 ? 112.820 31.734 85.729 1.00 100.00 383 LYS A N 1
ATOM 2932 C CA . LYS A 1 389 ? 111.566 31.518 85.006 1.00 100.00 383 LYS A CA 1
ATOM 2933 C C . LYS A 1 389 ? 111.283 32.453 83.823 1.00 100.00 383 LYS A C 1
ATOM 2934 O O . LYS A 1 389 ? 110.579 32.080 82.889 1.00 100.00 383 LYS A O 1
ATOM 2936 N N . ASP A 1 390 ? 111.827 33.665 83.858 1.00 76.51 384 ASP A N 1
ATOM 2937 C CA . ASP A 1 390 ? 111.588 34.633 82.793 1.00 76.51 384 ASP A CA 1
ATOM 2938 C C . ASP A 1 390 ? 112.730 34.695 81.803 1.00 76.51 384 ASP A C 1
ATOM 2939 O O . ASP A 1 390 ? 112.834 35.658 81.036 1.00 76.51 384 ASP A O 1
ATOM 2944 N N . ASN A 1 391 ? 113.583 33.675 81.821 1.00 70.80 385 ASN A N 1
ATOM 2945 C CA . ASN A 1 391 ? 114.728 33.641 80.922 1.00 70.80 385 ASN A CA 1
ATOM 2946 C C . ASN A 1 391 ? 115.250 32.234 80.711 1.00 70.80 385 ASN A C 1
ATOM 2947 O O . ASN A 1 391 ? 116.303 32.037 80.106 1.00 70.80 385 ASN A O 1
ATOM 2952 N N . GLY A 1 392 ? 114.503 31.258 81.211 1.00 57.78 386 GLY A N 1
ATOM 2953 C CA . GLY A 1 392 ? 114.897 29.873 81.057 1.00 57.78 386 GLY A CA 1
ATOM 2954 C C . GLY A 1 392 ? 116.392 29.643 81.156 1.00 57.78 386 GLY A C 1
ATOM 2955 O O . GLY A 1 392 ? 117.075 29.409 80.157 1.00 57.78 386 GLY A O 1
ATOM 2956 N N . ILE A 1 393 ? 116.913 29.729 82.371 1.00 60.09 387 ILE A N 1
ATOM 2957 C CA . ILE A 1 393 ? 118.326 29.490 82.590 1.00 60.09 387 ILE A CA 1
ATOM 2958 C C . ILE A 1 393 ? 118.458 28.433 83.671 1.00 60.09 387 ILE A C 1
ATOM 2959 O O . ILE A 1 393 ? 118.035 28.633 84.815 1.00 60.09 387 ILE A O 1
ATOM 2964 N N . VAL A 1 394 ? 119.035 27.299 83.305 1.00 60.02 388 VAL A N 1
ATOM 2965 C CA . VAL A 1 394 ? 119.201 26.234 84.264 1.00 60.02 388 VAL A CA 1
ATOM 2966 C C . VAL A 1 394 ? 120.597 26.286 84.835 1.00 60.02 388 VAL A C 1
ATOM 2967 O O . VAL A 1 394 ? 121.587 26.069 84.131 1.00 60.02 388 VAL A O 1
ATOM 2971 N N . THR A 1 395 ? 120.657 26.598 86.124 1.00 100.00 389 THR A N 1
ATOM 2972 C CA . THR A 1 395 ? 121.908 26.685 86.854 1.00 100.00 389 THR A CA 1
ATOM 2973 C C . THR A 1 395 ? 121.989 25.452 87.735 1.00 100.00 389 THR A C 1
ATOM 2974 O O . THR A 1 395 ? 121.033 24.682 87.825 1.00 100.00 389 THR A O 1
ATOM 2978 N N . GLY A 1 396 ? 123.123 25.266 88.394 1.00 68.61 390 GLY A N 1
ATOM 2979 C CA . GLY A 1 396 ? 123.268 24.104 89.240 1.00 68.61 390 GLY A CA 1
ATOM 2980 C C . GLY A 1 396 ? 123.569 24.445 90.676 1.00 68.61 390 GLY A C 1
ATOM 2981 O O . GLY A 1 396 ? 124.684 24.830 91.015 1.00 68.61 390 GLY A O 1
ATOM 2982 N N . ASN A 1 397 ? 122.562 24.325 91.524 1.00 85.32 391 ASN A N 1
ATOM 2983 C CA . ASN A 1 397 ? 122.754 24.587 92.934 1.00 85.32 391 ASN A CA 1
ATOM 2984 C C . ASN A 1 397 ? 122.960 23.207 93.555 1.00 85.32 391 ASN A C 1
ATOM 2985 O O . ASN A 1 397 ? 122.665 22.187 92.924 1.00 85.32 391 ASN A O 1
ATOM 2990 N N . GLY A 1 398 ? 123.502 23.173 94.767 1.00 81.63 392 GLY A N 1
ATOM 2991 C CA . GLY A 1 398 ? 123.686 21.909 95.449 1.00 81.63 392 GLY A CA 1
ATOM 2992 C C . GLY A 1 398 ? 124.951 21.093 95.300 1.00 81.63 392 GLY A C 1
ATOM 2993 O O . GLY A 1 398 ? 125.880 21.401 94.547 1.00 81.63 392 GLY A O 1
ATOM 2994 N N . ASN A 1 399 ? 124.957 20.022 96.080 1.00 81.78 393 ASN A N 1
ATOM 2995 C CA . ASN A 1 399 ? 126.045 19.076 96.108 1.00 81.78 393 ASN A CA 1
ATOM 2996 C C . ASN A 1 399 ? 125.506 17.896 95.352 1.00 81.78 393 ASN A C 1
ATOM 2997 O O . ASN A 1 399 ? 124.391 17.421 95.590 1.00 81.78 393 ASN A O 1
ATOM 2999 N N . LEU A 1 400 ? 126.304 17.451 94.407 1.00 71.78 394 LEU A N 1
ATOM 3000 C CA . LEU A 1 400 ? 125.939 16.330 93.591 1.00 71.78 394 LEU A CA 1
ATOM 3001 C C . LEU A 1 400 ? 126.973 15.295 93.972 1.00 71.78 394 LEU A C 1
ATOM 3002 O O . LEU A 1 400 ? 127.841 15.562 94.808 1.00 71.78 394 LEU A O 1
ATOM 3007 N N . ASP A 1 401 ? 126.877 14.119 93.375 1.00 76.48 395 ASP A N 1
ATOM 3008 C CA . ASP A 1 401 ? 127.812 13.048 93.664 1.00 76.48 395 ASP A CA 1
ATOM 3009 C C . ASP A 1 401 ? 127.495 11.918 92.704 1.00 76.48 395 ASP A C 1
ATOM 3010 O O . ASP A 1 401 ? 126.553 11.148 92.908 1.00 76.48 395 ASP A O 1
ATOM 3015 N N . ARG A 1 402 ? 128.280 11.849 91.635 1.00 89.68 396 ARG A N 1
ATOM 3016 C CA . ARG A 1 402 ? 128.100 10.832 90.611 1.00 89.68 396 ARG A CA 1
ATOM 3017 C C . ARG A 1 402 ? 127.970 9.497 91.293 1.00 89.68 396 ARG A C 1
ATOM 3018 O O . ARG A 1 402 ? 127.193 8.636 90.888 1.00 89.68 396 ARG A O 1
ATOM 3020 N N . GLU A 1 403 ? 128.739 9.356 92.353 1.00 100.00 397 GLU A N 1
ATOM 3021 C CA . GLU A 1 403 ? 128.777 8.119 93.061 1.00 100.00 397 GLU A CA 1
ATOM 3022 C C . GLU A 1 403 ? 127.561 7.435 93.571 1.00 100.00 397 GLU A C 1
ATOM 3023 O O . GLU A 1 403 ? 127.678 6.253 93.870 1.00 100.00 397 GLU A O 1
ATOM 3029 N N . SER A 1 404 ? 126.387 8.043 93.704 1.00 100.00 398 SER A N 1
ATOM 3030 C CA . SER A 1 404 ? 125.504 7.089 94.317 1.00 100.00 398 SER A CA 1
ATOM 3031 C C . SER A 1 404 ? 124.078 6.711 94.392 1.00 100.00 398 SER A C 1
ATOM 3032 O O . SER A 1 404 ? 123.822 5.523 94.523 1.00 100.00 398 SER A O 1
ATOM 3035 N N . GLU A 1 405 ? 123.088 7.548 94.319 1.00 97.00 399 GLU A N 1
ATOM 3036 C CA . GLU A 1 405 ? 121.923 6.779 94.613 1.00 97.00 399 GLU A CA 1
ATOM 3037 C C . GLU A 1 405 ? 120.855 6.603 93.636 1.00 97.00 399 GLU A C 1
ATOM 3038 O O . GLU A 1 405 ? 120.418 5.484 93.360 1.00 97.00 399 GLU A O 1
ATOM 3044 N N . TYR A 1 406 ? 120.465 7.728 93.096 1.00 100.00 400 TYR A N 1
ATOM 3045 C CA . TYR A 1 406 ? 119.434 7.811 92.114 1.00 100.00 400 TYR A CA 1
ATOM 3046 C C . TYR A 1 406 ? 120.129 7.421 90.838 1.00 100.00 400 TYR A C 1
ATOM 3047 O O . TYR A 1 406 ? 119.611 6.628 90.059 1.00 100.00 400 TYR A O 1
ATOM 3056 N N . VAL A 1 407 ? 121.313 7.991 90.633 1.00 83.48 401 VAL A N 1
ATOM 3057 C CA . VAL A 1 407 ? 122.063 7.702 89.436 1.00 83.48 401 VAL A CA 1
ATOM 3058 C C . VAL A 1 407 ? 122.026 6.198 89.221 1.00 83.48 401 VAL A C 1
ATOM 3059 O O . VAL A 1 407 ? 122.426 5.422 90.096 1.00 83.48 401 VAL A O 1
ATOM 3063 N N . LYS A 1 408 ? 121.505 5.804 88.058 1.00 100.00 402 LYS A N 1
ATOM 3064 C CA . LYS A 1 408 ? 121.363 4.393 87.679 1.00 100.00 402 LYS A CA 1
ATOM 3065 C C . LYS A 1 408 ? 122.432 4.053 86.666 1.00 100.00 402 LYS A C 1
ATOM 3066 O O . LYS A 1 408 ? 123.530 3.650 87.048 1.00 100.00 402 LYS A O 1
ATOM 3068 N N . ASN A 1 409 ? 122.139 4.159 85.372 1.00 100.00 403 ASN A N 1
ATOM 3069 C CA . ASN A 1 409 ? 123.244 3.922 84.471 1.00 100.00 403 ASN A CA 1
ATOM 3070 C C . ASN A 1 409 ? 123.918 5.255 84.702 1.00 100.00 403 ASN A C 1
ATOM 3071 O O . ASN A 1 409 ? 123.478 5.997 85.575 1.00 100.00 403 ASN A O 1
ATOM 3076 N N . ASN A 1 410 ? 124.945 5.604 83.943 1.00 100.00 404 ASN A N 1
ATOM 3077 C CA . ASN A 1 410 ? 125.608 6.879 84.207 1.00 100.00 404 ASN A CA 1
ATOM 3078 C C . ASN A 1 410 ? 124.696 8.128 84.235 1.00 100.00 404 ASN A C 1
ATOM 3079 O O . ASN A 1 410 ? 125.190 9.254 84.287 1.00 100.00 404 ASN A O 1
ATOM 3081 N N . THR A 1 411 ? 123.378 7.921 84.263 1.00 100.00 405 THR A N 1
ATOM 3082 C CA . THR A 1 411 ? 122.375 9.002 84.242 1.00 100.00 405 THR A CA 1
ATOM 3083 C C . THR A 1 411 ? 121.852 9.748 85.470 1.00 100.00 405 THR A C 1
ATOM 3084 O O . THR A 1 411 ? 122.202 9.510 86.626 1.00 100.00 405 THR A O 1
ATOM 3088 N N . TYR A 1 412 ? 120.967 10.669 85.110 1.00 96.09 406 TYR A N 1
ATOM 3089 C CA . TYR A 1 412 ? 120.156 11.504 85.966 1.00 96.09 406 TYR A CA 1
ATOM 3090 C C . TYR A 1 412 ? 119.273 12.222 84.963 1.00 96.09 406 TYR A C 1
ATOM 3091 O O . TYR A 1 412 ? 119.717 13.096 84.237 1.00 96.09 406 TYR A O 1
ATOM 3100 N N . THR A 1 413 ? 118.016 11.832 84.922 1.00 100.00 407 THR A N 1
ATOM 3101 C CA . THR A 1 413 ? 117.063 12.383 83.980 1.00 100.00 407 THR A CA 1
ATOM 3102 C C . THR A 1 413 ? 116.057 13.225 84.736 1.00 100.00 407 THR A C 1
ATOM 3103 O O . THR A 1 413 ? 115.556 12.841 85.817 1.00 100.00 407 THR A O 1
ATOM 3107 N N . VAL A 1 414 ? 115.760 14.368 84.142 1.00 98.96 408 VAL A N 1
ATOM 3108 C CA . VAL A 1 414 ? 114.843 15.309 84.740 1.00 98.96 408 VAL A CA 1
ATOM 3109 C C . VAL A 1 414 ? 113.988 15.936 83.659 1.00 98.96 408 VAL A C 1
ATOM 3110 O O . VAL A 1 414 ? 114.454 16.191 82.547 1.00 98.96 408 VAL A O 1
ATOM 3114 N N . ILE A 1 415 ? 112.733 16.196 83.994 1.00 99.54 409 ILE A N 1
ATOM 3115 C CA . ILE A 1 415 ? 111.819 16.814 83.051 1.00 99.54 409 ILE A CA 1
ATOM 3116 C C . ILE A 1 415 ? 111.398 18.171 83.597 1.00 99.54 409 ILE A C 1
ATOM 3117 O O . ILE A 1 415 ? 111.369 18.379 84.814 1.00 99.54 409 ILE A O 1
ATOM 3122 N N . MET A 1 416 ? 111.090 19.098 82.693 1.00 74.12 410 MET A N 1
ATOM 3123 C CA . MET A 1 416 ? 110.693 20.443 83.095 1.00 74.12 410 MET A CA 1
ATOM 3124 C C . MET A 1 416 ? 109.556 20.992 82.256 1.00 74.12 410 MET A C 1
ATOM 3125 O O . MET A 1 416 ? 109.178 20.400 81.247 1.00 74.12 410 MET A O 1
ATOM 3130 N N . LEU A 1 417 ? 109.031 22.141 82.668 1.00 61.86 411 LEU A N 1
ATOM 3131 C CA . LEU A 1 417 ? 107.920 22.763 81.956 1.00 61.86 411 LEU A CA 1
ATOM 3132 C C . LEU A 1 417 ? 108.111 24.220 81.528 1.00 61.86 411 LEU A C 1
ATOM 3133 O O . LEU A 1 417 ? 109.105 24.865 81.856 1.00 61.86 411 LEU A O 1
ATOM 3138 N N . VAL A 1 418 ? 107.129 24.718 80.785 1.00 100.00 412 VAL A N 1
ATOM 3139 C CA . VAL A 1 418 ? 107.108 26.091 80.287 1.00 100.00 412 VAL A CA 1
ATOM 3140 C C . VAL A 1 418 ? 105.640 26.427 79.981 1.00 100.00 412 VAL A C 1
ATOM 3141 O O . VAL A 1 418 ? 104.905 25.581 79.457 1.00 100.00 412 VAL A O 1
ATOM 3145 N N . THR A 1 419 ? 105.213 27.651 80.294 1.00 99.77 413 THR A N 1
ATOM 3146 C CA . THR A 1 419 ? 103.812 28.021 80.085 1.00 99.77 413 THR A CA 1
ATOM 3147 C C . THR A 1 419 ? 103.487 29.223 79.197 1.00 99.77 413 THR A C 1
ATOM 3148 O O . THR A 1 419 ? 104.075 30.298 79.325 1.00 99.77 413 THR A O 1
ATOM 3152 N N . ASP A 1 420 ? 102.505 29.016 78.322 1.00 82.58 414 ASP A N 1
ATOM 3153 C CA . ASP A 1 420 ? 102.027 30.026 77.387 1.00 82.58 414 ASP A CA 1
ATOM 3154 C C . ASP A 1 420 ? 101.065 31.011 78.038 1.00 82.58 414 ASP A C 1
ATOM 3155 O O . ASP A 1 420 ? 99.897 30.699 78.272 1.00 82.58 414 ASP A O 1
ATOM 3160 N N . ASP A 1 421 ? 101.571 32.201 78.334 1.00 66.84 415 ASP A N 1
ATOM 3161 C CA . ASP A 1 421 ? 100.764 33.255 78.932 1.00 66.84 415 ASP A CA 1
ATOM 3162 C C . ASP A 1 421 ? 100.846 34.433 77.974 1.00 66.84 415 ASP A C 1
ATOM 3163 O O . ASP A 1 421 ? 101.210 34.260 76.815 1.00 66.84 415 ASP A O 1
ATOM 3165 N N . GLY A 1 422 ? 100.533 35.629 78.451 1.00 99.46 416 GLY A N 1
ATOM 3166 C CA . GLY A 1 422 ? 100.585 36.780 77.574 1.00 99.46 416 GLY A CA 1
ATOM 3167 C C . GLY A 1 422 ? 99.163 37.022 77.141 1.00 99.46 416 GLY A C 1
ATOM 3168 O O . GLY A 1 422 ? 98.668 38.154 77.207 1.00 99.46 416 GLY A O 1
ATOM 3169 N N . VAL A 1 423 ? 98.503 35.951 76.697 1.00 100.00 417 VAL A N 1
ATOM 3170 C CA . VAL A 1 423 ? 97.107 36.059 76.291 1.00 100.00 417 VAL A CA 1
ATOM 3171 C C . VAL A 1 423 ? 96.155 34.861 76.602 1.00 100.00 417 VAL A C 1
ATOM 3172 O O . VAL A 1 423 ? 94.940 35.056 76.589 1.00 100.00 417 VAL A O 1
ATOM 3176 N N . SER A 1 424 ? 96.655 33.649 76.888 1.00 99.86 418 SER A N 1
ATOM 3177 C CA . SER A 1 424 ? 95.729 32.560 77.266 1.00 99.86 418 SER A CA 1
ATOM 3178 C C . SER A 1 424 ? 96.178 31.332 78.095 1.00 99.86 418 SER A C 1
ATOM 3179 O O . SER A 1 424 ? 95.944 31.318 79.299 1.00 99.86 418 SER A O 1
ATOM 3182 N N . VAL A 1 425 ? 96.784 30.303 77.496 1.00 100.00 419 VAL A N 1
ATOM 3183 C CA . VAL A 1 425 ? 97.212 29.098 78.266 1.00 100.00 419 VAL A CA 1
ATOM 3184 C C . VAL A 1 425 ? 98.294 28.241 77.581 1.00 100.00 419 VAL A C 1
ATOM 3185 O O . VAL A 1 425 ? 98.504 28.366 76.373 1.00 100.00 419 VAL A O 1
ATOM 3189 N N . GLY A 1 426 ? 98.982 27.383 78.349 1.00 93.43 420 GLY A N 1
ATOM 3190 C CA . GLY A 1 426 ? 99.989 26.521 77.742 1.00 93.43 420 GLY A CA 1
ATOM 3191 C C . GLY A 1 426 ? 100.935 25.677 78.588 1.00 93.43 420 GLY A C 1
ATOM 3192 O O . GLY A 1 426 ? 101.299 26.044 79.710 1.00 93.43 420 GLY A O 1
ATOM 3193 N N . THR A 1 427 ? 101.348 24.544 78.010 1.00 100.00 421 THR A N 1
ATOM 3194 C CA . THR A 1 427 ? 102.270 23.604 78.640 1.00 100.00 421 THR A CA 1
ATOM 3195 C C . THR A 1 427 ? 103.270 23.017 77.726 1.00 100.00 421 THR A C 1
ATOM 3196 O O . THR A 1 427 ? 102.992 22.800 76.554 1.00 100.00 421 THR A O 1
ATOM 3200 N N . GLY A 1 428 ? 104.443 22.740 78.276 1.00 72.49 422 GLY A N 1
ATOM 3201 C CA . GLY A 1 428 ? 105.493 22.178 77.463 1.00 72.49 422 GLY A CA 1
ATOM 3202 C C . GLY A 1 428 ? 106.321 21.135 78.156 1.00 72.49 422 GLY A C 1
ATOM 3203 O O . GLY A 1 428 ? 107.225 21.467 78.919 1.00 72.49 422 GLY A O 1
ATOM 3204 N N . THR A 1 429 ? 106.045 19.869 77.883 1.00 91.34 423 THR A N 1
ATOM 3205 C CA . THR A 1 429 ? 106.826 18.857 78.542 1.00 91.34 423 THR A CA 1
ATOM 3206 C C . THR A 1 429 ? 108.035 18.376 77.832 1.00 91.34 423 THR A C 1
ATOM 3207 O O . THR A 1 429 ? 107.981 17.693 76.805 1.00 91.34 423 THR A O 1
ATOM 3211 N N . GLY A 1 430 ? 109.144 18.727 78.462 1.00 56.92 424 GLY A N 1
ATOM 3212 C CA . GLY A 1 430 ? 110.439 18.388 77.932 1.00 56.92 424 GLY A CA 1
ATOM 3213 C C . GLY A 1 430 ? 111.360 17.693 78.902 1.00 56.92 424 GLY A C 1
ATOM 3214 O O . GLY A 1 430 ? 111.622 18.172 79.997 1.00 56.92 424 GLY A O 1
ATOM 3215 N N . THR A 1 431 ? 111.861 16.549 78.463 1.00 64.46 425 THR A N 1
ATOM 3216 C CA . THR A 1 431 ? 112.775 15.745 79.252 1.00 64.46 425 THR A CA 1
ATOM 3217 C C . THR A 1 431 ? 114.160 16.277 79.105 1.00 64.46 425 THR A C 1
ATOM 3218 O O . THR A 1 431 ? 114.523 16.874 78.087 1.00 64.46 425 THR A O 1
ATOM 3222 N N . LEU A 1 432 ? 114.950 15.976 80.121 1.00 100.00 426 LEU A N 1
ATOM 3223 C CA . LEU A 1 432 ? 116.319 16.410 80.172 1.00 100.00 426 LEU A CA 1
ATOM 3224 C C . LEU A 1 432 ? 117.248 15.421 80.864 1.00 100.00 426 LEU A C 1
ATOM 3225 O O . LEU A 1 432 ? 117.178 15.223 82.079 1.00 100.00 426 LEU A O 1
ATOM 3230 N N . ILE A 1 433 ? 118.117 14.805 80.072 1.00 100.00 427 ILE A N 1
ATOM 3231 C CA . ILE A 1 433 ? 119.104 13.873 80.592 1.00 100.00 427 ILE A CA 1
ATOM 3232 C C . ILE A 1 433 ? 120.425 14.644 80.608 1.00 100.00 427 ILE A C 1
ATOM 3233 O O . ILE A 1 433 ? 120.787 15.294 79.617 1.00 100.00 427 ILE A O 1
ATOM 3238 N N . LEU A 1 434 ? 121.125 14.599 81.740 1.00 100.00 428 LEU A N 1
ATOM 3239 C CA . LEU A 1 434 ? 122.404 15.292 81.870 1.00 100.00 428 LEU A CA 1
ATOM 3240 C C . LEU A 1 434 ? 123.487 14.316 82.315 1.00 100.00 428 LEU A C 1
ATOM 3241 O O . LEU A 1 434 ? 123.379 13.665 83.355 1.00 100.00 428 LEU A O 1
ATOM 3246 N N . HIS A 1 435 ? 124.531 14.218 81.503 1.00 100.00 429 HIS A N 1
ATOM 3247 C CA . HIS A 1 435 ? 125.639 13.318 81.772 1.00 100.00 429 HIS A CA 1
ATOM 3248 C C . HIS A 1 435 ? 126.472 13.754 82.979 1.00 100.00 429 HIS A C 1
ATOM 3249 O O . HIS A 1 435 ? 127.200 14.745 82.909 1.00 100.00 429 HIS A O 1
ATOM 3256 N N . VAL A 1 436 ? 126.371 13.018 84.083 1.00 100.00 430 VAL A N 1
ATOM 3257 C CA . VAL A 1 436 ? 127.150 13.350 85.274 1.00 100.00 430 VAL A CA 1
ATOM 3258 C C . VAL A 1 436 ? 128.544 12.768 85.057 1.00 100.00 430 VAL A C 1
ATOM 3259 O O . VAL A 1 436 ? 128.715 11.885 84.218 1.00 100.00 430 VAL A O 1
ATOM 3263 N N . LEU A 1 437 ? 129.539 13.242 85.806 1.00 100.00 431 LEU A N 1
ATOM 3264 C CA . LEU A 1 437 ? 130.908 12.769 85.603 1.00 100.00 431 LEU A CA 1
ATOM 3265 C C . LEU A 1 437 ? 131.696 12.277 86.792 1.00 100.00 431 LEU A C 1
ATOM 3266 O O . LEU A 1 437 ? 131.311 12.488 87.944 1.00 100.00 431 LEU A O 1
ATOM 3271 N N . ASP A 1 438 ? 132.825 11.628 86.517 1.00 100.00 432 ASP A N 1
ATOM 3272 C CA . ASP A 1 438 ? 133.584 11.165 87.647 1.00 100.00 432 ASP A CA 1
ATOM 3273 C C . ASP A 1 438 ? 134.821 11.869 88.130 1.00 100.00 432 ASP A C 1
ATOM 3274 O O . ASP A 1 438 ? 135.696 12.346 87.389 1.00 100.00 432 ASP A O 1
ATOM 3279 N N . VAL A 1 439 ? 134.829 11.838 89.454 1.00 100.00 433 VAL A N 1
ATOM 3280 C CA . VAL A 1 439 ? 135.782 12.409 90.378 1.00 100.00 433 VAL A CA 1
ATOM 3281 C C . VAL A 1 439 ? 136.183 11.217 91.261 1.00 100.00 433 VAL A C 1
ATOM 3282 O O . VAL A 1 439 ? 135.396 10.277 91.430 1.00 100.00 433 VAL A O 1
ATOM 3286 N N . ASN A 1 440 ? 137.390 11.238 91.818 1.00 100.00 434 ASN A N 1
ATOM 3287 C CA . ASN A 1 440 ? 137.794 10.152 92.699 1.00 100.00 434 ASN A CA 1
ATOM 3288 C C . ASN A 1 440 ? 137.484 10.618 94.119 1.00 100.00 434 ASN A C 1
ATOM 3289 O O . ASN A 1 440 ? 138.311 11.266 94.757 1.00 100.00 434 ASN A O 1
ATOM 3294 N N . ASP A 1 441 ? 136.277 10.310 94.596 1.00 99.64 435 ASP A N 1
ATOM 3295 C CA . ASP A 1 441 ? 135.860 10.701 95.940 1.00 99.64 435 ASP A CA 1
ATOM 3296 C C . ASP A 1 441 ? 136.474 9.739 96.944 1.00 99.64 435 ASP A C 1
ATOM 3297 O O . ASP A 1 441 ? 137.569 9.940 97.468 1.00 99.64 435 ASP A O 1
ATOM 3302 N N . ASN A 1 442 ? 135.725 8.674 97.187 1.00 56.77 436 ASN A N 1
ATOM 3303 C CA . ASN A 1 442 ? 136.083 7.643 98.138 1.00 56.77 436 ASN A CA 1
ATOM 3304 C C . ASN A 1 442 ? 137.448 6.997 97.914 1.00 56.77 436 ASN A C 1
ATOM 3305 O O . ASN A 1 442 ? 138.159 7.303 96.952 1.00 56.77 436 ASN A O 1
ATOM 3310 N N . GLY A 1 443 ? 137.787 6.102 98.838 1.00 93.13 437 GLY A N 1
ATOM 3311 C CA . GLY A 1 443 ? 139.031 5.363 98.791 1.00 93.13 437 GLY A CA 1
ATOM 3312 C C . GLY A 1 443 ? 138.763 3.925 99.213 1.00 93.13 437 GLY A C 1
ATOM 3313 O O . GLY A 1 443 ? 137.716 3.643 99.796 1.00 93.13 437 GLY A O 1
ATOM 3314 N N . PRO A 1 444 ? 139.696 2.995 98.942 1.00 75.93 438 PRO A N 1
ATOM 3315 C CA . PRO A 1 444 ? 139.656 1.554 99.249 1.00 75.93 438 PRO A CA 1
ATOM 3316 C C . PRO A 1 444 ? 139.111 1.086 100.615 1.00 75.93 438 PRO A C 1
ATOM 3317 O O . PRO A 1 444 ? 139.278 1.764 101.627 1.00 75.93 438 PRO A O 1
ATOM 3321 N N . VAL A 1 445 ? 138.479 -0.091 100.631 1.00 52.98 439 VAL A N 1
ATOM 3322 C CA . VAL A 1 445 ? 137.906 -0.663 101.855 1.00 52.98 439 VAL A CA 1
ATOM 3323 C C . VAL A 1 445 ? 137.823 -2.213 101.859 1.00 52.98 439 VAL A C 1
ATOM 3324 O O . VAL A 1 445 ? 137.477 -2.833 100.852 1.00 52.98 439 VAL A O 1
ATOM 3328 N N . PRO A 1 446 ? 138.130 -2.847 103.007 1.00 75.55 440 PRO A N 1
ATOM 3329 C CA . PRO A 1 446 ? 138.116 -4.300 103.241 1.00 75.55 440 PRO A CA 1
ATOM 3330 C C . PRO A 1 446 ? 136.729 -4.953 103.196 1.00 75.55 440 PRO A C 1
ATOM 3331 O O . PRO A 1 446 ? 135.754 -4.419 103.730 1.00 75.55 440 PRO A O 1
ATOM 3335 N N . SER A 1 447 ? 136.662 -6.131 102.583 1.00 100.00 441 SER A N 1
ATOM 3336 C CA . SER A 1 447 ? 135.405 -6.864 102.456 1.00 100.00 441 SER A CA 1
ATOM 3337 C C . SER A 1 447 ? 134.823 -7.356 103.782 1.00 100.00 441 SER A C 1
ATOM 3338 O O . SER A 1 447 ? 133.837 -6.804 104.271 1.00 100.00 441 SER A O 1
ATOM 3341 N N . PRO A 1 448 ? 135.415 -8.400 104.385 1.00 82.01 442 PRO A N 1
ATOM 3342 C CA . PRO A 1 448 ? 134.824 -8.830 105.648 1.00 82.01 442 PRO A CA 1
ATOM 3343 C C . PRO A 1 448 ? 135.378 -7.959 106.771 1.00 82.01 442 PRO A C 1
ATOM 3344 O O . PRO A 1 448 ? 136.545 -7.570 106.736 1.00 82.01 442 PRO A O 1
ATOM 3348 N N . ARG A 1 449 ? 134.547 -7.632 107.754 1.00 83.81 443 ARG A N 1
ATOM 3349 C CA . ARG A 1 449 ? 135.013 -6.804 108.858 1.00 83.81 443 ARG A CA 1
ATOM 3350 C C . ARG A 1 449 ? 135.212 -7.537 110.172 1.00 83.81 443 ARG A C 1
ATOM 3351 O O . ARG A 1 449 ? 135.716 -6.957 111.123 1.00 83.81 443 ARG A O 1
ATOM 3359 N N . VAL A 1 450 ? 134.815 -8.804 110.236 1.00 100.00 444 VAL A N 1
ATOM 3360 C CA . VAL A 1 450 ? 135.016 -9.582 111.457 1.00 100.00 444 VAL A CA 1
ATOM 3361 C C . VAL A 1 450 ? 135.431 -11.011 111.151 1.00 100.00 444 VAL A C 1
ATOM 3362 O O . VAL A 1 450 ? 134.783 -11.711 110.372 1.00 100.00 444 VAL A O 1
ATOM 3366 N N . PHE A 1 451 ? 136.520 -11.433 111.780 1.00 97.22 445 PHE A N 1
ATOM 3367 C CA . PHE A 1 451 ? 137.045 -12.767 111.570 1.00 97.22 445 PHE A CA 1
ATOM 3368 C C . PHE A 1 451 ? 136.661 -13.707 112.677 1.00 97.22 445 PHE A C 1
ATOM 3369 O O . PHE A 1 451 ? 135.942 -13.374 113.620 1.00 97.22 445 PHE A O 1
ATOM 3377 N N . THR A 1 452 ? 137.222 -14.894 112.531 1.00 100.00 446 THR A N 1
ATOM 3378 C CA . THR A 1 452 ? 137.078 -15.988 113.452 1.00 100.00 446 THR A CA 1
ATOM 3379 C C . THR A 1 452 ? 138.393 -16.707 113.209 1.00 100.00 446 THR A C 1
ATOM 3380 O O . THR A 1 452 ? 138.478 -17.615 112.384 1.00 100.00 446 THR A O 1
ATOM 3384 N N . MET A 1 453 ? 139.438 -16.253 113.885 1.00 86.82 447 MET A N 1
ATOM 3385 C CA . MET A 1 453 ? 140.744 -16.867 113.724 1.00 86.82 447 MET A CA 1
ATOM 3386 C C . MET A 1 453 ? 140.818 -18.085 114.600 1.00 86.82 447 MET A C 1
ATOM 3387 O O . MET A 1 453 ? 139.977 -18.277 115.481 1.00 86.82 447 MET A O 1
ATOM 3392 N N . CYS A 1 454 ? 141.808 -18.926 114.355 1.00 100.00 448 CYS A N 1
ATOM 3393 C CA . CYS A 1 454 ? 141.947 -20.056 115.221 1.00 100.00 448 CYS A CA 1
ATOM 3394 C C . CYS A 1 454 ? 143.179 -19.918 116.117 1.00 100.00 448 CYS A C 1
ATOM 3395 O O . CYS A 1 454 ? 143.885 -18.908 116.068 1.00 100.00 448 CYS A O 1
ATOM 3398 N N . ASP A 1 455 ? 143.391 -20.900 116.980 1.00 100.00 449 ASP A N 1
ATOM 3399 C CA . ASP A 1 455 ? 144.457 -20.869 117.973 1.00 100.00 449 ASP A CA 1
ATOM 3400 C C . ASP A 1 455 ? 145.817 -21.436 117.581 1.00 100.00 449 ASP A C 1
ATOM 3401 O O . ASP A 1 455 ? 146.735 -20.685 117.246 1.00 100.00 449 ASP A O 1
ATOM 3406 N N . GLN A 1 456 ? 145.945 -22.757 117.640 1.00 100.00 450 GLN A N 1
ATOM 3407 C CA . GLN A 1 456 ? 147.205 -23.422 117.313 1.00 100.00 450 GLN A CA 1
ATOM 3408 C C . GLN A 1 456 ? 147.917 -22.886 116.078 1.00 100.00 450 GLN A C 1
ATOM 3409 O O . GLN A 1 456 ? 149.069 -22.486 116.168 1.00 100.00 450 GLN A O 1
ATOM 3411 N N . ASN A 1 457 ? 147.242 -22.878 114.931 1.00 99.71 451 ASN A N 1
ATOM 3412 C CA . ASN A 1 457 ? 147.841 -22.411 113.677 1.00 99.71 451 ASN A CA 1
ATOM 3413 C C . ASN A 1 457 ? 146.832 -21.841 112.676 1.00 99.71 451 ASN A C 1
ATOM 3414 O O . ASN A 1 457 ? 146.528 -22.475 111.672 1.00 99.71 451 ASN A O 1
ATOM 3419 N N . PRO A 1 458 ? 146.333 -20.620 112.915 1.00 99.80 452 PRO A N 1
ATOM 3420 C CA . PRO A 1 458 ? 145.354 -19.953 112.041 1.00 99.80 452 PRO A CA 1
ATOM 3421 C C . PRO A 1 458 ? 145.842 -19.801 110.595 1.00 99.80 452 PRO A C 1
ATOM 3422 O O . PRO A 1 458 ? 146.990 -19.421 110.367 1.00 99.80 452 PRO A O 1
ATOM 3426 N N . GLU A 1 459 ? 144.982 -20.091 109.619 1.00 100.00 453 GLU A N 1
ATOM 3427 C CA . GLU A 1 459 ? 145.383 -19.932 108.226 1.00 100.00 453 GLU A CA 1
ATOM 3428 C C . GLU A 1 459 ? 145.034 -18.506 107.812 1.00 100.00 453 GLU A C 1
ATOM 3429 O O . GLU A 1 459 ? 144.173 -17.873 108.428 1.00 100.00 453 GLU A O 1
ATOM 3435 N N . PRO A 1 460 ? 145.700 -17.980 106.768 1.00 100.00 454 PRO A N 1
ATOM 3436 C CA . PRO A 1 460 ? 145.463 -16.621 106.272 1.00 100.00 454 PRO A CA 1
ATOM 3437 C C . PRO A 1 460 ? 144.003 -16.198 106.256 1.00 100.00 454 PRO A C 1
ATOM 3438 O O . PRO A 1 460 ? 143.140 -16.930 105.768 1.00 100.00 454 PRO A O 1
ATOM 3442 N N . GLN A 1 461 ? 143.733 -15.017 106.802 1.00 100.00 455 GLN A N 1
ATOM 3443 C CA . GLN A 1 461 ? 142.377 -14.492 106.819 1.00 100.00 455 GLN A CA 1
ATOM 3444 C C . GLN A 1 461 ? 142.216 -13.685 105.539 1.00 100.00 455 GLN A C 1
ATOM 3445 O O . GLN A 1 461 ? 142.753 -12.581 105.420 1.00 100.00 455 GLN A O 1
ATOM 3451 N N . VAL A 1 462 ? 141.491 -14.242 104.576 1.00 99.97 456 VAL A N 1
ATOM 3452 C CA . VAL A 1 462 ? 141.289 -13.549 103.316 1.00 99.97 456 VAL A CA 1
ATOM 3453 C C . VAL A 1 462 ? 140.446 -12.299 103.541 1.00 99.97 456 VAL A C 1
ATOM 3454 O O . VAL A 1 462 ? 139.467 -12.309 104.296 1.00 99.97 456 VAL A O 1
ATOM 3458 N N . LEU A 1 463 ? 140.856 -11.220 102.888 1.00 100.00 457 LEU A N 1
ATOM 3459 C CA . LEU A 1 463 ? 140.187 -9.929 102.978 1.00 100.00 457 LEU A CA 1
ATOM 3460 C C . LEU A 1 463 ? 140.380 -9.322 101.597 1.00 100.00 457 LEU A C 1
ATOM 3461 O O . LEU A 1 463 ? 141.342 -9.662 100.905 1.00 100.00 457 LEU A O 1
ATOM 3466 N N . THR A 1 464 ? 139.475 -8.440 101.182 1.00 88.99 458 THR A N 1
ATOM 3467 C CA . THR A 1 464 ? 139.610 -7.816 99.870 1.00 88.99 458 THR A CA 1
ATOM 3468 C C . THR A 1 464 ? 139.398 -6.310 99.894 1.00 88.99 458 THR A C 1
ATOM 3469 O O . THR A 1 464 ? 139.206 -5.713 100.955 1.00 88.99 458 THR A O 1
ATOM 3473 N N . ILE A 1 465 ? 139.432 -5.707 98.708 1.00 100.00 459 ILE A N 1
ATOM 3474 C CA . ILE A 1 465 ? 139.293 -4.263 98.567 1.00 100.00 459 ILE A CA 1
ATOM 3475 C C . ILE A 1 465 ? 138.241 -3.804 97.541 1.00 100.00 459 ILE A C 1
ATOM 3476 O O . ILE A 1 465 ? 138.051 -4.446 96.500 1.00 100.00 459 ILE A O 1
ATOM 3481 N N . SER A 1 466 ? 137.587 -2.675 97.842 1.00 80.14 460 SER A N 1
ATOM 3482 C CA . SER A 1 466 ? 136.541 -2.091 96.989 1.00 80.14 460 SER A CA 1
ATOM 3483 C C . SER A 1 466 ? 136.529 -0.555 96.974 1.00 80.14 460 SER A C 1
ATOM 3484 O O . SER A 1 466 ? 136.625 0.086 98.022 1.00 80.14 460 SER A O 1
ATOM 3487 N N . ASP A 1 467 ? 136.394 0.022 95.781 1.00 91.46 461 ASP A N 1
ATOM 3488 C CA . ASP A 1 467 ? 136.366 1.481 95.601 1.00 91.46 461 ASP A CA 1
ATOM 3489 C C . ASP A 1 467 ? 135.034 1.909 94.953 1.00 91.46 461 ASP A C 1
ATOM 3490 O O . ASP A 1 467 ? 134.512 1.227 94.071 1.00 91.46 461 ASP A O 1
ATOM 3495 N N . ALA A 1 468 ? 134.486 3.040 95.389 1.00 100.00 462 ALA A N 1
ATOM 3496 C CA . ALA A 1 468 ? 133.219 3.537 94.850 1.00 100.00 462 ALA A CA 1
ATOM 3497 C C . ALA A 1 468 ? 133.445 4.305 93.562 1.00 100.00 462 ALA A C 1
ATOM 3498 O O . ALA A 1 468 ? 132.501 4.655 92.851 1.00 100.00 462 ALA A O 1
ATOM 3500 N N . ASP A 1 469 ? 134.710 4.561 93.273 1.00 100.00 463 ASP A N 1
ATOM 3501 C CA . ASP A 1 469 ? 135.042 5.308 92.099 1.00 100.00 463 ASP A CA 1
ATOM 3502 C C . ASP A 1 469 ? 135.065 4.512 90.807 1.00 100.00 463 ASP A C 1
ATOM 3503 O O . ASP A 1 469 ? 134.978 3.291 90.803 1.00 100.00 463 ASP A O 1
ATOM 3508 N N . ILE A 1 470 ? 135.157 5.260 89.722 1.00 88.01 464 ILE A N 1
ATOM 3509 C CA . ILE A 1 470 ? 135.208 4.646 88.456 1.00 88.01 464 ILE A CA 1
ATOM 3510 C C . ILE A 1 470 ? 136.658 4.701 88.008 1.00 88.01 464 ILE A C 1
ATOM 3511 O O . ILE A 1 470 ? 137.405 5.598 88.440 1.00 88.01 464 ILE A O 1
ATOM 3513 N N . PRO A 1 471 ? 137.103 3.667 87.203 1.00 90.96 465 PRO A N 1
ATOM 3514 C CA . PRO A 1 471 ? 138.491 3.637 86.721 1.00 90.96 465 PRO A CA 1
ATOM 3515 C C . PRO A 1 471 ? 138.969 4.926 85.942 1.00 90.96 465 PRO A C 1
ATOM 3516 O O . PRO A 1 471 ? 138.183 5.768 85.371 1.00 90.96 465 PRO A O 1
ATOM 3520 N N . PRO A 1 472 ? 140.290 5.197 86.080 1.00 100.00 466 PRO A N 1
ATOM 3521 C CA . PRO A 1 472 ? 141.519 4.610 86.622 1.00 100.00 466 PRO A CA 1
ATOM 3522 C C . PRO A 1 472 ? 141.493 4.605 88.138 1.00 100.00 466 PRO A C 1
ATOM 3523 O O . PRO A 1 472 ? 142.056 3.710 88.775 1.00 100.00 466 PRO A O 1
ATOM 3527 N N . ASN A 1 473 ? 140.809 5.602 88.681 1.00 44.52 467 ASN A N 1
ATOM 3528 C CA . ASN A 1 473 ? 140.593 5.861 90.108 1.00 44.52 467 ASN A CA 1
ATOM 3529 C C . ASN A 1 473 ? 140.555 4.721 91.147 1.00 44.52 467 ASN A C 1
ATOM 3530 O O . ASN A 1 473 ? 140.439 4.965 92.349 1.00 44.52 467 ASN A O 1
ATOM 3535 N N . THR A 1 474 ? 140.632 3.476 90.697 1.00 100.00 468 THR A N 1
ATOM 3536 C CA . THR A 1 474 ? 140.628 2.358 91.628 1.00 100.00 468 THR A CA 1
ATOM 3537 C C . THR A 1 474 ? 141.716 1.399 91.214 1.00 100.00 468 THR A C 1
ATOM 3538 O O . THR A 1 474 ? 141.773 0.255 91.673 1.00 100.00 468 THR A O 1
ATOM 3542 N N . TYR A 1 475 ? 142.578 1.864 90.318 1.00 100.00 469 TYR A N 1
ATOM 3543 C CA . TYR A 1 475 ? 143.693 1.052 89.860 1.00 100.00 469 TYR A CA 1
ATOM 3544 C C . TYR A 1 475 ? 144.387 0.640 91.160 1.00 100.00 469 TYR A C 1
ATOM 3545 O O . TYR A 1 475 ? 144.015 1.095 92.249 1.00 100.00 469 TYR A O 1
ATOM 3547 N N . PRO A 1 476 ? 145.366 -0.262 91.065 1.00 100.00 470 PRO A N 1
ATOM 3548 C CA . PRO A 1 476 ? 146.170 -0.800 92.152 1.00 100.00 470 PRO A CA 1
ATOM 3549 C C . PRO A 1 476 ? 146.543 -0.045 93.427 1.00 100.00 470 PRO A C 1
ATOM 3550 O O . PRO A 1 476 ? 146.691 1.188 93.497 1.00 100.00 470 PRO A O 1
ATOM 3554 N N . TYR A 1 477 ? 146.747 -0.895 94.422 1.00 100.00 471 TYR A N 1
ATOM 3555 C CA . TYR A 1 477 ? 147.004 -0.529 95.784 1.00 100.00 471 TYR A CA 1
ATOM 3556 C C . TYR A 1 477 ? 148.342 -0.481 96.456 1.00 100.00 471 TYR A C 1
ATOM 3557 O O . TYR A 1 477 ? 149.403 -0.744 95.891 1.00 100.00 471 TYR A O 1
ATOM 3566 N N . LYS A 1 478 ? 148.212 -0.137 97.724 1.00 100.00 472 LYS A N 1
ATOM 3567 C CA . LYS A 1 478 ? 149.312 -0.003 98.636 1.00 100.00 472 LYS A CA 1
ATOM 3568 C C . LYS A 1 478 ? 148.666 -0.189 100.014 1.00 100.00 472 LYS A C 1
ATOM 3569 O O . LYS A 1 478 ? 147.931 0.684 100.491 1.00 100.00 472 LYS A O 1
ATOM 3571 N N . VAL A 1 479 ? 148.923 -1.351 100.618 1.00 100.00 473 VAL A N 1
ATOM 3572 C CA . VAL A 1 479 ? 148.404 -1.724 101.937 1.00 100.00 473 VAL A CA 1
ATOM 3573 C C . VAL A 1 479 ? 149.308 -1.168 103.050 1.00 100.00 473 VAL A C 1
ATOM 3574 O O . VAL A 1 479 ? 150.529 -1.130 102.888 1.00 100.00 473 VAL A O 1
ATOM 3578 N N . SER A 1 480 ? 148.716 -0.760 104.176 1.00 99.20 474 SER A N 1
ATOM 3579 C CA . SER A 1 480 ? 149.486 -0.185 105.291 1.00 99.20 474 SER A CA 1
ATOM 3580 C C . SER A 1 480 ? 148.855 -0.485 106.668 1.00 99.20 474 SER A C 1
ATOM 3581 O O . SER A 1 480 ? 147.632 -0.420 106.832 1.00 99.20 474 SER A O 1
ATOM 3584 N N . LEU A 1 481 ? 149.694 -0.815 107.645 1.00 100.00 475 LEU A N 1
ATOM 3585 C CA . LEU A 1 481 ? 149.223 -1.118 108.998 1.00 100.00 475 LEU A CA 1
ATOM 3586 C C . LEU A 1 481 ? 149.783 -0.107 110.038 1.00 100.00 475 LEU A C 1
ATOM 3587 O O . LEU A 1 481 ? 150.962 -0.136 110.396 1.00 100.00 475 LEU A O 1
ATOM 3592 N N . SER A 1 482 ? 148.878 0.775 110.498 1.00 99.39 476 SER A N 1
ATOM 3593 C CA . SER A 1 482 ? 149.111 1.898 111.436 1.00 99.39 476 SER A CA 1
ATOM 3594 C C . SER A 1 482 ? 149.616 1.850 112.892 1.00 99.39 476 SER A C 1
ATOM 3595 O O . SER A 1 482 ? 150.823 1.965 113.088 1.00 99.39 476 SER A O 1
ATOM 3598 N N . HIS A 1 483 ? 148.795 1.767 113.941 1.00 99.97 477 HIS A N 1
ATOM 3599 C CA . HIS A 1 483 ? 149.515 1.713 115.231 1.00 99.97 477 HIS A CA 1
ATOM 3600 C C . HIS A 1 483 ? 150.020 0.282 115.374 1.00 99.97 477 HIS A C 1
ATOM 3601 O O . HIS A 1 483 ? 151.228 0.073 115.403 1.00 99.97 477 HIS A O 1
ATOM 3608 N N . GLY A 1 484 ? 149.130 -0.704 115.399 1.00 99.24 478 GLY A N 1
ATOM 3609 C CA . GLY A 1 484 ? 149.601 -2.081 115.464 1.00 99.24 478 GLY A CA 1
ATOM 3610 C C . GLY A 1 484 ? 150.131 -2.642 114.135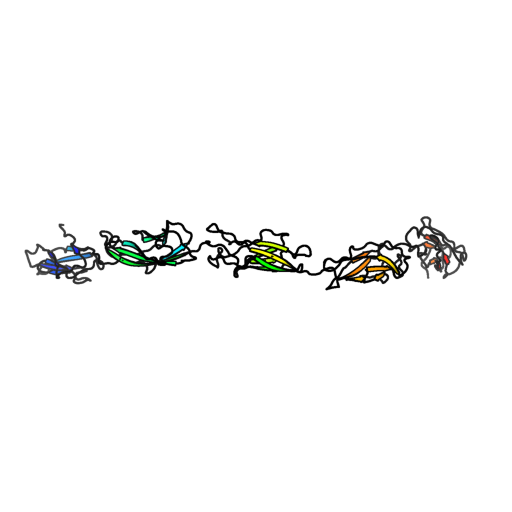 1.00 99.24 478 GLY A C 1
ATOM 3611 O O . GLY A 1 484 ? 149.450 -3.456 113.495 1.00 99.24 478 GLY A O 1
ATOM 3612 N N . SER A 1 485 ? 151.323 -2.205 113.706 1.00 82.94 479 SER A N 1
ATOM 3613 C CA . SER A 1 485 ? 151.946 -2.693 112.465 1.00 82.94 479 SER A CA 1
ATOM 3614 C C . SER A 1 485 ? 152.745 -3.872 112.965 1.00 82.94 479 SER A C 1
ATOM 3615 O O . SER A 1 485 ? 153.454 -4.544 112.211 1.00 82.94 479 SER A O 1
ATOM 3617 N N . ASP A 1 486 ? 152.603 -4.090 114.272 1.00 100.00 480 ASP A N 1
ATOM 3618 C CA . ASP A 1 486 ? 153.276 -5.145 114.988 1.00 100.00 480 ASP A CA 1
ATOM 3619 C C . ASP A 1 486 ? 152.644 -5.330 116.384 1.00 100.00 480 ASP A C 1
ATOM 3620 O O . ASP A 1 486 ? 153.031 -4.707 117.370 1.00 100.00 480 ASP A O 1
ATOM 3625 N N . LEU A 1 487 ? 151.611 -6.175 116.438 1.00 100.00 481 LEU A N 1
ATOM 3626 C CA . LEU A 1 487 ? 150.822 -6.622 117.648 1.00 100.00 481 LEU A CA 1
ATOM 3627 C C . LEU A 1 487 ? 150.617 -7.875 116.922 1.00 100.00 481 LEU A C 1
ATOM 3628 O O . LEU A 1 487 ? 149.697 -8.675 117.102 1.00 100.00 481 LEU A O 1
ATOM 3633 N N . THR A 1 488 ? 151.504 -7.841 115.935 1.00 100.00 482 THR A N 1
ATOM 3634 C CA . THR A 1 488 ? 151.725 -8.817 114.928 1.00 100.00 482 THR A CA 1
ATOM 3635 C C . THR A 1 488 ? 150.630 -9.056 113.950 1.00 100.00 482 THR A C 1
ATOM 3636 O O . THR A 1 488 ? 149.670 -9.796 114.168 1.00 100.00 482 THR A O 1
ATOM 3640 N N . TRP A 1 489 ? 150.892 -8.444 112.828 1.00 99.93 483 TRP A N 1
ATOM 3641 C CA . TRP A 1 489 ? 150.023 -8.481 111.737 1.00 99.93 483 TRP A CA 1
ATOM 3642 C C . TRP A 1 489 ? 150.860 -8.163 110.538 1.00 99.93 483 TRP A C 1
ATOM 3643 O O . TRP A 1 489 ? 151.661 -7.219 110.550 1.00 99.93 483 TRP A O 1
ATOM 3654 N N . LYS A 1 490 ? 150.715 -9.015 109.520 1.00 99.91 484 LYS A N 1
ATOM 3655 C CA . LYS A 1 490 ? 151.437 -8.850 108.282 1.00 99.91 484 LYS A CA 1
ATOM 3656 C C . LYS A 1 490 ? 150.553 -9.079 107.079 1.00 99.91 484 LYS A C 1
ATOM 3657 O O . LYS A 1 490 ? 149.864 -10.111 106.886 1.00 99.91 484 LYS A O 1
ATOM 3659 N N . ALA A 1 491 ? 150.602 -7.986 106.327 1.00 95.38 485 ALA A N 1
ATOM 3660 C CA . ALA A 1 491 ? 149.901 -7.626 105.106 1.00 95.38 485 ALA A CA 1
ATOM 3661 C C . ALA A 1 491 ? 150.228 -8.323 103.798 1.00 95.38 485 ALA A C 1
ATOM 3662 O O . ALA A 1 491 ? 151.368 -8.658 103.533 1.00 95.38 485 ALA A O 1
ATOM 3664 N N . GLU A 1 492 ? 149.233 -8.472 102.934 1.00 100.00 486 GLU A N 1
ATOM 3665 C CA . GLU A 1 492 ? 149.544 -9.069 101.651 1.00 100.00 486 GLU A CA 1
ATOM 3666 C C . GLU A 1 492 ? 148.502 -9.007 100.556 1.00 100.00 486 GLU A C 1
ATOM 3667 O O . GLU A 1 492 ? 147.307 -9.063 100.799 1.00 100.00 486 GLU A O 1
ATOM 3669 N N . LEU A 1 493 ? 148.989 -8.924 99.325 1.00 100.00 487 LEU A N 1
ATOM 3670 C CA . LEU A 1 493 ? 148.126 -8.836 98.164 1.00 100.00 487 LEU A CA 1
ATOM 3671 C C . LEU A 1 493 ? 148.065 -10.102 97.335 1.00 100.00 487 LEU A C 1
ATOM 3672 O O . LEU A 1 493 ? 149.050 -10.837 97.203 1.00 100.00 487 LEU A O 1
ATOM 3677 N N . ASP A 1 494 ? 146.880 -10.339 96.785 1.00 96.53 488 ASP A N 1
ATOM 3678 C CA . ASP A 1 494 ? 146.636 -11.471 95.913 1.00 96.53 488 ASP A CA 1
ATOM 3679 C C . ASP A 1 494 ? 147.330 -11.037 94.629 1.00 96.53 488 ASP A C 1
ATOM 3680 O O . ASP A 1 494 ? 147.489 -9.837 94.391 1.00 96.53 488 ASP A O 1
ATOM 3682 N N . SER A 1 495 ? 147.759 -11.997 93.818 1.00 100.00 489 SER A N 1
ATOM 3683 C CA . SER A 1 495 ? 148.433 -11.682 92.562 1.00 100.00 489 SER A CA 1
ATOM 3684 C C . SER A 1 495 ? 147.469 -10.979 91.606 1.00 100.00 489 SER A C 1
ATOM 3685 O O . SER A 1 495 ? 147.783 -9.915 91.070 1.00 100.00 489 SER A O 1
ATOM 3687 N N . LYS A 1 496 ? 146.295 -11.570 91.400 1.00 100.00 490 LYS A N 1
ATOM 3688 C CA . LYS A 1 496 ? 145.307 -10.974 90.512 1.00 100.00 490 LYS A CA 1
ATOM 3689 C C . LYS A 1 496 ? 144.637 -9.761 91.168 1.00 100.00 490 LYS A C 1
ATOM 3690 O O . LYS A 1 496 ? 143.415 -9.625 91.158 1.00 100.00 490 LYS A O 1
ATOM 3692 N N . GLY A 1 497 ? 145.467 -8.914 91.775 1.00 77.81 491 GLY A N 1
ATOM 3693 C CA . GLY A 1 497 ? 145.024 -7.673 92.395 1.00 77.81 491 GLY A CA 1
ATOM 3694 C C . GLY A 1 497 ? 144.159 -7.464 93.635 1.00 77.81 491 GLY A C 1
ATOM 3695 O O . GLY A 1 497 ? 144.670 -7.073 94.684 1.00 77.81 491 GLY A O 1
ATOM 3696 N N . THR A 1 498 ? 142.857 -7.717 93.514 1.00 100.00 492 THR A N 1
ATOM 3697 C CA . THR A 1 498 ? 141.872 -7.455 94.572 1.00 100.00 492 THR A CA 1
ATOM 3698 C C . THR A 1 498 ? 141.926 -7.819 96.063 1.00 100.00 492 THR A C 1
ATOM 3699 O O . THR A 1 498 ? 141.539 -6.987 96.884 1.00 100.00 492 THR A O 1
ATOM 3703 N N . SER A 1 499 ? 142.365 -9.010 96.452 1.00 86.34 493 SER A N 1
ATOM 3704 C CA . SER A 1 499 ? 142.357 -9.309 97.887 1.00 86.34 493 SER A CA 1
ATOM 3705 C C . SER A 1 499 ? 143.688 -9.099 98.592 1.00 86.34 493 SER A C 1
ATOM 3706 O O . SER A 1 499 ? 144.716 -8.876 97.952 1.00 86.34 493 SER A O 1
ATOM 3708 N N . MET A 1 500 ? 143.646 -9.148 99.920 1.00 91.82 494 MET A N 1
ATOM 3709 C CA . MET A 1 500 ? 144.846 -9.004 100.724 1.00 91.82 494 MET A CA 1
ATOM 3710 C C . MET A 1 500 ? 144.918 -10.149 101.750 1.00 91.82 494 MET A C 1
ATOM 3711 O O . MET A 1 500 ? 143.893 -10.573 102.284 1.00 91.82 494 MET A O 1
ATOM 3716 N N . LEU A 1 501 ? 146.128 -10.655 101.996 1.00 99.89 495 LEU A N 1
ATOM 3717 C CA . LEU A 1 501 ? 146.361 -11.762 102.928 1.00 99.89 495 LEU A CA 1
ATOM 3718 C C . LEU A 1 501 ? 146.804 -11.249 104.295 1.00 99.89 495 LEU A C 1
ATOM 3719 O O . LEU A 1 501 ? 147.889 -10.678 104.444 1.00 99.89 495 LEU A O 1
ATOM 3724 N N . LEU A 1 502 ? 145.953 -11.474 105.290 1.00 89.30 496 LEU A N 1
ATOM 3725 C CA . LEU A 1 502 ? 146.211 -11.019 106.650 1.00 89.30 496 LEU A CA 1
ATOM 3726 C C . LEU A 1 502 ? 146.657 -12.146 107.576 1.00 89.30 496 LEU A C 1
ATOM 3727 O O . LEU A 1 502 ? 145.895 -13.077 107.847 1.00 89.30 496 LEU A O 1
ATOM 3732 N N . SER A 1 503 ? 147.885 -12.044 108.078 1.00 99.77 497 SER A N 1
ATOM 3733 C CA . SER A 1 503 ? 148.431 -13.062 108.971 1.00 99.77 497 SER A CA 1
ATOM 3734 C C . SER A 1 503 ? 149.287 -12.504 110.112 1.00 99.77 497 SER A C 1
ATOM 3735 O O . SER A 1 503 ? 150.099 -11.596 109.913 1.00 99.77 497 SER A O 1
ATOM 3738 N N . PRO A 1 504 ? 149.091 -13.031 111.334 1.00 100.00 498 PRO A N 1
ATOM 3739 C CA . PRO A 1 504 ? 149.865 -12.587 112.498 1.00 100.00 498 PRO A CA 1
ATOM 3740 C C . PRO A 1 504 ? 151.353 -12.934 112.267 1.00 100.00 498 PRO A C 1
ATOM 3741 O O . PRO A 1 504 ? 151.777 -13.215 111.148 1.00 100.00 498 PRO A O 1
ATOM 3745 N N . THR A 1 505 ? 152.144 -12.891 113.331 1.00 100.00 499 THR A N 1
ATOM 3746 C CA . THR A 1 505 ? 153.576 -13.229 113.318 1.00 100.00 499 THR A CA 1
ATOM 3747 C C . THR A 1 505 ? 153.956 -13.568 114.779 1.00 100.00 499 THR A C 1
ATOM 3748 O O . THR A 1 505 ? 155.091 -13.950 115.067 1.00 100.00 499 THR A O 1
ATOM 3752 N N . GLN A 1 506 ? 152.962 -13.478 115.674 1.00 100.00 500 GLN A N 1
ATOM 3753 C CA . GLN A 1 506 ? 153.083 -13.818 117.105 1.00 100.00 500 GLN A CA 1
ATOM 3754 C C . GLN A 1 506 ? 152.005 -14.900 117.356 1.00 100.00 500 GLN A C 1
ATOM 3755 O O . GLN A 1 506 ? 151.065 -15.012 116.568 1.00 100.00 500 GLN A O 1
ATOM 3757 N N . GLN A 1 507 ? 152.133 -15.690 118.425 1.00 100.00 501 GLN A N 1
ATOM 3758 C CA . GLN A 1 507 ? 151.170 -16.769 118.740 1.00 100.00 501 GLN A CA 1
ATOM 3759 C C . GLN A 1 507 ? 149.963 -16.304 119.573 1.00 100.00 501 GLN A C 1
ATOM 3760 O O . GLN A 1 507 ? 149.250 -17.115 120.176 1.00 100.00 501 GLN A O 1
ATOM 3766 N N . LEU A 1 508 ? 149.723 -14.997 119.556 1.00 100.00 502 LEU A N 1
ATOM 3767 C CA . LEU A 1 508 ? 148.676 -14.341 120.342 1.00 100.00 502 LEU A CA 1
ATOM 3768 C C . LEU A 1 508 ? 147.314 -14.919 120.742 1.00 100.00 502 LEU A C 1
ATOM 3769 O O . LEU A 1 508 ? 146.723 -15.824 120.124 1.00 100.00 502 LEU A O 1
ATOM 3771 N N . LYS A 1 509 ? 146.865 -14.263 121.814 1.00 100.00 503 LYS A N 1
ATOM 3772 C CA . LYS A 1 509 ? 145.667 -14.448 122.630 1.00 100.00 503 LYS A CA 1
ATOM 3773 C C . LYS A 1 509 ? 144.238 -14.749 122.210 1.00 100.00 503 LYS A C 1
ATOM 3774 O O . LYS A 1 509 ? 143.796 -14.554 121.071 1.00 100.00 503 LYS A O 1
ATOM 3776 N N . LYS A 1 510 ? 143.536 -15.170 123.261 1.00 100.00 504 LYS A N 1
ATOM 3777 C CA . LYS A 1 510 ? 142.145 -15.588 123.303 1.00 100.00 504 LYS A CA 1
ATOM 3778 C C . LYS A 1 510 ? 141.046 -14.566 123.011 1.00 100.00 504 LYS A C 1
ATOM 3779 O O . LYS A 1 510 ? 140.425 -14.030 123.938 1.00 100.00 504 LYS A O 1
ATOM 3781 N N . GLY A 1 511 ? 140.817 -14.311 121.725 1.00 100.00 505 GLY A N 1
ATOM 3782 C CA . GLY A 1 511 ? 139.754 -13.419 121.286 1.00 100.00 505 GLY A CA 1
ATOM 3783 C C . GLY A 1 511 ? 139.700 -11.905 121.453 1.00 100.00 505 GLY A C 1
ATOM 3784 O O . GLY A 1 511 ? 140.504 -11.272 122.143 1.00 100.00 505 GLY A O 1
ATOM 3785 N N . ASP A 1 512 ? 138.696 -11.351 120.769 1.00 100.00 506 ASP A N 1
ATOM 3786 C CA . ASP A 1 512 ? 138.328 -9.927 120.720 1.00 100.00 506 ASP A CA 1
ATOM 3787 C C . ASP A 1 512 ? 139.387 -8.817 120.641 1.00 100.00 506 ASP A C 1
ATOM 3788 O O . ASP A 1 512 ? 139.774 -8.246 121.662 1.00 100.00 506 ASP A O 1
ATOM 3790 N N . TYR A 1 513 ? 139.817 -8.488 119.423 1.00 100.00 507 TYR A N 1
ATOM 3791 C CA . TYR A 1 513 ? 140.794 -7.421 119.205 1.00 100.00 507 TYR A CA 1
ATOM 3792 C C . TYR A 1 513 ? 140.961 -7.057 117.722 1.00 100.00 507 TYR A C 1
ATOM 3793 O O . TYR A 1 513 ? 140.956 -7.919 116.839 1.00 100.00 507 TYR A O 1
ATOM 3802 N N . SER A 1 514 ? 141.120 -5.764 117.474 1.00 100.00 508 SER A N 1
ATOM 3803 C CA . SER A 1 514 ? 141.241 -5.224 116.129 1.00 100.00 508 SER A CA 1
ATOM 3804 C C . SER A 1 514 ? 142.634 -5.136 115.509 1.00 100.00 508 SER A C 1
ATOM 3805 O O . SER A 1 514 ? 143.650 -5.461 116.132 1.00 100.00 508 SER A O 1
ATOM 3808 N N . ILE A 1 515 ? 142.641 -4.683 114.257 1.00 85.92 509 ILE A N 1
ATOM 3809 C CA . ILE A 1 515 ? 143.842 -4.480 113.457 1.00 85.92 509 ILE A CA 1
ATOM 3810 C C . ILE A 1 515 ? 143.569 -3.243 112.610 1.00 85.92 509 ILE A C 1
ATOM 3811 O O . ILE A 1 515 ? 142.632 -3.235 111.812 1.00 85.92 509 ILE A O 1
ATOM 3816 N N . TYR A 1 516 ? 144.368 -2.196 112.799 1.00 100.00 510 TYR A N 1
ATOM 3817 C CA . TYR A 1 516 ? 144.200 -0.953 112.042 1.00 100.00 510 TYR A CA 1
ATOM 3818 C C . TYR A 1 516 ? 144.724 -1.120 110.600 1.00 100.00 510 TYR A C 1
ATOM 3819 O O . TYR A 1 516 ? 145.897 -1.445 110.392 1.00 100.00 510 TYR A O 1
ATOM 3828 N N . VAL A 1 517 ? 143.850 -0.890 109.617 1.00 100.00 511 VAL A N 1
ATOM 3829 C CA . VAL A 1 517 ? 144.193 -1.027 108.198 1.00 100.00 511 VAL A CA 1
ATOM 3830 C C . VAL A 1 517 ? 144.325 0.346 107.513 1.00 100.00 511 VAL A C 1
ATOM 3831 O O . VAL A 1 517 ? 143.747 1.332 107.973 1.00 100.00 511 VAL A O 1
ATOM 3835 N N . LEU A 1 518 ? 145.080 0.404 106.414 1.00 39.87 512 LEU A N 1
ATOM 3836 C CA . LEU A 1 518 ? 145.299 1.655 105.675 1.00 39.87 512 LEU A CA 1
ATOM 3837 C C . LEU A 1 518 ? 145.722 1.416 104.215 1.00 39.87 512 LEU A C 1
ATOM 3838 O O . LEU A 1 518 ? 146.794 0.878 103.958 1.00 39.87 512 LEU A O 1
ATOM 3843 N N . LEU A 1 519 ? 144.877 1.824 103.263 1.00 100.00 513 LEU A N 1
ATOM 3844 C CA . LEU A 1 519 ? 145.144 1.622 101.824 1.00 100.00 513 LEU A CA 1
ATOM 3845 C C . LEU A 1 519 ? 145.302 2.903 101.014 1.00 100.00 513 LEU A C 1
ATOM 3846 O O . LEU A 1 519 ? 145.364 3.997 101.567 1.00 100.00 513 LEU A O 1
ATOM 3851 N N . SER A 1 520 ? 145.347 2.743 99.694 1.00 48.96 514 SER A N 1
ATOM 3852 C CA . SER A 1 520 ? 145.515 3.859 98.773 1.00 48.96 514 SER A CA 1
ATOM 3853 C C . SER A 1 520 ? 145.272 3.375 97.331 1.00 48.96 514 SER A C 1
ATOM 3854 O O . SER A 1 520 ? 145.507 2.200 97.026 1.00 48.96 514 SER A O 1
ATOM 3857 N N . ASP A 1 521 ? 144.835 4.273 96.440 1.00 99.77 515 ASP A N 1
ATOM 3858 C CA . ASP A 1 521 ? 144.551 3.891 95.046 1.00 99.77 515 ASP A CA 1
ATOM 3859 C C . ASP A 1 521 ? 145.062 4.787 93.906 1.00 99.77 515 ASP A C 1
ATOM 3860 O O . ASP A 1 521 ? 145.101 4.361 92.752 1.00 99.77 515 ASP A O 1
ATOM 3865 N N . ALA A 1 522 ? 145.377 6.038 94.218 1.00 99.70 516 ALA A N 1
ATOM 3866 C CA . ALA A 1 522 ? 145.930 7.041 93.281 1.00 99.70 516 ALA A CA 1
ATOM 3867 C C . ALA A 1 522 ? 146.861 7.483 94.368 1.00 99.70 516 ALA A C 1
ATOM 3868 O O . ALA A 1 522 ? 147.921 8.076 94.163 1.00 99.70 516 ALA A O 1
ATOM 3870 N N . GLN A 1 523 ? 146.346 7.156 95.553 1.00 100.00 517 GLN A N 1
ATOM 3871 C CA . GLN A 1 523 ? 146.882 7.364 96.875 1.00 100.00 517 GLN A CA 1
ATOM 3872 C C . GLN A 1 523 ? 145.631 7.409 97.703 1.00 100.00 517 GLN A C 1
ATOM 3873 O O . GLN A 1 523 ? 145.207 6.415 98.279 1.00 100.00 517 GLN A O 1
ATOM 3879 N N . ASN A 1 524 ? 144.974 8.553 97.594 1.00 100.00 518 ASN A N 1
ATOM 3880 C CA . ASN A 1 524 ? 143.883 8.923 98.454 1.00 100.00 518 ASN A CA 1
ATOM 3881 C C . ASN A 1 524 ? 144.007 8.453 99.850 1.00 100.00 518 ASN A C 1
ATOM 3882 O O . ASN A 1 524 ? 143.451 9.063 100.773 1.00 100.00 518 ASN A O 1
ATOM 3887 N N . ASN A 1 525 ? 144.767 7.384 100.012 1.00 100.00 519 ASN A N 1
ATOM 3888 C CA . ASN A 1 525 ? 145.183 6.967 101.330 1.00 100.00 519 ASN A CA 1
ATOM 3889 C C . ASN A 1 525 ? 144.313 6.313 102.341 1.00 100.00 519 ASN A C 1
ATOM 3890 O O . ASN A 1 525 ? 144.731 6.133 103.485 1.00 100.00 519 ASN A O 1
ATOM 3892 N N . PRO A 1 526 ? 143.072 6.038 101.978 1.00 95.23 520 PRO A N 1
ATOM 3893 C CA . PRO A 1 526 ? 142.497 5.446 103.133 1.00 95.23 520 PRO A CA 1
ATOM 3894 C C . PRO A 1 526 ? 142.889 4.423 104.104 1.00 95.23 520 PRO A C 1
ATOM 3895 O O . PRO A 1 526 ? 142.851 3.170 103.995 1.00 95.23 520 PRO A O 1
ATOM 3899 N N . GLN A 1 527 ? 142.417 5.206 105.050 1.00 100.00 521 GLN A N 1
ATOM 3900 C CA . GLN A 1 527 ? 142.327 5.119 106.432 1.00 100.00 521 GLN A CA 1
ATOM 3901 C C . GLN A 1 527 ? 141.337 4.135 106.475 1.00 100.00 521 GLN A C 1
ATOM 3902 O O . GLN A 1 527 ? 140.233 4.288 105.926 1.00 100.00 521 GLN A O 1
ATOM 3908 N N . LEU A 1 528 ? 141.733 3.013 106.954 1.00 100.00 522 LEU A N 1
ATOM 3909 C CA . LEU A 1 528 ? 140.595 2.321 107.097 1.00 100.00 522 LEU A CA 1
ATOM 3910 C C . LEU A 1 528 ? 140.714 2.069 108.467 1.00 100.00 522 LEU A C 1
ATOM 3911 O O . LEU A 1 528 ? 141.116 2.959 109.273 1.00 100.00 522 LEU A O 1
ATOM 3916 N N . THR A 1 529 ? 140.684 0.814 108.762 1.00 100.00 523 THR A N 1
ATOM 3917 C CA . THR A 1 529 ? 140.443 0.838 110.074 1.00 100.00 523 THR A CA 1
ATOM 3918 C C . THR A 1 529 ? 140.638 -0.450 110.678 1.00 100.00 523 THR A C 1
ATOM 3919 O O . THR A 1 529 ? 141.547 -1.237 110.402 1.00 100.00 523 THR A O 1
ATOM 3923 N N . VAL A 1 530 ? 139.737 -0.563 111.599 1.00 100.00 524 VAL A N 1
ATOM 3924 C CA . VAL A 1 530 ? 139.577 -1.655 112.429 1.00 100.00 524 VAL A CA 1
ATOM 3925 C C . VAL A 1 530 ? 138.742 -2.652 111.681 1.00 100.00 524 VAL A C 1
ATOM 3926 O O . VAL A 1 530 ? 137.699 -2.347 111.078 1.00 100.00 524 VAL A O 1
ATOM 3930 N N . VAL A 1 531 ? 139.265 -3.857 111.682 1.00 100.00 525 VAL A N 1
ATOM 3931 C CA . VAL A 1 531 ? 138.596 -4.992 111.117 1.00 100.00 525 VAL A CA 1
ATOM 3932 C C . VAL A 1 531 ? 138.975 -5.911 112.281 1.00 100.00 525 VAL A C 1
ATOM 3933 O O . VAL A 1 531 ? 140.017 -6.561 112.324 1.00 100.00 525 VAL A O 1
ATOM 3937 N N . ASN A 1 532 ? 138.126 -5.863 113.285 1.00 100.00 526 ASN A N 1
ATOM 3938 C CA . ASN A 1 532 ? 138.316 -6.628 114.478 1.00 100.00 526 ASN A CA 1
ATOM 3939 C C . ASN A 1 532 ? 138.560 -8.096 114.278 1.00 100.00 526 ASN A C 1
ATOM 3940 O O . ASN A 1 532 ? 138.274 -8.634 113.216 1.00 100.00 526 ASN A O 1
ATOM 394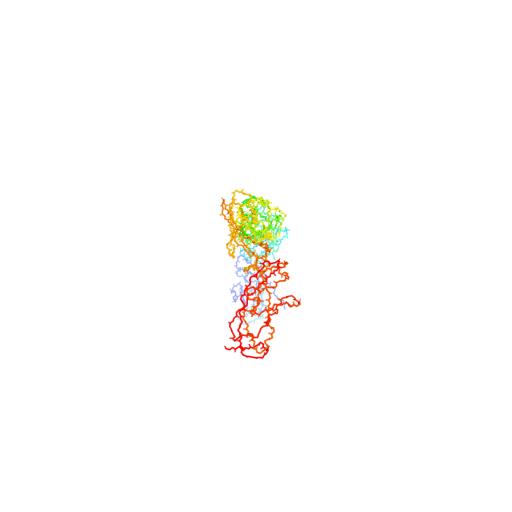5 N N . ALA A 1 533 ? 139.034 -8.772 115.319 1.00 90.44 527 ALA A N 1
ATOM 3946 C CA . ALA A 1 533 ? 139.337 -10.185 115.165 1.00 90.44 527 ALA A CA 1
ATOM 3947 C C . ALA A 1 533 ? 138.981 -11.101 116.332 1.00 90.44 527 ALA A C 1
ATOM 3948 O O . ALA A 1 533 ? 139.664 -11.091 117.354 1.00 90.44 527 ALA A O 1
ATOM 3950 N N . THR A 1 534 ? 137.938 -11.913 116.165 1.00 87.74 528 THR A N 1
ATOM 3951 C CA . THR A 1 534 ? 137.521 -12.839 117.222 1.00 87.74 528 THR A CA 1
ATOM 3952 C C . THR A 1 534 ? 138.191 -14.216 117.119 1.00 87.74 528 THR A C 1
ATOM 3953 O O . THR A 1 534 ? 137.928 -14.988 116.197 1.00 87.74 528 THR A O 1
ATOM 3957 N N . VAL A 1 535 ? 139.053 -14.507 118.093 1.00 100.00 529 VAL A N 1
ATOM 3958 C CA . VAL A 1 535 ? 139.798 -15.759 118.153 1.00 100.00 529 VAL A CA 1
ATOM 3959 C C . VAL A 1 535 ? 139.206 -16.665 119.243 1.00 100.00 529 VAL A C 1
ATOM 3960 O O . VAL A 1 535 ? 138.759 -16.195 120.292 1.00 100.00 529 VAL A O 1
ATOM 3964 N N . CYS A 1 536 ? 139.246 -17.971 118.974 1.00 100.00 530 CYS A N 1
ATOM 3965 C CA . CYS A 1 536 ? 138.683 -19.011 119.842 1.00 100.00 530 CYS A CA 1
ATOM 3966 C C . CYS A 1 536 ? 139.537 -20.316 119.633 1.00 100.00 530 CYS A C 1
ATOM 3967 O O . CYS A 1 536 ? 139.955 -20.566 118.516 1.00 100.00 530 CYS A O 1
ATOM 3970 N N . SER A 1 537 ? 139.813 -21.104 120.695 1.00 95.39 531 SER A N 1
ATOM 3971 C CA . SER A 1 537 ? 140.692 -22.333 120.686 1.00 95.39 531 SER A CA 1
ATOM 3972 C C . SER A 1 537 ? 140.837 -23.290 119.488 1.00 95.39 531 SER A C 1
ATOM 3973 O O . SER A 1 537 ? 139.854 -23.838 118.962 1.00 95.39 531 SER A O 1
ATOM 3976 N N . CYS A 1 538 ? 142.087 -23.620 119.155 1.00 100.00 532 CYS A N 1
ATOM 3977 C CA . CYS A 1 538 ? 142.232 -24.336 117.899 1.00 100.00 532 CYS A CA 1
ATOM 3978 C C . CYS A 1 538 ? 143.519 -24.933 117.287 1.00 100.00 532 CYS A C 1
ATOM 3979 O O . CYS A 1 538 ? 144.560 -25.069 117.936 1.00 100.00 532 CYS A O 1
ATOM 3982 N N . GLU A 1 539 ? 143.398 -25.265 115.993 1.00 100.00 533 GLU A N 1
ATOM 3983 C CA . GLU A 1 539 ? 144.512 -25.787 115.200 1.00 100.00 533 GLU A CA 1
ATOM 3984 C C . GLU A 1 539 ? 144.816 -24.871 114.020 1.00 100.00 533 GLU A C 1
ATOM 3985 O O . GLU A 1 539 ? 145.648 -23.994 114.149 1.00 100.00 533 GLU A O 1
ATOM 3991 N N . GLY A 1 540 ? 144.142 -25.010 112.880 1.00 99.93 534 GLY A N 1
ATOM 3992 C CA . GLY A 1 540 ? 144.517 -24.121 111.784 1.00 99.93 534 GLY A CA 1
ATOM 3993 C C . GLY A 1 540 ? 143.545 -23.557 110.770 1.00 99.93 534 GLY A C 1
ATOM 3994 O O . GLY A 1 540 ? 143.892 -22.658 109.987 1.00 99.93 534 GLY A O 1
ATOM 3995 N N . LYS A 1 541 ? 142.325 -24.063 110.787 1.00 99.96 535 LYS A N 1
ATOM 3996 C CA . LYS A 1 541 ? 141.336 -23.570 109.859 1.00 99.96 535 LYS A CA 1
ATOM 3997 C C . LYS A 1 541 ? 140.301 -22.661 110.464 1.00 99.96 535 LYS A C 1
ATOM 3998 O O . LYS A 1 541 ? 139.741 -22.927 111.541 1.00 99.96 535 LYS A O 1
ATOM 4004 N N . ALA A 1 542 ? 140.080 -21.563 109.753 1.00 100.00 536 ALA A N 1
ATOM 4005 C CA . ALA A 1 542 ? 139.100 -20.568 110.131 1.00 100.00 536 ALA A CA 1
ATOM 4006 C C . ALA A 1 542 ? 137.798 -21.284 110.495 1.00 100.00 536 ALA A C 1
ATOM 4007 O O . ALA A 1 542 ? 137.065 -21.740 109.610 1.00 100.00 536 ALA A O 1
ATOM 4009 N N . ILE A 1 543 ? 137.501 -21.366 111.788 1.00 100.00 537 ILE A N 1
ATOM 4010 C CA . ILE A 1 543 ? 136.299 -22.065 112.258 1.00 100.00 537 ILE A CA 1
ATOM 4011 C C . ILE A 1 543 ? 135.119 -21.196 112.741 1.00 100.00 537 ILE A C 1
ATOM 4012 O O . ILE A 1 543 ? 135.286 -20.001 112.963 1.00 100.00 537 ILE A O 1
ATOM 4017 N N . LYS A 1 544 ? 133.929 -21.804 112.848 1.00 100.00 538 LYS A N 1
ATOM 4018 C CA . LYS A 1 544 ? 132.724 -21.113 113.344 1.00 100.00 538 LYS A CA 1
ATOM 4019 C C . LYS A 1 544 ? 133.077 -20.864 114.814 1.00 100.00 538 LYS A C 1
ATOM 4020 O O . LYS A 1 544 ? 133.654 -21.781 115.435 1.00 100.00 538 LYS A O 1
ATOM 4022 N N . CYS A 1 545 ? 132.758 -19.701 115.409 1.00 100.00 539 CYS A N 1
ATOM 4023 C CA . CYS A 1 545 ? 133.258 -19.539 116.791 1.00 100.00 539 CYS A CA 1
ATOM 4024 C C . CYS A 1 545 ? 132.456 -19.899 118.059 1.00 100.00 539 CYS A C 1
ATOM 4025 O O . CYS A 1 545 ? 131.983 -21.044 118.236 1.00 100.00 539 CYS A O 1
ATOM 4028 N N . GLN A 1 546 ? 132.280 -18.928 118.958 1.00 100.00 540 GLN A N 1
ATOM 4029 C CA . GLN A 1 546 ? 131.693 -19.318 120.221 1.00 100.00 540 GLN A CA 1
ATOM 4030 C C . GLN A 1 546 ? 130.763 -18.419 121.041 1.00 100.00 540 GLN A C 1
ATOM 4031 O O . GLN A 1 546 ? 131.185 -17.314 121.485 1.00 100.00 540 GLN A O 1
#

Solvent-accessible surface area: 30610 Å² total; per-residue (Å²): 178,227,125,44,97,70,29,132,13,42,0,71,48,196,29,110,54,69,57,150,42,46,85,23,94,8,123,112,76,104,99,44,59,17,94,17,40,20,46,14,105,0,10,77,62,93,33,121,38,4,4,120,24,54,128,123,64,0,54,3,8,4,37,116,54,14,46,57,54,135,97,84,110,22,77,2,37,6,48,8,45,15,109,118,48,59,104,35,68,156,65,80,127,5,26,0,57,9,94,23,82,59,62,37,150,6,59,29,90,87,132,79,12,178,15,72,21,123,6,60,49,135,68,68,46,130,27,12,69,8,50,8,94,14,134,4,19,86,141,137,34,80,21,7,41,33,27,29,42,49,106,135,13,71,58,99,98,53,69,62,91,0,24,60,20,78,49,149,72,0,45,0,29,5,95,14,95,45,18,32,49,54,158,52,68,79,1,44,1,33,2,51,0,9,0,49,114,43,73,25,62,42,19,124,10,115,0,36,1,56,11,66,26,12,8,46,28,16,4,109,15,107,49,66,97,22,93,18,110,2,53,3,104,179,32,54,91,83,19,58,100,7,44,9,83,14,103,2,93,73,87,47,66,3,62,42,6,55,16,96,25,170,114,58,102,33,33,35,20,84,26,78,42,45,131,71,58,10,38,0,32,6,39,8,49,137,9,14,68,21,80,133,103,59,130,11,109,15,63,4,24,2,64,7,68,70,119,77,66,77,128,59,97,90,45,46,0,50,8,48,3,54,14,80,74,70,28,61,42,4,98,18,85,85,68,40,84,41,26,100,20,46,20,119,44,64,183,45,81,80,25,18,102,28,99,14,111,20,57,0,175,95,117,82,8,113,19,27,21,110,50,45,72,53,72,58,103,47,36,63,33,63,35,105,85,1,53,4,38,6,42,17,92,21,74,22,34,80,146,115,32,92,121,63,37,10,67,2,54,7,65,2,41,2,46,56,96,83,117,10,78,6,108,6,60,8,65,6,76,12,74,57,51,41,46,67,10,0,40,2,55,52,119,99,4,36,5,3,58,44,99,48,76,72,23,92,0,40,18,72,31,59,12,46,111,110,40,32,49,114,50,52,32,39,26,72,170,16,54,108,129,16,9,51,46,33,81,33,115,96,38,83,12,0,72,0,36,37,101,54,163,53,74,101,20,90,58,42,4,112,3,54,0,14,9,76,129,75,43,29,136,43,44,58,0,73,0,54,15,27,105,38,120,19,163,60,88,90,52,140

Organism: Xenopus laevis (NCBI:txid8355)

Secondary structure (DSSP, 8-state):
------EEEESS--SSS-EEEEE---SGGGSS-EEEEEEEBTTTBSSTTSEEE-TTT-EEEE-S---TTT--EEEEEEEEEESSS-B-S--EEEEEEEE--S----EESSS-EEEEEETTPPSSEEEEE--EE--S--SSSSTT--EEEEEEESS--S-S-SEEE-TTT-EEEE-S----TTT--EEEEEEEEEHHHHTS-EEE--EEEEEE--------BS-SEEEEEEESSS---EEEEE-B---S-TTSTTS-EE--BS--TTS-EEEEE-TTT--EEEEESS----SS---EEEEE--EESS--SS------EEEEEEEE------EESS-EE---B-TT--SSEEEEE--EE---TT----EEEEE---SS---EEETTTTEEEE-S---TTSSS--SS--EEEEEEEE-SSS-----EEEE--B-----S---BS---EEE-SSS---EEEEB--SSPTTTT-----B--S-SSSS-B--B-TTSSEEEEB-SS---SS-B--EEE--SSS---EEEE--EEE-S-SSS-----

GO terms:
  GO:0005515 protein binding (F, IPI)

Sequence (540 aa):
DWVIPPIKVSENERGPFPKRLVQIKSNKDRFNKVYYSITGQGADNPPQGVFRIEWETGWMLVTRPLDREEYDKYVLSSHAVSENGSPVEEPMEITINVIDQNDNRPKFTQDVFRGSVREGVQPGTQVMAVSATDEDDNIDSLNGVLSYSILKQDPEEPIPNLFTINRETGVISLIGTGLDREKFPEYTLTVQATDLEGAGLSVEGKAIIQITDANDNAPIFDPKTYTALVPENEIGFEVQRLSVTDLDMPGTPAWQAVYKIRVNEGGFFNITTDPESNQGILTTAKGLDFELRKQYVLQITVENAEPFSVPLPTSTATVTVTVEDVNEAPFFVPAVSRVDVSEDLSRGEKIISLVAQDPDKQQIQKLSYFIGNDPARWLTVNKDNGIVTGNGNLDRESEYVKNNTYTVIMLVTDDGVSVGTGTGTLILHVLDVNDNGPVPSPRVFTMCDQNPEPQVLTISDADIPPNTYPYKVSLSHGSDLTWKAELDSKGTSMLLSPTQQLKKGDYSIYVLLSDAQNNPQLTVVNATVCSCEGKAIKCQ

CATH classification: 2.60.40.60 (+4 more: 2.60.40.60, 2.60.40.60, 2.60.40.60)

InterPro domains:
  IPR000233 Cadherin, Y-type LIR-motif [PF01049] (815-874)
  IPR002126 Cadherin-like [PF00028] (161-253)
  IPR002126 Cadherin-like [PF00028] (269-367)
  IPR002126 Cadherin-like [PF00028] (381-479)
  IPR002126 Cadherin-like [PF00028] (494-586)
  IPR002126 Cadherin-like [PR00205] (204-223)
  IPR002126 Cadherin-like [PR00205] (263-292)
  IPR002126 Cadherin-like [PR00205] (341-353)
  IPR002126 Cadherin-like [PR00205] (355-374)
  IPR002126 Cadherin-like [PR00205] (374-387)
  IPR002126 Cadherin-like [PR00205] (433-459)
  IPR002126 Cadherin-like [PR00205] (577-594)
  IPR002126 Cadherin-like [PS50268] (156-263)
  IPR002126 Cadherin-like [PS50268] (264-376)
  IPR002126 Cadherin-like [PS50268] (377-487)
  IPR002126 Cadherin-like [PS50268] (488-599)
  IPR002126 Cadherin-like [SM00112] (178-261)
  IPR002126 Cadherin-like [SM00112] (285-374)
  IPR002126 Cadherin-like [SM00112] (397-486)
  IPR002126 Cadherin-like [SM00112] (509-593)

Foldseek 3Di:
DPADDAAEDEAPDDDDDKDWRDFDDDPVCPPAQKFKWKDDDCDCRPVHDQWTADRRTRTITGGDGHDVLVPQKTKMKMFIAGPVGHTDDDIGIYIYGYDWDLPWDKFWPDQEAEWEEAQPDDAPAWIDFTGMWTSTDDPPAQSIAKFKWWDDKPPCPPHNPQWTAHRRGRTMTGHDHDGACLPDFKIKTKMKMDTSSNPHDMDIHIYMYGHDWFLQWWKAWVPQEDEFEAEFDPDWDWTDKTAIDTRIDQVDLSQAKDKDKPDCPVVFKDWDFDSPSRIIIITTRGGHHDPPDFWDWIKMWIGGNDDHPDDDDIGIHIYIYGYDYDFAAKEWPAQAQDAQEEQPDDAWAFGDQTDIGTPDPVPQWAKFWWFDFDDDDFWDADGRRGTITGHDGDDLQDDPCDPQWDKGWTWMWTGSPDIYIYIHMYIHRYDDDQDDWKDKDAQEFEAEAAAEAWDKIWIDGSGDPPSQPDKDKDWPPPPPVFWDWAADPVGTIMTIDGPDNDDAFWAWTWIWMARVHPIDTDGTSIYGYHYDHYYRDDHD

Nearest PDB structures (foldseek):
  1q55-assembly1_A  TM=1.002E+00  e=0.000E+00  Mus musculus
  3q2v-assembly1_B  TM=8.619E-01  e=1.479E-54  Mus musculus
  7stz-assembly1_D  TM=8.059E-01  e=2.362E-51  Homo sapiens
  3lne-assembly1_A  TM=9.573E-01  e=3.786E-30  Mus musculus
  3qrb-assembly1_A  TM=9.715E-01  e=1.117E-29  Mus musculus